Protein AF-A0A976PDH8-F1 (afdb_monomer_lite)

Radius of gyration: 95.69 Å; chains: 1; bounding box: 141×67×314 Å

pLDDT: mean 75.34, std 10.33, range [43.81, 95.12]

Sequence (434 aa):
MLNLPDTTELLGGVVGTVNGIVGDVISTADGIVDGAAETAGGLVENLITTTENTVNNTATTVGVLANDVWYTTGALVDDILGEDGLVVSDVLGSDLVQGLIGSGGLVEGLTGTLLGGDLLGGVLGDDGLVGGLLGGGLLDGVLGDDGLVGGLVGGDLLGGVLGDDSLVGGLLGGDLVGGVLSGDLLNALLGSDGLVPGLLAAVLGDEGLVAGLLNGDLLNGVLGDEGLVGGLLGGDLIGGLLGGDLVGGLLGGDLLDGLLGDDGLVGGLLGGDLVGGLLGDDGLVGGLLGDDGLVGGLLGGDLVGGLLGDDGLVGGLLGGDLVGGLLGDDGLVGGLLAEDGLVGGLLGSDLVQTVAGDDGLVNGLLDTLLGESSLVGGLLGTVVDTTVDLTSPVVGTADGVVDGLLGDSSLLGGLLVGASVDLSATLSQELALV

Foldseek 3Di:
DPPDPDVVVVVVVVVVVVVVVVVVVVVVVVVVVVVVVVVVVVVVVVVVVVVVVVVVVVVVVVVVVVVVVVVVVVVVVCCCVPPPNVVPDVVVDPVVVCLDPNDVHPVVVCCCVVVPPDPCCQDPPCVHVVVCCVVDHDCCQDPNCVHVVVCCVVHDPCCQPVPCPHPVNVVPVDDPCPVVPVCPVVCLDPNCVHPPVVVCCQDVNCVHPVVCVPVNPPCCQPPNCVHPVNCVPVDDPCNCVPVDDPCCVVPVDDPCCLDPNCPHPVNCCPPNDDCCQPPNCVHPCNLCCPCVHPVNVCPPDDPCCQPPNCVHPVNCCPPPDPCCQCPNCVHPVNQCCPCVHVVNCCVDDNVCCQDPNCPHPVNVVCCQPCNCPHPNNVVVVVVVVVVCVVVVVVVVVVVVVVCQCCPCPHPNVVCVVVVVVVVVVVVVVVVVVD

Secondary structure (DSSP, 8-state):
---PPPHHHHHHHHHHHHHHHHHHHHHHHHHHHHHHHHHHHHHHHHHHHHHHHHHHHHHHHHHHHHHHHHHHHHHHHHHHHSTT-TTTTTTS-HHHHHHHHSTTSHHHHHHHHHHSSSHHHHHHSTTSHHHHHHTTSSSHHHHSTTSHHHHHHTSTHHHHHHSTTSHHHHHHHTTTHHHHHSSHHHHHHHSTTSHHHHHHHHHHSTTSHHHHHHTSHHHHHHHSTTSHHHHHHHTTTHHHHHSSTTHHHHHSSHHHHHHHSTTSHHHHHHHSSSHHHHHSTTSTTHHHHSTTSHHHHHHHTSSHHHHHSTTSHHHHHHHTTTHHHHHSTTSHHHHHHSTTSHHHHHHSHHHHHHHHSTTSHHHHHHHHHHSTTSHHHHHHHHHHHHHHHHHHHHHHHHHHHHHHHHSTTSHHHHHHHHHHHHHHHHHHHHHH--

Structure (mmCIF, N/CA/C/O backbone):
data_AF-A0A976PDH8-F1
#
_entry.id   AF-A0A976PDH8-F1
#
loop_
_atom_site.group_PDB
_atom_site.id
_atom_site.type_symbol
_atom_site.label_atom_id
_atom_site.label_alt_id
_atom_site.label_comp_id
_atom_site.label_asym_id
_atom_site.label_entity_id
_atom_site.label_seq_id
_atom_site.pdbx_PDB_ins_code
_atom_site.Cartn_x
_atom_site.Cartn_y
_atom_site.Cartn_z
_atom_site.occupancy
_atom_site.B_iso_or_equiv
_atom_site.auth_seq_id
_atom_site.auth_comp_id
_atom_site.auth_asym_id
_atom_site.auth_atom_id
_atom_site.pdbx_PDB_model_num
ATOM 1 N N . MET A 1 1 ? 29.183 -48.709 -30.812 1.00 43.81 1 MET A N 1
ATOM 2 C CA . MET A 1 1 ? 27.888 -48.448 -30.153 1.00 43.81 1 MET A CA 1
ATOM 3 C C . MET A 1 1 ? 28.187 -47.748 -28.842 1.00 43.81 1 MET A C 1
ATOM 5 O O . MET A 1 1 ? 28.617 -48.404 -27.905 1.00 43.81 1 MET A O 1
ATOM 9 N N . LEU A 1 2 ? 28.096 -46.417 -28.826 1.00 50.56 2 LEU A N 1
ATOM 10 C CA . LEU A 1 2 ? 28.151 -45.639 -27.589 1.00 50.56 2 LEU A CA 1
ATOM 11 C C . LEU A 1 2 ? 26.785 -45.792 -26.923 1.00 50.56 2 LEU A C 1
ATOM 13 O O . LEU A 1 2 ? 25.773 -45.435 -27.519 1.00 50.56 2 LEU A O 1
ATOM 17 N N . ASN A 1 3 ? 26.771 -46.415 -25.749 1.00 58.16 3 ASN A N 1
ATOM 18 C CA . ASN A 1 3 ? 25.570 -46.624 -24.954 1.00 58.16 3 ASN A CA 1
ATOM 19 C C . ASN A 1 3 ? 25.221 -45.277 -24.302 1.00 58.16 3 ASN A C 1
ATOM 21 O O . ASN A 1 3 ? 25.697 -44.986 -23.207 1.00 58.16 3 ASN A O 1
ATOM 25 N N . LEU A 1 4 ? 24.526 -44.401 -25.035 1.00 63.03 4 LEU A N 1
ATOM 26 C CA . LEU A 1 4 ? 24.023 -43.154 -24.463 1.00 63.03 4 LEU A CA 1
ATOM 27 C C . LEU A 1 4 ? 22.888 -43.505 -23.490 1.00 63.03 4 LEU A C 1
ATOM 29 O O . LEU A 1 4 ? 22.028 -44.307 -23.861 1.00 63.03 4 LEU A O 1
ATOM 33 N N . PRO A 1 5 ? 22.892 -42.946 -22.268 1.00 64.19 5 PRO A N 1
ATOM 34 C CA . PRO A 1 5 ? 21.810 -43.159 -21.319 1.00 64.19 5 PRO A CA 1
ATOM 35 C C . PRO A 1 5 ? 20.484 -42.691 -21.925 1.00 64.19 5 PRO A C 1
ATOM 37 O O . PRO A 1 5 ? 20.436 -41.686 -22.640 1.00 64.19 5 PRO A O 1
ATOM 40 N N . ASP A 1 6 ? 19.425 -43.452 -21.658 1.00 74.56 6 ASP A N 1
ATOM 41 C CA . ASP A 1 6 ? 18.070 -43.140 -22.100 1.00 74.56 6 ASP A CA 1
ATOM 42 C C . ASP A 1 6 ? 17.673 -41.769 -21.528 1.00 74.56 6 ASP A C 1
ATOM 44 O O . ASP A 1 6 ? 17.804 -41.516 -20.327 1.00 74.56 6 ASP A O 1
ATOM 48 N N . THR A 1 7 ? 17.213 -40.857 -22.384 1.00 72.94 7 THR A N 1
ATOM 49 C CA . THR A 1 7 ? 16.816 -39.495 -21.993 1.00 72.94 7 THR A CA 1
ATOM 50 C C . THR A 1 7 ? 15.740 -39.502 -20.908 1.00 72.94 7 THR A C 1
ATOM 52 O O . THR A 1 7 ? 15.654 -38.565 -20.114 1.00 72.94 7 THR A O 1
ATOM 55 N N . THR A 1 8 ? 14.965 -40.581 -20.828 1.00 74.56 8 THR A N 1
ATOM 56 C CA . THR A 1 8 ? 13.937 -40.812 -19.811 1.00 74.56 8 THR A CA 1
ATOM 57 C C . THR A 1 8 ? 14.533 -41.021 -18.413 1.00 74.56 8 THR A C 1
ATOM 59 O O . THR A 1 8 ? 13.965 -40.557 -17.425 1.00 74.56 8 THR A O 1
ATOM 62 N N . GLU A 1 9 ? 15.699 -41.664 -18.312 1.00 77.69 9 GLU A N 1
ATOM 63 C CA . GLU A 1 9 ? 16.399 -41.915 -17.044 1.00 77.69 9 GLU A CA 1
ATOM 64 C C . GLU A 1 9 ? 17.078 -40.640 -16.524 1.00 77.69 9 GLU A C 1
ATOM 66 O O . GLU A 1 9 ? 16.993 -40.331 -15.334 1.00 77.69 9 GLU A O 1
ATOM 71 N N . LEU A 1 10 ? 17.661 -39.839 -17.425 1.00 76.81 10 LEU A N 1
ATOM 72 C CA . LEU A 1 10 ? 18.222 -38.528 -17.084 1.00 76.81 10 LEU A CA 1
ATOM 73 C C . LEU A 1 10 ? 17.131 -37.573 -16.574 1.00 76.81 10 LEU A C 1
ATOM 75 O O . LEU A 1 10 ? 17.309 -36.922 -15.545 1.00 76.81 10 LEU A O 1
ATOM 79 N N . LEU A 1 11 ? 15.985 -37.521 -17.262 1.00 77.06 11 LEU A N 1
ATOM 80 C CA . LEU A 1 11 ? 14.857 -36.673 -16.874 1.00 77.06 11 LEU A CA 1
ATOM 81 C C . LEU A 1 11 ? 14.241 -37.135 -15.546 1.00 77.06 11 LEU A C 1
ATOM 83 O O . LEU A 1 11 ? 13.952 -36.306 -14.688 1.00 77.06 11 LEU A O 1
ATOM 87 N N . GLY A 1 12 ? 14.113 -38.450 -15.336 1.00 82.56 12 GLY A N 1
ATOM 88 C CA . GLY A 1 12 ? 13.680 -39.023 -14.061 1.00 82.56 12 GLY A CA 1
ATOM 89 C C . GLY A 1 12 ? 14.626 -38.681 -12.903 1.00 82.56 12 GLY A C 1
ATOM 90 O O . GLY A 1 12 ? 14.161 -38.344 -11.815 1.00 82.56 12 GLY A O 1
ATOM 91 N N . GLY A 1 13 ? 15.942 -38.689 -13.143 1.00 84.62 13 GLY A N 1
ATOM 92 C CA . GLY A 1 13 ? 16.955 -38.276 -12.167 1.00 84.62 13 GLY A CA 1
ATOM 93 C C . GLY A 1 13 ? 16.892 -36.786 -11.816 1.00 84.62 13 GLY A C 1
ATOM 94 O O . GLY A 1 13 ? 16.950 -36.427 -10.637 1.00 84.62 13 GLY A O 1
ATOM 95 N N . VAL A 1 14 ? 16.717 -35.915 -12.815 1.00 84.62 14 VAL A N 1
ATOM 96 C CA . VAL A 1 14 ? 16.543 -34.467 -12.600 1.00 84.62 14 VAL A CA 1
ATOM 97 C C . VAL A 1 14 ? 15.251 -34.187 -11.835 1.00 84.62 14 VAL A C 1
ATOM 99 O O . VAL A 1 14 ? 15.294 -33.483 -10.831 1.00 84.62 14 VAL A O 1
ATOM 102 N N . VAL A 1 15 ? 14.125 -34.788 -12.230 1.00 85.88 15 VAL A N 1
ATOM 103 C CA . VAL A 1 15 ? 12.838 -34.634 -11.528 1.00 85.88 15 VAL A CA 1
ATOM 104 C C . VAL A 1 15 ? 12.923 -35.164 -10.097 1.00 85.88 15 VAL A C 1
ATOM 106 O O . VAL A 1 15 ? 12.436 -34.514 -9.179 1.00 85.88 15 VAL A O 1
ATOM 109 N N . GLY A 1 16 ? 13.588 -36.300 -9.875 1.00 88.50 16 GLY A N 1
ATOM 110 C CA . GLY A 1 16 ? 13.827 -36.828 -8.531 1.00 88.50 16 GLY A CA 1
ATOM 111 C C . GLY A 1 16 ? 14.667 -35.887 -7.665 1.00 88.50 16 GLY A C 1
ATOM 112 O O . GLY A 1 16 ? 14.337 -35.667 -6.503 1.00 88.50 16 GLY A O 1
ATOM 113 N N . THR A 1 17 ? 15.707 -35.281 -8.241 1.00 90.75 17 THR A N 1
ATOM 114 C CA . THR A 1 17 ? 16.563 -34.306 -7.546 1.00 90.75 17 THR A CA 1
ATOM 115 C C . THR A 1 17 ? 15.794 -33.028 -7.219 1.00 90.75 17 THR A C 1
ATOM 117 O O . THR A 1 17 ? 15.863 -32.547 -6.093 1.00 90.75 17 THR A O 1
ATOM 120 N N . VAL A 1 18 ? 15.012 -32.505 -8.167 1.00 89.62 18 VAL A N 1
ATOM 121 C CA . VAL A 1 18 ? 14.163 -31.323 -7.959 1.00 89.62 18 VAL A CA 1
ATOM 122 C C . VAL A 1 18 ? 13.105 -31.601 -6.894 1.00 89.62 18 VAL A C 1
ATOM 124 O O . VAL A 1 18 ? 12.951 -30.798 -5.985 1.00 89.62 18 VAL A O 1
ATOM 127 N N . ASN A 1 19 ? 12.435 -32.755 -6.936 1.00 90.12 19 ASN A N 1
ATOM 128 C CA . ASN A 1 19 ? 11.457 -33.136 -5.915 1.00 90.12 19 ASN A CA 1
ATOM 129 C C . ASN A 1 19 ? 12.097 -33.310 -4.532 1.00 90.12 19 ASN A C 1
ATOM 131 O O . ASN A 1 19 ? 11.477 -32.951 -3.536 1.00 90.12 19 ASN A O 1
ATOM 135 N N . GLY A 1 20 ? 13.329 -33.824 -4.467 1.00 91.56 20 GLY A N 1
ATOM 136 C CA . GLY A 1 20 ? 14.105 -33.885 -3.229 1.00 91.56 20 GLY A CA 1
ATOM 137 C C . GLY A 1 20 ? 14.387 -32.492 -2.669 1.00 91.56 20 GLY A C 1
ATOM 138 O O . GLY A 1 20 ? 14.062 -32.222 -1.520 1.00 91.56 20 GLY A O 1
ATOM 139 N N . ILE A 1 21 ? 14.883 -31.577 -3.508 1.00 91.19 21 ILE A N 1
ATOM 140 C CA . ILE A 1 21 ? 15.152 -30.185 -3.118 1.00 91.19 21 ILE A CA 1
ATOM 141 C C . ILE A 1 21 ? 13.866 -29.477 -2.676 1.00 91.19 21 ILE A C 1
ATOM 143 O O . ILE A 1 21 ? 13.865 -28.789 -1.662 1.00 91.19 21 ILE A O 1
ATOM 147 N N . VAL A 1 22 ? 12.760 -29.655 -3.403 1.00 92.25 22 VAL A N 1
ATOM 148 C CA . VAL A 1 22 ? 11.457 -29.081 -3.035 1.00 92.25 22 VAL A CA 1
ATOM 149 C C . VAL A 1 22 ? 10.980 -29.647 -1.696 1.00 92.25 22 VAL A C 1
ATOM 151 O O . VAL A 1 22 ? 10.523 -28.884 -0.850 1.00 92.25 22 VAL A O 1
ATOM 154 N N . GLY A 1 23 ? 11.132 -30.954 -1.468 1.00 93.12 23 GLY A N 1
ATOM 155 C CA . GLY A 1 23 ? 10.821 -31.584 -0.185 1.00 93.12 23 GLY A CA 1
ATOM 156 C C . GLY A 1 23 ? 11.662 -31.027 0.967 1.00 93.12 23 GLY A C 1
ATOM 157 O O . GLY A 1 23 ? 11.110 -30.690 2.013 1.00 93.12 23 GLY A O 1
ATOM 158 N N . ASP A 1 24 ? 12.968 -30.856 0.757 1.00 92.94 24 ASP A N 1
ATOM 159 C CA . ASP A 1 24 ? 13.886 -30.288 1.750 1.00 92.94 24 ASP A CA 1
ATOM 160 C C . ASP A 1 24 ? 13.558 -28.817 2.053 1.00 92.94 24 ASP A C 1
ATOM 162 O O . ASP A 1 24 ? 13.577 -28.401 3.214 1.00 92.94 24 ASP A O 1
ATOM 166 N N . VAL A 1 25 ? 13.204 -28.025 1.033 1.00 92.00 25 VAL A N 1
ATOM 167 C CA . VAL A 1 25 ? 12.772 -26.626 1.193 1.00 92.00 25 VAL A CA 1
ATOM 168 C C . VAL A 1 25 ? 11.468 -26.547 1.979 1.00 92.00 25 VAL A C 1
ATOM 170 O O . VAL A 1 25 ? 11.381 -25.744 2.905 1.00 92.00 25 VAL A O 1
ATOM 173 N N . ILE A 1 26 ? 10.482 -27.393 1.665 1.00 92.00 26 ILE A N 1
ATOM 174 C CA . ILE A 1 26 ? 9.207 -27.443 2.394 1.00 92.00 26 ILE A CA 1
ATOM 175 C C . ILE A 1 26 ? 9.447 -27.848 3.849 1.00 92.00 26 ILE A C 1
ATOM 177 O O . ILE A 1 26 ? 8.975 -27.163 4.746 1.00 92.00 26 ILE A O 1
ATOM 181 N N . SER A 1 27 ? 10.230 -28.900 4.098 1.00 91.69 27 SER A N 1
ATOM 182 C CA . SER A 1 27 ? 10.543 -29.342 5.462 1.00 91.69 27 SER A CA 1
ATOM 183 C C . SER A 1 27 ? 11.311 -28.283 6.255 1.00 91.69 27 SER A C 1
ATOM 185 O O . SER A 1 27 ? 11.101 -28.147 7.459 1.00 91.69 27 SER A O 1
ATOM 187 N N . THR A 1 28 ? 12.195 -27.530 5.599 1.00 92.62 28 THR A N 1
ATOM 188 C CA . THR A 1 28 ? 12.920 -26.424 6.233 1.00 92.62 28 THR A CA 1
ATOM 189 C C . THR A 1 28 ? 11.978 -25.266 6.549 1.00 92.62 28 THR A C 1
ATOM 191 O O . THR A 1 28 ? 12.058 -24.698 7.634 1.00 92.62 28 THR A O 1
ATOM 194 N N . ALA A 1 29 ? 11.075 -24.919 5.628 1.00 89.62 29 ALA A N 1
ATOM 195 C CA . ALA A 1 29 ? 10.082 -23.871 5.835 1.00 89.62 29 ALA A CA 1
ATOM 196 C C . ALA A 1 29 ? 9.119 -24.224 6.977 1.00 89.62 29 ALA A C 1
ATOM 198 O O . ALA A 1 29 ? 8.879 -23.381 7.837 1.00 89.62 29 ALA A O 1
ATOM 199 N N . ASP A 1 30 ? 8.649 -25.470 7.031 1.00 93.81 30 ASP A N 1
ATOM 200 C CA . ASP A 1 30 ? 7.790 -25.994 8.099 1.00 93.81 30 ASP A CA 1
ATOM 201 C C . ASP A 1 30 ? 8.496 -25.914 9.459 1.00 93.81 30 ASP A C 1
ATOM 203 O O . ASP A 1 30 ? 7.986 -25.306 10.395 1.00 93.81 30 ASP A O 1
ATOM 207 N N . GLY A 1 31 ? 9.754 -26.366 9.536 1.00 92.50 31 GLY A N 1
ATOM 208 C CA . GLY A 1 31 ? 10.558 -26.247 10.754 1.00 92.50 31 GLY A CA 1
ATOM 209 C C . GLY A 1 31 ? 10.821 -24.800 11.196 1.00 92.50 31 GLY A C 1
ATOM 210 O O . GLY A 1 31 ? 10.911 -24.529 12.394 1.00 92.50 31 GLY A O 1
ATOM 211 N N . ILE A 1 32 ? 10.930 -23.850 10.258 1.00 91.69 32 ILE A N 1
ATOM 212 C CA . ILE A 1 32 ? 11.042 -22.417 10.576 1.00 91.69 32 ILE A CA 1
ATOM 213 C C . ILE A 1 32 ? 9.718 -21.881 11.127 1.00 91.69 32 ILE A C 1
ATOM 215 O O . ILE A 1 32 ? 9.737 -21.127 12.101 1.00 91.69 32 ILE A O 1
ATOM 219 N N . VAL A 1 33 ? 8.586 -22.249 10.522 1.00 93.38 33 VAL A N 1
ATOM 220 C CA . VAL A 1 33 ? 7.250 -21.825 10.965 1.00 93.38 33 VAL A CA 1
ATOM 221 C C . VAL A 1 33 ? 6.941 -22.390 12.349 1.00 93.38 33 VAL A C 1
ATOM 223 O O . VAL A 1 33 ? 6.565 -21.623 13.235 1.00 93.38 33 VAL A O 1
ATOM 226 N N . ASP A 1 34 ? 7.195 -23.677 12.572 1.00 93.00 34 ASP A N 1
ATOM 227 C CA . ASP A 1 34 ? 7.014 -24.333 13.867 1.00 93.00 34 ASP A CA 1
ATOM 228 C C . ASP A 1 34 ? 7.922 -23.723 14.938 1.00 93.00 34 ASP A C 1
ATOM 230 O O . ASP A 1 34 ? 7.458 -23.358 16.019 1.00 93.00 34 ASP A O 1
ATOM 234 N N . GLY A 1 35 ? 9.206 -23.518 14.627 1.00 92.50 35 GLY A N 1
ATOM 235 C CA . GLY A 1 35 ? 10.142 -22.877 15.552 1.00 92.50 35 GLY A CA 1
ATOM 236 C C . GLY A 1 35 ? 9.752 -21.432 15.886 1.00 92.50 35 GLY A C 1
ATOM 237 O O . GLY A 1 35 ? 9.896 -20.990 17.031 1.00 92.50 35 GLY A O 1
ATOM 238 N N . ALA A 1 36 ? 9.219 -20.687 14.913 1.00 89.12 36 ALA A N 1
ATOM 239 C CA . ALA A 1 36 ? 8.700 -19.341 15.131 1.00 89.12 36 ALA A CA 1
ATOM 240 C C . ALA A 1 36 ? 7.428 -19.352 15.992 1.00 89.12 36 ALA A C 1
ATOM 242 O O . ALA A 1 36 ? 7.300 -18.512 16.886 1.00 89.12 36 ALA A O 1
ATOM 243 N N . ALA A 1 37 ? 6.523 -20.309 15.773 1.00 90.31 37 ALA A N 1
ATOM 244 C CA . ALA A 1 37 ? 5.305 -20.478 16.557 1.00 90.31 37 ALA A CA 1
ATOM 245 C C . ALA A 1 37 ? 5.610 -20.869 18.012 1.00 90.31 37 ALA A C 1
ATOM 247 O O . ALA A 1 37 ? 5.055 -20.268 18.933 1.00 90.31 37 ALA A O 1
ATOM 248 N N . GLU A 1 38 ? 6.545 -21.795 18.236 1.00 94.19 38 GLU A N 1
ATOM 249 C CA . GLU A 1 38 ? 7.000 -22.189 19.574 1.00 94.19 38 GLU A CA 1
ATOM 250 C C . GLU A 1 38 ? 7.656 -21.010 20.305 1.00 94.19 38 GLU A C 1
ATOM 252 O O . GLU A 1 38 ? 7.338 -20.724 21.462 1.00 94.19 38 GLU A O 1
ATOM 257 N N . THR A 1 39 ? 8.510 -20.255 19.607 1.00 92.75 39 THR A N 1
ATOM 258 C CA . THR A 1 39 ? 9.152 -19.057 20.168 1.00 92.75 39 THR A CA 1
ATOM 259 C C . THR A 1 39 ? 8.119 -17.989 20.530 1.00 92.75 39 THR A C 1
ATOM 261 O O . THR A 1 39 ? 8.179 -17.414 21.618 1.00 92.75 39 THR A O 1
ATOM 264 N N . ALA A 1 40 ? 7.153 -17.721 19.647 1.00 90.19 40 ALA A N 1
ATOM 265 C CA . ALA A 1 40 ? 6.090 -16.753 19.896 1.00 90.19 40 ALA A CA 1
ATOM 266 C C . ALA A 1 40 ? 5.198 -17.182 21.071 1.00 90.19 40 ALA A C 1
ATOM 268 O O . ALA A 1 40 ? 4.927 -16.364 21.952 1.00 90.19 40 ALA A O 1
ATOM 269 N N . GLY A 1 41 ? 4.811 -18.459 21.134 1.00 93.25 41 GLY A N 1
ATOM 270 C CA . GLY A 1 41 ? 4.049 -19.027 22.247 1.00 93.25 41 GLY A CA 1
ATOM 271 C C . GLY A 1 41 ? 4.783 -18.880 23.580 1.00 93.25 41 GLY A C 1
ATOM 272 O O . GLY A 1 41 ? 4.223 -18.348 24.539 1.00 93.25 41 GLY A O 1
ATOM 273 N N . GLY A 1 42 ? 6.073 -19.229 23.618 1.00 93.31 42 GLY A N 1
ATOM 274 C CA . GLY A 1 42 ? 6.907 -19.070 24.809 1.00 93.31 42 GLY A CA 1
ATOM 275 C C . GLY A 1 42 ? 7.076 -17.609 25.245 1.00 93.31 42 GLY A C 1
ATOM 276 O O . GLY A 1 42 ? 7.102 -17.318 26.441 1.00 93.31 42 GLY A O 1
ATOM 277 N N . LEU A 1 43 ? 7.165 -16.661 24.308 1.00 93.00 43 LEU A N 1
ATOM 278 C CA . LEU A 1 43 ? 7.215 -15.229 24.631 1.00 93.00 43 LEU A CA 1
ATOM 279 C C . LEU A 1 43 ? 5.892 -14.724 25.216 1.00 93.00 43 LEU A C 1
ATOM 281 O O . LEU A 1 43 ? 5.912 -13.969 26.189 1.00 93.00 43 LEU A O 1
ATOM 285 N N . VAL A 1 44 ? 4.758 -15.151 24.657 1.00 94.94 44 VAL A N 1
ATOM 286 C CA . VAL A 1 44 ? 3.423 -14.800 25.164 1.00 94.94 44 VAL A CA 1
ATOM 287 C C . VAL A 1 44 ? 3.225 -15.347 26.576 1.00 94.94 44 VAL A C 1
ATOM 289 O O . VAL A 1 44 ? 2.811 -14.602 27.462 1.00 94.94 44 VAL A O 1
ATOM 292 N N . GLU A 1 45 ? 3.587 -16.603 26.829 1.00 95.12 45 GLU A N 1
ATOM 293 C CA . GLU A 1 45 ? 3.435 -17.217 28.151 1.00 95.12 45 GLU A CA 1
ATOM 294 C C . GLU A 1 45 ? 4.349 -16.573 29.206 1.00 95.12 45 GLU A C 1
ATOM 296 O O . GLU A 1 45 ? 3.917 -16.292 30.329 1.00 95.12 45 GLU A O 1
ATOM 301 N N . ASN A 1 46 ? 5.586 -16.231 28.831 1.00 94.31 46 ASN A N 1
ATOM 302 C CA . ASN A 1 46 ? 6.484 -15.464 29.696 1.00 94.31 46 ASN A CA 1
ATOM 303 C C . ASN A 1 46 ? 5.934 -14.068 30.009 1.00 94.31 46 ASN A C 1
ATOM 305 O O . ASN A 1 46 ? 6.045 -13.606 31.150 1.00 94.31 46 ASN A O 1
ATOM 309 N N . LEU A 1 47 ? 5.339 -13.391 29.022 1.00 94.12 47 LEU A N 1
ATOM 310 C CA . LEU A 1 47 ? 4.723 -12.083 29.223 1.00 94.12 47 LEU A CA 1
ATOM 311 C C . LEU A 1 47 ? 3.539 -12.184 30.187 1.00 94.12 47 LEU A C 1
ATOM 313 O O . LEU A 1 47 ? 3.508 -11.438 31.163 1.00 94.12 47 LEU A O 1
ATOM 317 N N . ILE A 1 48 ? 2.628 -13.138 29.971 1.00 94.44 48 ILE A N 1
ATOM 318 C CA . ILE A 1 48 ? 1.473 -13.385 30.850 1.00 94.44 48 ILE A CA 1
ATOM 319 C C . ILE A 1 48 ? 1.946 -13.638 32.283 1.00 94.44 48 ILE A C 1
ATOM 321 O O . ILE A 1 48 ? 1.522 -12.938 33.202 1.00 94.44 48 ILE A O 1
ATOM 325 N N . THR A 1 49 ? 2.901 -14.552 32.462 1.00 94.31 49 THR A N 1
ATOM 326 C CA . THR A 1 49 ? 3.459 -14.895 33.777 1.00 94.31 49 THR A CA 1
ATOM 327 C C . THR A 1 49 ? 4.105 -13.683 34.454 1.00 94.31 49 THR A C 1
ATOM 329 O O . THR A 1 49 ? 3.940 -13.452 35.653 1.00 94.31 49 THR A O 1
ATOM 332 N N . THR A 1 50 ? 4.845 -12.865 33.702 1.00 93.00 50 THR A N 1
ATOM 333 C CA . THR A 1 50 ? 5.499 -11.660 34.239 1.00 93.00 50 THR A CA 1
ATOM 334 C C . THR A 1 50 ? 4.473 -10.601 34.642 1.00 93.00 50 THR A C 1
ATOM 336 O O . THR A 1 50 ? 4.595 -9.985 35.708 1.00 93.00 50 THR A O 1
ATOM 339 N N . THR A 1 51 ? 3.446 -10.396 33.818 1.00 93.94 51 THR A N 1
ATOM 340 C CA . THR A 1 51 ? 2.356 -9.458 34.092 1.00 93.94 51 THR A CA 1
ATOM 341 C C . THR A 1 51 ? 1.566 -9.890 35.321 1.00 93.94 51 THR A C 1
ATOM 343 O O . THR A 1 51 ? 1.358 -9.070 36.213 1.00 93.94 51 THR A O 1
ATOM 346 N N . GLU A 1 52 ? 1.200 -11.165 35.425 1.00 94.88 52 GLU A N 1
ATOM 347 C CA . GLU A 1 52 ? 0.468 -11.710 36.570 1.00 94.88 52 GLU A CA 1
ATOM 348 C C . GLU A 1 52 ? 1.258 -11.544 37.875 1.00 94.88 52 GLU A C 1
ATOM 350 O O . GLU A 1 52 ? 0.739 -11.008 38.856 1.00 94.88 52 GLU A O 1
ATOM 355 N N . ASN A 1 53 ? 2.549 -11.885 37.870 1.00 94.00 53 ASN A N 1
ATOM 356 C CA . ASN A 1 53 ? 3.421 -11.672 39.026 1.00 94.00 53 ASN A CA 1
ATOM 357 C C . ASN A 1 53 ? 3.508 -10.191 39.429 1.00 94.00 53 ASN A C 1
ATOM 359 O O . ASN A 1 53 ? 3.489 -9.862 40.616 1.00 94.00 53 ASN A O 1
ATOM 363 N N . THR A 1 54 ? 3.576 -9.281 38.455 1.00 92.75 54 THR A N 1
ATOM 364 C CA . THR A 1 54 ? 3.632 -7.832 38.713 1.00 92.75 54 THR A CA 1
ATOM 365 C C . THR A 1 54 ? 2.331 -7.320 39.329 1.00 92.75 54 THR A C 1
ATOM 367 O O . THR A 1 54 ? 2.362 -6.559 40.302 1.00 92.75 54 THR A O 1
ATOM 370 N N . VAL A 1 55 ? 1.187 -7.755 38.795 1.00 93.31 55 VAL A N 1
ATOM 371 C CA . VAL A 1 55 ? -0.144 -7.416 39.315 1.00 93.31 55 VAL A CA 1
ATOM 372 C C . VAL A 1 55 ? -0.308 -7.946 40.738 1.00 93.31 55 VAL A C 1
ATOM 374 O O . VAL A 1 55 ? -0.659 -7.175 41.629 1.00 93.31 55 VAL A O 1
ATOM 377 N N . ASN A 1 56 ? 0.034 -9.211 40.986 1.00 92.31 56 ASN A N 1
ATOM 378 C CA . ASN A 1 56 ? -0.083 -9.836 42.305 1.00 92.31 56 ASN A CA 1
ATOM 379 C C . ASN A 1 56 ? 0.820 -9.167 43.351 1.00 92.31 56 ASN A C 1
ATOM 381 O O . ASN A 1 56 ? 0.375 -8.884 44.469 1.00 92.31 56 ASN A O 1
ATOM 385 N N . ASN A 1 57 ? 2.062 -8.837 42.989 1.00 91.50 57 ASN A N 1
ATOM 386 C CA . ASN A 1 57 ? 2.972 -8.106 43.873 1.00 91.50 57 ASN A CA 1
ATOM 387 C C . ASN A 1 57 ? 2.445 -6.705 44.195 1.00 91.50 57 ASN A C 1
ATOM 389 O O . ASN A 1 57 ? 2.498 -6.266 45.347 1.00 91.50 57 ASN A O 1
ATOM 393 N N . THR A 1 58 ? 1.899 -6.010 43.196 1.00 91.69 58 THR A N 1
ATOM 394 C CA . THR A 1 58 ? 1.340 -4.667 43.377 1.00 91.69 58 THR A CA 1
ATOM 395 C C . THR A 1 58 ? 0.089 -4.708 44.251 1.00 91.69 58 THR A C 1
ATOM 397 O O . THR A 1 58 ? -0.001 -3.941 45.206 1.00 91.69 58 THR A O 1
ATOM 400 N N . ALA A 1 59 ? -0.838 -5.634 43.996 1.00 87.44 59 ALA A N 1
ATOM 401 C CA . ALA A 1 59 ? -2.040 -5.821 44.806 1.00 87.44 59 ALA A CA 1
ATOM 402 C C . ALA A 1 59 ? -1.694 -6.132 46.272 1.00 87.44 59 ALA A C 1
ATOM 404 O O . ALA A 1 59 ? -2.247 -5.518 47.184 1.00 87.44 59 ALA A O 1
ATOM 405 N N . THR A 1 60 ? -0.711 -7.009 46.499 1.00 92.75 60 THR A N 1
ATOM 406 C CA . THR A 1 60 ? -0.210 -7.332 47.844 1.00 92.75 60 THR A CA 1
ATOM 407 C C . THR A 1 60 ? 0.386 -6.104 48.531 1.00 92.75 60 THR A C 1
ATOM 409 O O . THR A 1 60 ? 0.044 -5.802 49.672 1.00 92.75 60 THR A O 1
ATOM 412 N N . THR A 1 61 ? 1.236 -5.350 47.830 1.00 90.56 61 THR A N 1
ATOM 413 C CA . THR A 1 61 ? 1.893 -4.151 48.377 1.00 90.56 61 THR A CA 1
ATOM 414 C C . THR A 1 61 ? 0.879 -3.067 48.737 1.00 90.56 61 THR A C 1
ATOM 416 O O . THR A 1 61 ? 0.954 -2.479 49.815 1.00 90.56 61 THR A O 1
ATOM 419 N N . VAL A 1 62 ? -0.104 -2.828 47.865 1.00 90.00 62 VAL A N 1
ATOM 420 C CA . VAL A 1 62 ? -1.189 -1.870 48.111 1.00 90.00 62 VAL A CA 1
ATOM 421 C C . VAL A 1 62 ? -2.044 -2.308 49.302 1.00 90.00 62 VAL A C 1
ATOM 423 O O . VAL A 1 62 ? -2.389 -1.471 50.131 1.00 90.00 62 VAL A O 1
ATOM 426 N N . GLY A 1 63 ? -2.337 -3.605 49.439 1.00 89.94 63 GLY A N 1
ATOM 427 C CA . GLY A 1 63 ? -3.072 -4.143 50.586 1.00 89.94 63 GLY A CA 1
ATOM 428 C C . GLY A 1 63 ? -2.335 -3.977 51.920 1.00 89.94 63 GLY A C 1
ATOM 429 O O . GLY A 1 63 ? -2.959 -3.629 52.923 1.00 89.94 63 GLY A O 1
ATOM 430 N N . VAL A 1 64 ? -1.014 -4.179 51.943 1.00 90.75 64 VAL A N 1
ATOM 431 C CA . VAL A 1 64 ? -0.180 -3.936 53.136 1.00 90.75 64 VAL A CA 1
ATOM 432 C C . VAL A 1 64 ? -0.170 -2.450 53.489 1.00 90.75 64 VAL A C 1
ATOM 434 O O . VAL A 1 64 ? -0.505 -2.096 54.613 1.00 90.75 64 VAL A O 1
ATOM 437 N N . LEU A 1 65 ? 0.097 -1.574 52.516 1.00 87.62 65 LEU A N 1
ATOM 438 C CA . LEU A 1 65 ? 0.101 -0.122 52.726 1.00 87.62 65 LEU A CA 1
ATOM 439 C C . LEU A 1 65 ? -1.250 0.400 53.228 1.00 87.62 65 LEU A C 1
ATOM 441 O O . LEU A 1 65 ? -1.290 1.246 54.117 1.00 87.62 65 LEU A O 1
ATOM 445 N N . ALA A 1 66 ? -2.360 -0.100 52.681 1.00 85.19 66 ALA A N 1
ATOM 446 C CA . ALA A 1 66 ? -3.697 0.279 53.128 1.00 85.19 66 ALA A CA 1
ATOM 447 C C . ALA A 1 66 ? -3.946 -0.126 54.590 1.00 85.19 66 ALA A C 1
ATOM 449 O O . ALA A 1 66 ? -4.498 0.666 55.356 1.00 85.19 66 ALA A O 1
ATOM 450 N N . ASN A 1 67 ? -3.498 -1.320 54.992 1.00 86.75 67 ASN A N 1
ATOM 451 C CA . ASN A 1 67 ? -3.566 -1.756 56.386 1.00 86.75 67 ASN A CA 1
ATOM 452 C C . ASN A 1 67 ? -2.672 -0.904 57.290 1.00 86.75 67 ASN A C 1
ATOM 454 O O . ASN A 1 67 ? -3.138 -0.447 58.329 1.00 86.75 67 ASN A O 1
ATOM 458 N N . ASP A 1 68 ? -1.430 -0.635 56.893 1.00 87.31 68 ASP A N 1
ATOM 459 C CA . ASP A 1 68 ? -0.502 0.180 57.680 1.00 87.31 68 ASP A CA 1
ATOM 460 C C . ASP A 1 68 ? -1.049 1.596 57.905 1.00 87.31 68 ASP A C 1
ATOM 462 O O . ASP A 1 68 ? -0.998 2.118 59.021 1.00 87.31 68 ASP A O 1
ATOM 466 N N . VAL A 1 69 ? -1.640 2.211 56.874 1.00 87.06 69 VAL A N 1
ATOM 467 C CA . VAL A 1 69 ? -2.306 3.519 56.984 1.00 87.06 69 VAL A CA 1
ATOM 468 C C . VAL A 1 69 ? -3.502 3.449 57.931 1.00 87.06 69 VAL A C 1
ATOM 470 O O . VAL A 1 69 ? -3.661 4.332 58.774 1.00 87.06 69 VAL A O 1
ATOM 473 N N . TRP A 1 70 ? -4.329 2.407 57.833 1.00 85.06 70 TRP A N 1
ATOM 474 C CA . TRP A 1 70 ? -5.480 2.228 58.717 1.00 85.06 70 TRP A CA 1
ATOM 475 C C . TRP A 1 70 ? -5.061 2.049 60.181 1.00 85.06 70 TRP A C 1
ATOM 477 O O . TRP A 1 70 ? -5.589 2.729 61.059 1.00 85.06 70 TRP A O 1
ATOM 487 N N . TYR A 1 71 ? -4.069 1.198 60.445 1.00 83.56 71 TYR A N 1
ATOM 488 C CA . TYR A 1 71 ? -3.552 0.954 61.791 1.00 83.56 71 TYR A CA 1
ATOM 489 C C . TYR A 1 71 ? -2.887 2.189 62.394 1.00 83.56 71 TYR A C 1
ATOM 491 O O . TYR A 1 71 ? -3.167 2.527 63.539 1.00 83.56 71 TYR A O 1
ATOM 499 N N . THR A 1 72 ? -2.035 2.885 61.640 1.00 80.50 72 THR A N 1
ATOM 500 C CA . THR A 1 72 ? -1.343 4.086 62.140 1.00 80.50 72 THR A CA 1
ATOM 501 C C . THR A 1 72 ? -2.306 5.239 62.388 1.00 80.50 72 THR A C 1
ATOM 503 O O . THR A 1 72 ? -2.219 5.900 63.420 1.00 80.50 72 THR A O 1
ATOM 506 N N . THR A 1 73 ? -3.263 5.456 61.486 1.00 79.12 73 THR A N 1
ATOM 507 C CA . THR A 1 73 ? -4.293 6.486 61.667 1.00 79.12 73 THR A CA 1
ATOM 508 C C . THR A 1 73 ? -5.209 6.137 62.839 1.00 79.12 73 THR A C 1
ATOM 510 O O . THR A 1 73 ? -5.522 7.009 63.642 1.00 79.12 73 THR A O 1
ATOM 513 N N . GLY A 1 74 ? -5.594 4.865 62.979 1.00 79.81 74 GLY A N 1
ATOM 514 C CA . GLY A 1 74 ? -6.384 4.378 64.109 1.00 79.81 74 GLY A CA 1
ATOM 515 C C . GLY A 1 74 ? -5.662 4.539 65.447 1.00 79.81 74 GLY A C 1
ATOM 516 O O . GLY A 1 74 ? -6.253 5.062 66.382 1.00 79.81 74 GLY A O 1
ATOM 517 N N . ALA A 1 75 ? -4.378 4.176 65.518 1.00 76.25 75 ALA A N 1
ATOM 518 C CA . ALA A 1 75 ? -3.559 4.334 66.719 1.00 76.25 75 ALA A CA 1
ATOM 519 C C . ALA A 1 75 ? -3.381 5.806 67.113 1.00 76.25 75 ALA A C 1
ATOM 521 O O . ALA A 1 75 ? -3.510 6.138 68.279 1.00 76.25 75 ALA A O 1
ATOM 522 N N . LEU A 1 76 ? -3.171 6.713 66.152 1.00 73.25 76 LEU A N 1
ATOM 523 C CA . LEU A 1 76 ? -3.106 8.152 66.437 1.00 73.25 76 LEU A CA 1
ATOM 524 C C . LEU A 1 76 ? -4.434 8.703 66.968 1.00 73.25 76 LEU A C 1
ATOM 526 O O . LEU A 1 76 ? -4.440 9.578 67.830 1.00 73.25 76 LEU A O 1
ATOM 530 N N . VAL A 1 77 ? -5.562 8.226 66.440 1.00 74.56 77 VAL A N 1
ATOM 531 C CA . VAL A 1 77 ? -6.891 8.617 66.927 1.00 74.56 77 VAL A CA 1
ATOM 532 C C . VAL A 1 77 ? -7.122 8.085 68.341 1.00 74.56 77 VAL A C 1
ATOM 534 O O . VAL A 1 77 ? -7.648 8.821 69.172 1.00 74.56 77 VAL A O 1
ATOM 537 N N . ASP A 1 78 ? -6.693 6.858 68.629 1.00 69.50 78 ASP A N 1
ATOM 538 C CA . ASP A 1 78 ? -6.787 6.245 69.956 1.00 69.50 78 ASP A CA 1
ATOM 539 C C . ASP A 1 78 ? -5.828 6.900 70.965 1.00 69.50 78 ASP A C 1
ATOM 541 O O . ASP A 1 78 ? -6.215 7.175 72.090 1.00 69.50 78 ASP A O 1
ATOM 545 N N . ASP A 1 79 ? -4.625 7.302 70.559 1.00 70.06 79 ASP A N 1
ATOM 546 C CA . ASP A 1 79 ? -3.704 8.070 71.410 1.00 70.06 79 ASP A CA 1
ATOM 547 C C . ASP A 1 79 ? -4.253 9.474 71.744 1.00 70.06 79 ASP A C 1
ATOM 549 O O . ASP A 1 79 ? -3.972 10.030 72.809 1.00 70.06 79 ASP A O 1
ATOM 553 N N . ILE A 1 80 ? -5.043 10.073 70.841 1.00 66.75 80 ILE A N 1
ATOM 554 C CA . ILE A 1 80 ? -5.693 11.377 71.060 1.00 66.75 80 ILE A CA 1
ATOM 555 C C . ILE A 1 80 ? -6.964 11.244 71.918 1.00 66.75 80 ILE A C 1
ATOM 557 O O . ILE A 1 80 ? -7.249 12.147 72.708 1.00 66.75 80 ILE A O 1
ATOM 561 N N . LEU A 1 81 ? -7.752 10.176 71.740 1.00 66.31 81 LEU A N 1
ATOM 562 C CA . LEU A 1 81 ? -9.106 10.032 72.306 1.00 66.31 81 LEU A CA 1
ATOM 563 C C . LEU A 1 81 ? -9.246 8.959 73.402 1.00 66.31 81 LEU A C 1
ATOM 565 O O . LEU A 1 81 ? -10.286 8.916 74.059 1.00 66.31 81 LEU A O 1
ATOM 569 N N . GLY A 1 82 ? -8.255 8.089 73.572 1.00 63.50 82 GLY A N 1
ATOM 570 C CA . GLY A 1 82 ? -8.259 6.942 74.479 1.00 63.50 82 GLY A CA 1
ATOM 571 C C . GLY A 1 82 ? -8.055 7.328 75.942 1.00 63.50 82 GLY A C 1
ATOM 572 O O . GLY A 1 82 ? -7.773 8.480 76.265 1.00 63.50 82 GLY A O 1
ATOM 573 N N . GLU A 1 83 ? -8.224 6.365 76.851 1.00 57.38 83 GLU A N 1
ATOM 574 C CA . GLU A 1 83 ? -8.341 6.617 78.301 1.00 57.38 83 GLU A CA 1
ATOM 575 C C . GLU A 1 83 ? -7.119 7.280 78.960 1.00 57.38 83 GLU A C 1
ATOM 577 O O . GLU A 1 83 ? -7.265 7.932 79.992 1.00 57.38 83 GLU A O 1
ATOM 582 N N . ASP A 1 84 ? -5.946 7.194 78.334 1.00 58.06 84 ASP A N 1
ATOM 583 C CA . ASP A 1 84 ? -4.729 7.885 78.771 1.00 58.06 84 ASP A CA 1
ATOM 584 C C . ASP A 1 84 ? -4.428 9.150 77.959 1.00 58.06 84 ASP A C 1
ATOM 586 O O . ASP A 1 84 ? -3.370 9.746 78.152 1.00 58.06 84 ASP A O 1
ATOM 590 N N . GLY A 1 85 ? -5.340 9.565 77.068 1.00 55.38 85 GLY A N 1
ATOM 591 C CA . GLY A 1 85 ? -5.215 10.700 76.160 1.00 55.38 85 GLY A CA 1
ATOM 592 C C . GLY A 1 85 ? -4.577 11.883 76.871 1.00 55.38 85 GLY A C 1
ATOM 593 O O . GLY A 1 85 ? -5.225 12.602 77.641 1.00 55.38 85 GLY A O 1
ATOM 594 N N . LEU A 1 86 ? -3.278 12.058 76.610 1.00 56.06 86 LEU A N 1
ATOM 595 C CA . LEU A 1 86 ? -2.317 12.872 77.369 1.00 56.06 86 LEU A CA 1
ATOM 596 C C . LEU A 1 86 ? -2.595 14.382 77.293 1.00 56.06 86 LEU A C 1
ATOM 598 O O . LEU A 1 86 ? -1.759 15.214 77.624 1.00 56.06 86 LEU A O 1
ATOM 602 N N . VAL A 1 87 ? -3.783 14.757 76.830 1.00 57.16 87 VAL A N 1
ATOM 603 C CA . VAL A 1 87 ? -4.268 16.130 76.787 1.00 57.16 87 VAL A CA 1
ATOM 604 C C . VAL A 1 87 ? -5.347 16.376 77.850 1.00 57.16 87 VAL A C 1
ATOM 606 O O . VAL A 1 87 ? -5.543 17.525 78.232 1.00 57.16 87 VAL A O 1
ATOM 609 N N . VAL A 1 88 ? -6.033 15.346 78.372 1.00 56.25 88 VAL A N 1
ATOM 610 C CA . VAL A 1 88 ? -7.104 15.513 79.383 1.00 56.25 88 VAL A CA 1
ATOM 611 C C . VAL A 1 88 ? -6.640 15.139 80.794 1.00 56.25 88 VAL A C 1
ATOM 613 O O . VAL A 1 88 ? -6.910 15.887 81.735 1.00 56.25 88 VAL A O 1
ATOM 616 N N . SER A 1 89 ? -5.908 14.034 80.959 1.00 55.44 89 SER A N 1
ATOM 617 C CA . SER A 1 89 ? -5.394 13.583 82.265 1.00 55.44 89 SER A CA 1
ATOM 618 C C . SER A 1 89 ? -4.313 14.517 82.829 1.00 55.44 89 SER A C 1
ATOM 620 O O . SER A 1 89 ? -4.370 14.879 84.004 1.00 55.44 89 SER A O 1
ATOM 622 N N . ASP A 1 90 ? -3.407 15.016 81.984 1.00 59.47 90 ASP A N 1
ATOM 623 C CA . ASP A 1 90 ? -2.397 16.019 82.364 1.00 59.47 90 ASP A CA 1
ATOM 624 C C . ASP A 1 90 ? -3.014 17.379 82.748 1.00 59.47 90 ASP A C 1
ATOM 626 O O . ASP A 1 90 ? -2.431 18.143 83.520 1.00 59.47 90 ASP A O 1
ATOM 630 N N . VAL A 1 91 ? -4.216 17.687 82.247 1.00 59.34 91 VAL A N 1
ATOM 631 C CA . VAL A 1 91 ? -4.944 18.931 82.558 1.00 59.34 91 VAL A CA 1
ATOM 632 C C . VAL A 1 91 ? -5.760 18.815 83.858 1.00 59.34 91 VAL A C 1
ATOM 634 O O . VAL A 1 91 ? -6.010 19.830 84.511 1.00 59.34 91 VAL A O 1
ATOM 637 N N . LEU A 1 92 ? -6.127 17.604 84.291 1.00 60.78 92 LEU A N 1
ATOM 638 C CA . LEU A 1 92 ? -6.923 17.331 85.500 1.00 60.78 92 LEU A CA 1
ATOM 639 C C . LEU A 1 92 ? -6.128 16.522 86.547 1.00 60.78 92 LEU A C 1
ATOM 641 O O . LEU A 1 92 ? -6.563 15.465 86.998 1.00 60.78 92 LEU A O 1
ATOM 645 N N . GLY A 1 93 ? -4.954 17.027 86.935 1.00 64.50 93 GLY A N 1
ATOM 646 C CA . GLY A 1 93 ? -3.991 16.337 87.804 1.00 64.50 93 GLY A CA 1
ATOM 647 C C . GLY A 1 93 ? -4.517 15.791 89.149 1.00 64.50 93 GLY A C 1
ATOM 648 O O . GLY A 1 93 ? -5.467 16.296 89.755 1.00 64.50 93 GLY A O 1
ATOM 649 N N . SER A 1 94 ? -3.811 14.768 89.648 1.00 60.16 94 SER A N 1
ATOM 650 C CA . SER A 1 94 ? -4.078 13.935 90.840 1.00 60.16 94 SER A CA 1
ATOM 651 C C . SER A 1 94 ? -4.390 14.670 92.147 1.00 60.16 94 SER A C 1
ATOM 653 O O . SER A 1 94 ? -5.003 14.097 93.051 1.00 60.16 94 SER A O 1
ATOM 655 N N . ASP A 1 95 ? -3.978 15.926 92.270 1.00 65.69 95 ASP A N 1
ATOM 656 C CA . ASP A 1 95 ? -4.158 16.719 93.488 1.00 65.69 95 ASP A CA 1
ATOM 657 C C . ASP A 1 95 ? -5.628 17.075 93.725 1.00 65.69 95 ASP A C 1
ATOM 659 O O . ASP A 1 95 ? -6.099 17.084 94.866 1.00 65.69 95 ASP A O 1
ATOM 663 N N . LEU A 1 96 ? -6.388 17.286 92.646 1.00 65.69 96 LEU A N 1
ATOM 664 C CA . LEU A 1 96 ? -7.827 17.517 92.731 1.00 65.69 96 LEU A CA 1
ATOM 665 C C . LEU A 1 96 ? -8.562 16.246 93.190 1.00 65.69 96 LEU A C 1
ATOM 667 O O . LEU A 1 96 ? -9.518 16.317 93.962 1.00 65.69 96 LEU A O 1
ATOM 671 N N . VAL A 1 97 ? -8.069 15.077 92.771 1.00 67.75 97 VAL A N 1
ATOM 672 C CA . VAL A 1 97 ? -8.625 13.769 93.144 1.00 67.75 97 VAL A CA 1
ATOM 673 C C . VAL A 1 97 ? -8.354 13.460 94.619 1.00 67.75 97 VAL A C 1
ATOM 675 O O . VAL A 1 97 ? -9.259 13.026 95.334 1.00 67.75 97 VAL A O 1
ATOM 678 N N . GLN A 1 98 ? -7.149 13.747 95.120 1.00 66.25 98 GLN A N 1
ATOM 679 C CA . GLN A 1 98 ? -6.820 13.526 96.532 1.00 66.25 98 GLN A CA 1
ATOM 680 C C . GLN A 1 98 ? -7.531 14.493 97.482 1.00 66.25 98 GLN A C 1
ATOM 682 O O . GLN A 1 98 ? -7.961 14.072 98.553 1.00 66.25 98 GLN A O 1
ATOM 687 N N . GLY A 1 99 ? -7.727 15.759 97.104 1.00 70.50 99 GLY A N 1
ATOM 688 C CA . GLY A 1 99 ? -8.500 16.699 97.927 1.00 70.50 99 GLY A CA 1
ATOM 689 C C . GLY A 1 99 ? -9.974 16.300 98.077 1.00 70.50 99 GLY A C 1
ATOM 690 O O . GLY A 1 99 ? -10.609 16.592 99.094 1.00 70.50 99 GLY A O 1
ATOM 691 N N . LEU A 1 100 ? -10.511 15.602 97.075 1.00 73.56 100 LEU A N 1
ATOM 692 C CA . LEU A 1 100 ? -11.904 15.179 97.054 1.00 73.56 100 LEU A CA 1
ATOM 693 C C . LEU A 1 100 ? -12.126 13.827 97.752 1.00 73.56 100 LEU A C 1
ATOM 695 O O . LEU A 1 100 ? -13.034 13.724 98.573 1.00 73.56 100 LEU A O 1
ATOM 699 N N . ILE A 1 101 ? -11.309 12.811 97.445 1.00 71.44 101 ILE A N 1
ATOM 700 C CA . ILE A 1 101 ? -11.545 11.399 97.828 1.00 71.44 101 ILE A CA 1
ATOM 701 C C . ILE A 1 101 ? -10.437 10.845 98.747 1.00 71.44 101 ILE A C 1
ATOM 703 O O . ILE A 1 101 ? -10.551 9.741 99.276 1.00 71.44 101 ILE A O 1
ATOM 707 N N . GLY A 1 102 ? -9.355 11.593 98.966 1.00 68.38 102 GLY A N 1
ATOM 708 C CA . GLY A 1 102 ? -8.288 11.198 99.882 1.00 68.38 102 GLY A CA 1
ATOM 709 C C . GLY A 1 102 ? -8.745 11.190 101.342 1.00 68.38 102 GLY A C 1
ATOM 710 O O . GLY A 1 102 ? -9.732 11.823 101.714 1.00 68.38 102 GLY A O 1
ATOM 711 N N . SER A 1 103 ? -8.007 10.477 102.189 1.00 65.44 103 SER A N 1
ATOM 712 C CA . SER A 1 103 ? -8.244 10.442 103.636 1.00 65.44 103 SER A CA 1
ATOM 713 C C . SER A 1 103 ? -8.168 11.850 104.236 1.00 65.44 103 SER A C 1
ATOM 715 O O . SER A 1 103 ? -7.168 12.548 104.044 1.00 65.44 103 SER A O 1
ATOM 717 N N . GLY A 1 104 ? -9.206 12.270 104.955 1.00 69.12 104 GLY A N 1
ATOM 718 C CA . GLY A 1 104 ? -9.375 13.644 105.445 1.00 69.12 104 GLY A CA 1
ATOM 719 C C . GLY A 1 104 ? -9.879 14.641 104.395 1.00 69.12 104 GLY A C 1
ATOM 720 O O . GLY A 1 104 ? -10.022 15.827 104.692 1.00 69.12 104 GLY A O 1
ATOM 721 N N . GLY A 1 105 ? -10.163 14.171 103.182 1.00 69.62 105 GLY A N 1
ATOM 722 C CA . GLY A 1 105 ? -10.857 14.927 102.154 1.00 69.62 105 GLY A CA 1
ATOM 723 C C . GLY A 1 105 ? -12.306 15.221 102.542 1.00 69.62 105 GLY A C 1
ATOM 724 O O . GLY A 1 105 ? -12.839 14.745 103.551 1.00 69.62 105 GLY A O 1
ATOM 725 N N . LEU A 1 106 ? -12.966 16.013 101.700 1.00 76.81 106 LEU A N 1
ATOM 726 C CA . LEU A 1 106 ? -14.332 16.488 101.936 1.00 76.81 106 LEU A CA 1
ATOM 727 C C . LEU A 1 106 ? -15.328 15.344 102.222 1.00 76.81 106 LEU A C 1
ATOM 729 O O . LEU A 1 106 ? -16.235 15.508 103.038 1.00 76.81 106 LEU A O 1
ATOM 733 N N . VAL A 1 107 ? -15.139 14.183 101.588 1.00 75.69 107 VAL A N 1
ATOM 734 C CA . VAL A 1 107 ? -16.029 13.016 101.711 1.00 75.69 107 VAL A CA 1
ATOM 735 C C . VAL A 1 107 ? -16.019 12.417 103.121 1.00 75.69 107 VAL A C 1
ATOM 737 O O . VAL A 1 107 ? -17.074 12.103 103.679 1.00 75.69 107 VAL A O 1
ATOM 740 N N . GLU A 1 108 ? -14.849 12.287 103.737 1.00 74.12 108 GLU A N 1
ATOM 741 C CA . GLU A 1 108 ? -14.731 11.693 105.071 1.00 74.12 108 GLU A CA 1
ATOM 742 C C . GLU A 1 108 ? -15.221 12.661 106.164 1.00 74.12 108 GLU A C 1
ATOM 744 O O . GLU A 1 108 ? -15.953 12.274 107.077 1.00 74.12 108 GLU A O 1
ATOM 749 N N . GLY A 1 109 ? -14.909 13.955 106.038 1.00 69.75 109 GLY A N 1
ATOM 750 C CA . GLY A 1 109 ? -15.369 14.969 106.995 1.00 69.75 109 GLY A CA 1
ATOM 751 C C . GLY A 1 109 ? -16.893 15.142 107.012 1.00 69.75 109 GLY A C 1
ATOM 752 O O . GLY A 1 109 ? -17.507 15.294 108.075 1.00 69.75 109 GLY A O 1
ATOM 753 N N . LEU A 1 110 ? -17.527 15.078 105.839 1.00 72.94 110 LEU A N 1
ATOM 754 C CA . LEU A 1 110 ? -18.980 15.182 105.729 1.00 72.94 110 LEU A CA 1
ATOM 755 C C . LEU A 1 110 ? -19.688 13.932 106.271 1.00 72.94 110 LEU A C 1
ATOM 757 O O . LEU A 1 110 ? -20.715 14.054 106.933 1.00 72.94 110 LEU A O 1
ATOM 761 N N . THR A 1 111 ? -19.141 12.734 106.059 1.00 70.44 111 THR A N 1
ATOM 762 C CA . THR A 1 111 ? -19.765 11.493 106.555 1.00 70.44 111 THR A CA 1
ATOM 763 C C . THR A 1 111 ? -19.754 11.402 108.080 1.00 70.44 111 THR A C 1
ATOM 765 O O . THR A 1 111 ? -20.777 11.048 108.668 1.00 70.44 111 THR A O 1
ATOM 768 N N . GLY A 1 112 ? -18.663 11.801 108.742 1.00 66.62 112 GLY A N 1
ATOM 769 C CA . GLY A 1 112 ? -18.577 11.785 110.208 1.00 66.62 112 GLY A CA 1
ATOM 770 C C . GLY A 1 112 ? -19.550 12.746 110.905 1.00 66.62 112 GLY A C 1
ATOM 771 O O . GLY A 1 112 ? -20.099 12.422 111.956 1.00 66.62 112 GLY A O 1
ATOM 772 N N . THR A 1 113 ? -19.804 13.912 110.310 1.00 66.38 113 THR A N 1
ATOM 773 C CA . THR A 1 113 ? -20.712 14.927 110.876 1.00 66.38 113 THR A CA 1
ATOM 774 C C . THR A 1 113 ? -22.177 14.681 110.519 1.00 66.38 113 THR A C 1
ATOM 776 O O . THR A 1 113 ? -23.062 14.965 111.325 1.00 66.38 113 THR A O 1
ATOM 779 N N . LEU A 1 114 ? -22.446 14.105 109.347 1.00 62.88 114 LEU A N 1
ATOM 780 C CA . LEU A 1 114 ? -23.800 13.805 108.896 1.00 62.88 114 LEU A CA 1
ATOM 781 C C . LEU A 1 114 ? -24.367 12.544 109.567 1.00 62.88 114 LEU A C 1
ATOM 783 O O . LEU A 1 114 ? -25.523 12.552 109.968 1.00 62.88 114 LEU A O 1
ATOM 787 N N . LEU A 1 115 ? -23.577 11.480 109.748 1.00 64.62 115 LEU A N 1
ATOM 788 C CA . LEU A 1 115 ? -24.071 10.182 110.240 1.00 64.62 115 LEU A CA 1
ATOM 789 C C . LEU A 1 115 ? -24.055 10.034 111.777 1.00 64.62 115 LEU A C 1
ATOM 791 O O . LEU A 1 115 ? -24.637 9.091 112.306 1.00 64.62 115 LEU A O 1
ATOM 795 N N . GLY A 1 116 ? -23.395 10.949 112.497 1.00 62.00 116 GLY A N 1
ATOM 796 C CA . GLY A 1 116 ? -22.994 10.780 113.902 1.00 62.00 116 GLY A CA 1
ATOM 797 C C . GLY A 1 116 ? -24.004 11.140 115.002 1.00 62.00 116 GLY A C 1
ATOM 798 O O . GLY A 1 116 ? -23.678 10.939 116.168 1.00 62.00 116 GLY A O 1
ATOM 799 N N . GLY A 1 117 ? -25.211 11.624 114.686 1.00 62.12 117 GLY A N 1
ATOM 800 C CA . GLY A 1 117 ? -26.318 11.615 115.662 1.00 62.12 117 GLY A CA 1
ATOM 801 C C . GLY A 1 117 ? -27.174 12.876 115.800 1.00 62.12 117 GLY A C 1
ATOM 802 O O . GLY A 1 117 ? -28.324 12.744 116.204 1.00 62.12 117 GLY A O 1
ATOM 803 N N . ASP A 1 118 ? -26.708 14.062 115.399 1.00 65.69 118 ASP A N 1
ATOM 804 C CA . ASP A 1 118 ? -27.450 15.297 115.727 1.00 65.69 118 ASP A CA 1
ATOM 805 C C . ASP A 1 118 ? -28.327 15.838 114.578 1.00 65.69 118 ASP A C 1
ATOM 807 O O . ASP A 1 118 ? -29.441 16.302 114.818 1.00 65.69 118 ASP A O 1
ATOM 811 N N . LEU A 1 119 ? -27.893 15.742 113.313 1.00 66.75 119 LEU A N 1
ATOM 812 C CA . LEU A 1 119 ? -28.684 16.220 112.161 1.00 66.75 119 LEU A CA 1
ATOM 813 C C . LEU A 1 119 ? -29.686 15.173 111.655 1.00 66.75 119 LEU A C 1
ATOM 815 O O . LEU A 1 119 ? -30.834 15.507 111.366 1.00 66.75 119 LEU A O 1
ATOM 819 N N . LEU A 1 120 ? -29.286 13.901 111.572 1.00 69.31 120 LEU A N 1
ATOM 820 C CA . LEU A 1 120 ? -30.184 12.841 111.102 1.00 69.31 120 LEU A CA 1
ATOM 821 C C . LEU A 1 120 ? -31.287 12.513 112.104 1.00 69.31 120 LEU A C 1
ATOM 823 O O . LEU A 1 120 ? -32.371 12.156 111.671 1.00 69.31 120 LEU A O 1
ATOM 827 N N . GLY A 1 121 ? -31.069 12.687 113.411 1.00 68.75 121 GLY A N 1
ATOM 828 C CA . GLY A 1 121 ? -32.129 12.494 114.405 1.00 68.75 121 GLY A CA 1
ATOM 829 C C . GLY A 1 121 ? -33.297 13.470 114.213 1.00 68.75 121 GLY A C 1
ATOM 830 O O . GLY A 1 121 ? -34.453 13.059 114.223 1.00 68.75 121 GLY A O 1
ATOM 831 N N . GLY A 1 122 ? -33.000 14.748 113.950 1.00 70.56 122 GLY A N 1
ATOM 832 C CA . GLY A 1 122 ? -34.021 15.770 113.680 1.00 70.56 122 GLY A CA 1
ATOM 833 C C . GLY A 1 122 ? -34.667 15.677 112.290 1.00 70.56 122 GLY A C 1
ATOM 834 O O . GLY A 1 122 ? -35.778 16.168 112.091 1.00 70.56 122 GLY A O 1
ATOM 835 N N . VAL A 1 123 ? -33.998 15.046 111.318 1.00 74.62 123 VAL A N 1
ATOM 836 C CA . VAL A 1 123 ? -34.524 14.857 109.956 1.00 74.62 123 VAL A CA 1
ATOM 837 C C . VAL A 1 123 ? -35.287 13.536 109.824 1.00 74.62 123 VAL A C 1
ATOM 839 O O . VAL A 1 123 ? -36.391 13.557 109.298 1.00 74.62 123 VAL A O 1
ATOM 842 N N . LEU A 1 124 ? -34.740 12.413 110.300 1.00 73.25 124 LEU A N 1
ATOM 843 C CA . LEU A 1 124 ? -35.240 11.047 110.070 1.00 73.25 124 LEU A CA 1
ATOM 844 C C . LEU A 1 124 ? -36.059 10.445 111.219 1.00 73.25 124 LEU A C 1
ATOM 846 O O . LEU A 1 124 ? -36.645 9.386 111.018 1.00 73.25 124 LEU A O 1
ATOM 850 N N . GLY A 1 125 ? -36.085 11.055 112.408 1.00 68.94 125 GLY A N 1
ATOM 851 C CA . GLY A 1 125 ? -36.938 10.573 113.497 1.00 68.94 125 GLY A CA 1
ATOM 852 C C . GLY A 1 125 ? -38.422 10.596 113.118 1.00 68.94 125 GLY A C 1
ATOM 853 O O . GLY A 1 125 ? -38.825 11.349 112.230 1.00 68.94 125 GLY A O 1
ATOM 854 N N . ASP A 1 126 ? -39.238 9.807 113.819 1.00 68.62 126 ASP A N 1
ATOM 855 C CA . ASP A 1 126 ? -40.691 9.737 113.589 1.00 68.62 126 ASP A CA 1
ATOM 856 C C . ASP A 1 126 ? -41.367 11.116 113.741 1.00 68.62 126 ASP A C 1
ATOM 858 O O . ASP A 1 126 ? -42.290 11.446 113.000 1.00 68.62 126 ASP A O 1
ATOM 862 N N . ASP A 1 127 ? -40.826 11.958 114.629 1.00 66.50 127 ASP A N 1
ATOM 863 C CA . ASP A 1 127 ? -41.234 13.358 114.832 1.00 66.50 127 ASP A CA 1
ATOM 864 C C . ASP A 1 127 ? -40.383 14.372 114.029 1.00 66.50 127 ASP A C 1
ATOM 866 O O . ASP A 1 127 ? -40.506 15.588 114.196 1.00 66.50 127 ASP A O 1
ATOM 870 N N . GLY A 1 128 ? -39.468 13.886 113.187 1.00 70.50 128 GLY A N 1
ATOM 871 C CA . GLY A 1 128 ? -38.577 14.684 112.349 1.00 70.50 128 GLY A CA 1
ATOM 872 C C . GLY A 1 128 ? -39.226 15.144 111.041 1.00 70.50 128 GLY A C 1
ATOM 873 O O . GLY A 1 128 ? -40.358 14.789 110.710 1.00 70.50 128 GLY A O 1
ATOM 874 N N . LEU A 1 129 ? -38.490 15.930 110.247 1.00 75.50 129 LEU A N 1
ATOM 875 C CA . LEU A 1 129 ? -38.983 16.462 108.964 1.00 75.50 129 LEU A CA 1
ATOM 876 C C . LEU A 1 129 ? -39.436 15.365 107.982 1.00 75.50 129 LEU A C 1
ATOM 878 O O . LEU A 1 129 ? -40.435 15.537 107.286 1.00 75.50 129 LEU A O 1
ATOM 882 N N . VAL A 1 130 ? -38.717 14.242 107.925 1.00 74.75 130 VAL A N 1
ATOM 883 C CA . VAL A 1 130 ? -39.036 13.100 107.057 1.00 74.75 130 VAL A CA 1
ATOM 884 C C . VAL A 1 130 ? -40.190 12.286 107.637 1.00 74.75 130 VAL A C 1
ATOM 886 O O . VAL A 1 130 ? -41.081 11.918 106.878 1.00 74.75 130 VAL A O 1
ATOM 889 N N . GLY A 1 131 ? -40.242 12.089 108.959 1.00 70.50 131 GLY A N 1
ATOM 890 C CA . GLY A 1 131 ? -41.387 11.465 109.631 1.00 70.50 131 GLY A CA 1
ATOM 891 C C . GLY A 1 131 ? -42.697 12.217 109.366 1.00 70.50 131 GLY A C 1
ATOM 892 O O . GLY A 1 131 ? -43.682 11.617 108.943 1.00 70.50 131 GLY A O 1
ATOM 893 N N . GLY A 1 132 ? -42.689 13.550 109.467 1.00 70.38 132 GLY A N 1
ATOM 894 C CA . GLY A 1 132 ? -43.852 14.387 109.148 1.00 70.38 132 GLY A CA 1
ATOM 895 C C . GLY A 1 132 ? -44.220 14.437 107.655 1.00 70.38 132 GLY A C 1
ATOM 896 O O . GLY A 1 132 ? -45.400 14.538 107.313 1.00 70.38 132 GLY A O 1
ATOM 897 N N . LEU A 1 133 ? -43.239 14.350 106.749 1.00 71.12 133 LEU A N 1
ATOM 898 C CA . LEU A 1 133 ? -43.469 14.351 105.299 1.00 71.12 133 LEU A CA 1
ATOM 899 C C . LEU A 1 133 ? -44.017 13.003 104.793 1.00 71.12 133 LEU A C 1
ATOM 901 O O . LEU A 1 133 ? -44.921 12.999 103.954 1.00 71.12 133 LEU A O 1
ATOM 905 N N . LEU A 1 134 ? -43.491 11.886 105.310 1.00 68.69 134 LEU A N 1
ATOM 906 C CA . LEU A 1 134 ? -43.874 10.520 104.933 1.00 68.69 134 LEU A CA 1
ATOM 907 C C . LEU A 1 134 ? -45.104 10.004 105.703 1.00 68.69 134 LEU A C 1
ATOM 909 O O . LEU A 1 134 ? -45.867 9.213 105.162 1.00 68.69 134 LEU A O 1
ATOM 913 N N . GLY A 1 135 ? -45.302 10.428 106.955 1.00 62.09 135 GLY A N 1
ATOM 914 C CA . GLY A 1 135 ? -46.239 9.803 107.897 1.00 62.09 135 GLY A CA 1
ATOM 915 C C . GLY A 1 135 ? -47.687 10.303 107.873 1.00 62.09 135 GLY A C 1
ATOM 916 O O . GLY A 1 135 ? -48.498 9.789 108.638 1.00 62.09 135 GLY A O 1
ATOM 917 N N . GLY A 1 136 ? -48.039 11.278 107.023 1.00 64.25 136 GLY A N 1
ATOM 918 C CA . GLY A 1 136 ? -49.448 11.687 106.855 1.00 64.25 136 GLY A CA 1
ATOM 919 C C . GLY A 1 136 ? -49.730 13.172 106.609 1.00 64.25 136 GLY A C 1
ATOM 920 O O . GLY A 1 136 ? -50.821 13.635 106.927 1.00 64.25 136 GLY A O 1
ATOM 921 N N . GLY A 1 137 ? -48.767 13.943 106.092 1.00 65.94 137 GLY A N 1
ATOM 922 C CA . GLY A 1 137 ? -48.946 15.375 105.820 1.00 65.94 137 GLY A CA 1
ATOM 923 C C . GLY A 1 137 ? -49.111 15.726 104.338 1.00 65.94 137 GLY A C 1
ATOM 924 O O . GLY A 1 137 ? -50.211 15.978 103.860 1.00 65.94 137 GLY A O 1
ATOM 925 N N . LEU A 1 138 ? -47.986 15.828 103.620 1.00 67.94 138 LEU A N 1
ATOM 926 C CA . LEU A 1 138 ? -47.916 16.5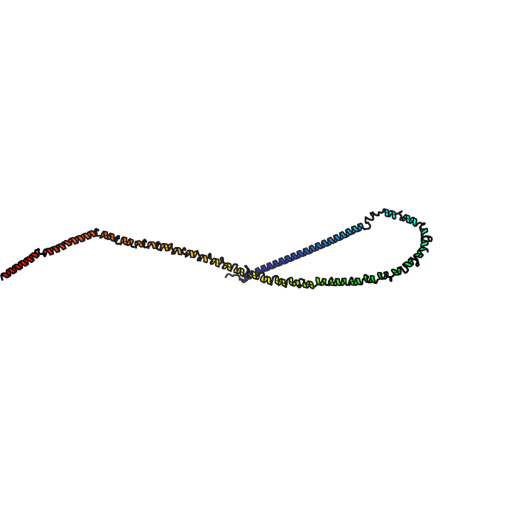04 102.315 1.00 67.94 138 LEU A CA 1
ATOM 927 C C . LEU A 1 138 ? -47.744 15.551 101.121 1.00 67.94 138 LEU A C 1
ATOM 929 O O . LEU A 1 138 ? -48.274 15.836 100.050 1.00 67.94 138 LEU A O 1
ATOM 933 N N . LEU A 1 139 ? -47.032 14.428 101.278 1.00 70.00 139 LEU A N 1
ATOM 934 C CA . LEU A 1 139 ? -46.848 13.480 100.172 1.00 70.00 139 LEU A CA 1
ATOM 935 C C . LEU A 1 139 ? -48.109 12.687 99.864 1.00 70.00 139 LEU A C 1
ATOM 937 O O . LEU A 1 139 ? -48.348 12.409 98.699 1.00 70.00 139 LEU A O 1
ATOM 941 N N . ASP A 1 140 ? -48.936 12.386 100.861 1.00 73.75 140 ASP A N 1
ATOM 942 C CA . ASP A 1 140 ? -50.187 11.657 100.640 1.00 73.75 140 ASP A CA 1
ATOM 943 C C . ASP A 1 140 ? -51.148 12.452 99.733 1.00 73.75 140 ASP A C 1
ATOM 945 O O . ASP A 1 140 ? -51.682 11.932 98.761 1.00 73.75 140 ASP A O 1
ATOM 949 N N . GLY A 1 141 ? -51.243 13.773 99.926 1.00 70.75 141 GLY A N 1
ATOM 950 C CA . GLY A 1 141 ? -52.047 14.645 99.058 1.00 70.75 141 GLY A CA 1
ATOM 951 C C . GLY A 1 141 ? -51.503 14.848 97.632 1.00 70.75 141 GLY A C 1
ATOM 952 O O . GLY A 1 141 ? -52.224 15.353 96.771 1.00 70.75 141 GLY A O 1
ATOM 953 N N . VAL A 1 142 ? -50.245 14.488 97.352 1.00 77.38 142 VAL A N 1
ATOM 954 C CA . VAL A 1 142 ? -49.618 14.644 96.022 1.00 77.38 142 VAL A CA 1
ATOM 955 C C . VAL A 1 142 ? -49.437 13.298 95.315 1.00 77.38 142 VAL A C 1
ATOM 957 O O . VAL A 1 142 ? -49.719 13.214 94.123 1.00 77.38 142 VAL A O 1
ATOM 960 N N . LEU A 1 143 ? -48.976 12.269 96.031 1.00 74.31 143 LEU A N 1
ATOM 961 C CA . LEU A 1 143 ? -48.633 10.932 95.531 1.00 74.31 143 LEU A CA 1
ATOM 962 C C . LEU A 1 143 ? -49.664 9.851 95.866 1.00 74.31 143 LEU A C 1
ATOM 964 O O . LEU A 1 143 ? -49.574 8.774 95.286 1.00 74.31 143 LEU A O 1
ATOM 968 N N . GLY A 1 144 ? -50.590 10.097 96.796 1.00 69.25 144 GLY A N 1
ATOM 969 C CA . GLY A 1 144 ? -51.674 9.161 97.075 1.00 69.25 144 GLY A CA 1
ATOM 970 C C . GLY A 1 144 ? -52.542 8.930 95.838 1.00 69.25 144 GLY A C 1
ATOM 971 O O . GLY A 1 144 ? -52.504 9.711 94.882 1.00 69.25 144 GLY A O 1
ATOM 972 N N . ASP A 1 145 ? -53.338 7.863 95.865 1.00 68.19 145 ASP A N 1
ATOM 973 C CA . ASP A 1 145 ? -54.177 7.451 94.731 1.00 68.19 145 ASP A CA 1
ATOM 974 C C . ASP A 1 145 ? -55.155 8.564 94.298 1.00 68.19 145 ASP A C 1
ATOM 976 O O . ASP A 1 145 ? -55.399 8.753 93.108 1.00 68.19 145 ASP A O 1
ATOM 980 N N . ASP A 1 146 ? -55.618 9.370 95.261 1.00 67.50 146 ASP A N 1
ATOM 981 C CA . ASP A 1 146 ? -56.476 10.545 95.046 1.00 67.50 146 ASP A CA 1
ATOM 982 C C . ASP A 1 146 ? -55.690 11.875 94.949 1.00 67.50 146 ASP A C 1
ATOM 984 O O . ASP A 1 146 ? -56.269 12.965 94.896 1.00 67.50 146 ASP A O 1
ATOM 988 N N . GLY A 1 147 ? -54.357 11.812 94.968 1.00 71.25 147 GLY A N 1
ATOM 989 C CA . GLY A 1 147 ? -53.458 12.959 94.891 1.00 71.25 147 GLY A CA 1
ATOM 990 C C . GLY A 1 147 ? -53.264 13.480 93.465 1.00 71.25 147 GLY A C 1
ATOM 991 O O . GLY A 1 147 ? -53.659 12.865 92.478 1.00 71.25 147 GLY A O 1
ATOM 992 N N . LEU A 1 148 ? -52.605 14.634 93.330 1.00 74.56 148 LEU A N 1
ATOM 993 C CA . LEU A 1 148 ? -52.381 15.289 92.029 1.00 74.56 148 LEU A CA 1
ATOM 994 C C . LEU A 1 148 ? -51.629 14.414 91.006 1.00 74.56 148 LEU A C 1
ATOM 996 O O . LEU A 1 148 ? -51.925 14.480 89.814 1.00 74.56 148 LEU A O 1
ATOM 1000 N N . VAL A 1 149 ? -50.655 13.614 91.450 1.00 73.75 149 VAL A N 1
ATOM 1001 C CA . VAL A 1 149 ? -49.889 12.702 90.584 1.00 73.75 149 VAL A CA 1
ATOM 1002 C C . VAL A 1 149 ? -50.676 11.421 90.319 1.00 73.75 149 VAL A C 1
ATOM 1004 O O . VAL A 1 149 ? -50.700 10.979 89.173 1.00 73.75 149 VAL A O 1
ATOM 1007 N N . GLY A 1 150 ? -51.377 10.879 91.322 1.00 70.88 150 GLY A N 1
ATOM 1008 C CA . GLY A 1 150 ? -52.308 9.758 91.141 1.00 70.88 150 GLY A CA 1
ATOM 1009 C C . GLY A 1 150 ? -53.371 10.074 90.085 1.00 70.88 150 GLY A C 1
ATOM 1010 O O . GLY A 1 150 ? -53.567 9.305 89.148 1.00 70.88 150 GLY A O 1
ATOM 1011 N N . GLY A 1 151 ? -53.939 11.280 90.129 1.00 69.94 151 GLY A N 1
ATOM 1012 C CA . GLY A 1 151 ? -54.900 11.764 89.139 1.00 69.94 151 GLY A CA 1
ATOM 1013 C C . GLY A 1 151 ? -54.324 12.060 87.748 1.00 69.94 151 GLY A C 1
ATOM 1014 O O . GLY A 1 151 ? -55.070 11.985 86.782 1.00 69.94 151 GLY A O 1
ATOM 1015 N N . LEU A 1 152 ? -53.030 12.380 87.605 1.00 69.94 152 LEU A N 1
ATOM 1016 C CA . LEU A 1 152 ? -52.395 12.650 86.300 1.00 69.94 152 LEU A CA 1
ATOM 1017 C C . LEU A 1 152 ? -51.839 11.381 85.634 1.00 69.94 152 LEU A C 1
ATOM 1019 O O . LEU A 1 152 ? -51.884 11.259 84.411 1.00 69.94 152 LEU A O 1
ATOM 1023 N N . VAL A 1 153 ? -51.291 10.460 86.433 1.00 68.12 153 VAL A N 1
ATOM 1024 C CA . VAL A 1 153 ? -50.675 9.203 85.975 1.00 68.12 153 VAL A CA 1
ATOM 1025 C C . VAL A 1 153 ? -51.707 8.078 85.894 1.00 68.12 153 VAL A C 1
ATOM 1027 O O . VAL A 1 153 ? -51.669 7.290 84.954 1.00 68.12 153 VAL A O 1
ATOM 1030 N N . GLY A 1 154 ? -52.632 8.009 86.852 1.00 62.59 154 GLY A N 1
ATOM 1031 C CA . GLY A 1 154 ? -53.680 6.990 86.923 1.00 62.59 154 GLY A CA 1
ATOM 1032 C C . GLY A 1 154 ? -55.044 7.434 86.389 1.00 62.59 154 GLY A C 1
ATOM 1033 O O . GLY A 1 154 ? -55.879 6.576 86.114 1.00 62.59 154 GLY A O 1
ATOM 1034 N N . GLY A 1 155 ? -55.279 8.740 86.217 1.00 62.50 155 GLY A N 1
ATOM 1035 C CA . GLY A 1 155 ? -56.566 9.296 85.789 1.00 62.50 155 GLY A CA 1
ATOM 1036 C C . GLY A 1 155 ? -56.509 10.021 84.442 1.00 62.50 155 GLY A C 1
ATOM 1037 O O . GLY A 1 155 ? -55.623 10.836 84.203 1.00 62.50 155 GLY A O 1
ATOM 1038 N N . ASP A 1 156 ? -57.471 9.693 83.575 1.00 64.12 156 ASP A N 1
ATOM 1039 C CA . ASP A 1 156 ? -58.088 10.374 82.416 1.00 64.12 156 ASP A CA 1
ATOM 1040 C C . ASP A 1 156 ? -57.275 11.267 81.444 1.00 64.12 156 ASP A C 1
ATOM 1042 O O . ASP A 1 156 ? -57.604 11.319 80.259 1.00 64.12 156 ASP A O 1
ATOM 1046 N N . LEU A 1 157 ? -56.219 11.965 81.858 1.00 63.59 157 LEU A N 1
ATOM 1047 C CA . LEU A 1 157 ? -55.471 12.923 81.034 1.00 63.59 157 LEU A CA 1
ATOM 1048 C C . LEU A 1 157 ? -54.343 12.266 80.227 1.00 63.59 157 LEU A C 1
ATOM 1050 O O . LEU A 1 157 ? -54.279 12.452 79.013 1.00 63.59 157 LEU A O 1
ATOM 1054 N N . LEU A 1 158 ? -53.463 11.482 80.864 1.00 65.06 158 LEU A N 1
ATOM 1055 C CA . LEU A 1 158 ? -52.411 10.750 80.141 1.00 65.06 158 LEU A CA 1
ATOM 1056 C C . LEU A 1 158 ? -52.951 9.480 79.479 1.00 65.06 158 LEU A C 1
ATOM 1058 O O . LEU A 1 158 ? -52.548 9.177 78.359 1.00 65.06 158 LEU A O 1
ATOM 1062 N N . GLY A 1 159 ? -53.920 8.799 80.098 1.00 66.56 159 GLY A N 1
ATOM 1063 C CA . GLY A 1 159 ? -54.602 7.654 79.483 1.00 66.56 159 GLY A CA 1
ATOM 1064 C C . GLY A 1 159 ? -55.297 8.015 78.165 1.00 66.56 159 GLY A C 1
ATOM 1065 O O . GLY A 1 159 ? -55.235 7.251 77.208 1.00 66.56 159 GLY A O 1
ATOM 1066 N N . GLY A 1 160 ? -55.873 9.219 78.062 1.00 67.06 160 GLY A N 1
ATOM 1067 C CA . GLY A 1 160 ? -56.499 9.700 76.826 1.00 67.06 160 GLY A CA 1
ATOM 1068 C C . GLY A 1 160 ? -55.522 10.132 75.721 1.00 67.06 160 GLY A C 1
ATOM 1069 O O . GLY A 1 160 ? -55.914 10.177 74.556 1.00 67.06 160 GLY A O 1
ATOM 1070 N N . VAL A 1 161 ? -54.263 10.452 76.053 1.00 69.19 161 VAL A N 1
ATOM 1071 C CA . VAL A 1 161 ? -53.244 10.939 75.093 1.00 69.19 161 VAL A CA 1
ATOM 1072 C C . VAL A 1 161 ? -52.228 9.859 74.709 1.00 69.19 161 VAL A C 1
ATOM 1074 O O . VAL A 1 161 ? -51.739 9.879 73.584 1.00 69.19 161 VAL A O 1
ATOM 1077 N N . LEU A 1 162 ? -51.906 8.942 75.625 1.00 68.38 162 LEU A N 1
ATOM 1078 C CA . LEU A 1 162 ? -50.904 7.881 75.454 1.00 68.38 162 LEU A CA 1
ATOM 1079 C C . LEU A 1 162 ? -51.505 6.470 75.415 1.00 68.38 162 LEU A C 1
ATOM 1081 O O . LEU A 1 162 ? -50.770 5.523 75.161 1.00 68.38 162 LEU A O 1
ATOM 1085 N N . GLY A 1 163 ? -52.804 6.311 75.687 1.00 66.50 163 GLY A N 1
ATOM 1086 C CA . GLY A 1 163 ? -53.466 5.010 75.621 1.00 66.50 163 GLY A CA 1
ATOM 1087 C C . GLY A 1 163 ? -53.542 4.462 74.197 1.00 66.50 163 GLY A C 1
ATOM 1088 O O . GLY A 1 163 ? -53.490 5.218 73.224 1.00 66.50 163 GLY A O 1
ATOM 1089 N N . ASP A 1 164 ? -53.704 3.148 74.086 1.00 64.12 164 ASP A N 1
ATOM 1090 C CA . ASP A 1 164 ? -53.694 2.419 72.811 1.00 64.12 164 ASP A CA 1
ATOM 1091 C C . ASP A 1 164 ? -54.785 2.909 71.834 1.00 64.12 164 ASP A C 1
ATOM 1093 O O . ASP A 1 164 ? -54.571 2.933 70.624 1.00 64.12 164 ASP A O 1
ATOM 1097 N N . ASP A 1 165 ? -55.903 3.422 72.364 1.00 65.19 165 ASP A N 1
ATOM 1098 C CA . ASP A 1 165 ? -57.035 3.968 71.595 1.00 65.19 165 ASP A CA 1
ATOM 1099 C C . ASP A 1 165 ? -56.935 5.490 71.320 1.00 65.19 165 ASP A C 1
ATOM 1101 O O . ASP A 1 165 ? -57.890 6.121 70.857 1.00 65.19 165 ASP A O 1
ATOM 1105 N N . SER A 1 166 ? -55.802 6.124 71.640 1.00 71.19 166 SER A N 1
ATOM 1106 C CA . SER A 1 166 ? -55.585 7.568 71.458 1.00 71.19 166 SER A CA 1
ATOM 1107 C C . SER A 1 166 ? -55.072 7.929 70.057 1.00 71.19 166 SER A C 1
ATOM 1109 O O . SER A 1 166 ? -54.687 7.077 69.264 1.00 71.19 166 SER A O 1
ATOM 1111 N N . LEU A 1 167 ? -54.999 9.227 69.742 1.00 65.88 167 LEU A N 1
ATOM 1112 C CA . LEU A 1 167 ? -54.422 9.712 68.478 1.00 65.88 167 LEU A CA 1
ATOM 1113 C C . LEU A 1 167 ? -52.930 9.369 68.328 1.00 65.88 167 LEU A C 1
ATOM 1115 O O . LEU A 1 167 ? -52.474 9.095 67.219 1.00 65.88 167 LEU A O 1
ATOM 1119 N N . VAL A 1 168 ? -52.168 9.398 69.427 1.00 70.88 168 VAL A N 1
ATOM 1120 C CA . VAL A 1 168 ? -50.736 9.054 69.423 1.00 70.88 168 VAL A CA 1
ATOM 1121 C C . VAL A 1 168 ? -50.562 7.536 69.434 1.00 70.88 168 VAL A C 1
ATOM 1123 O O . VAL A 1 168 ? -49.738 7.028 68.675 1.00 70.88 168 VAL A O 1
ATOM 1126 N N . GLY A 1 169 ? -51.390 6.818 70.201 1.00 67.44 169 GLY A N 1
ATOM 1127 C CA . GLY A 1 169 ? -51.478 5.355 70.185 1.00 67.44 169 GLY A CA 1
ATOM 1128 C C . GLY A 1 169 ? -51.818 4.809 68.798 1.00 67.44 169 GLY A C 1
ATOM 1129 O O . GLY A 1 169 ? -51.110 3.950 68.297 1.00 67.44 169 GLY A O 1
ATOM 1130 N N . GLY A 1 170 ? -52.795 5.386 68.097 1.00 67.06 170 GLY A N 1
ATOM 1131 C CA . GLY A 1 170 ? -53.154 4.983 66.733 1.00 67.06 170 GLY A CA 1
ATOM 1132 C C . GLY A 1 170 ? -52.117 5.360 65.665 1.00 67.06 170 GLY A C 1
ATOM 1133 O O . GLY A 1 170 ? -51.925 4.617 64.702 1.00 67.06 170 GLY A O 1
ATOM 1134 N N . LEU A 1 171 ? -51.411 6.489 65.822 1.00 66.62 171 LEU A N 1
ATOM 1135 C CA . LEU A 1 171 ? -50.369 6.905 64.874 1.00 66.62 171 LEU A CA 1
ATOM 1136 C C . LEU A 1 171 ? -49.081 6.082 65.025 1.00 66.62 171 LEU A C 1
ATOM 1138 O O . LEU A 1 171 ? -48.458 5.747 64.020 1.00 66.62 171 LEU A O 1
ATOM 1142 N N . LEU A 1 172 ? -48.684 5.756 66.258 1.00 65.88 172 LEU A N 1
ATOM 1143 C CA . LEU A 1 172 ? -47.484 4.964 66.547 1.00 65.88 172 LEU A CA 1
ATOM 1144 C C . LEU A 1 172 ? -47.753 3.450 66.576 1.00 65.88 172 LEU A C 1
ATOM 1146 O O . LEU A 1 172 ? -46.830 2.669 66.366 1.00 65.88 172 LEU A O 1
ATOM 1150 N N . GLY A 1 173 ? -48.995 3.038 66.832 1.00 62.12 173 GLY A N 1
ATOM 1151 C CA . GLY A 1 173 ? -49.359 1.669 67.197 1.00 62.12 173 GLY A CA 1
ATOM 1152 C C . GLY A 1 173 ? -49.712 0.721 66.056 1.00 62.12 173 GLY A C 1
ATOM 1153 O O . GLY A 1 173 ? -49.772 -0.478 66.309 1.00 62.12 173 GLY A O 1
ATOM 1154 N N . GLY A 1 174 ? -49.884 1.171 64.805 1.00 59.88 174 GLY A N 1
ATOM 1155 C CA . GLY A 1 174 ? -49.886 0.190 63.708 1.00 59.88 174 GLY A CA 1
ATOM 1156 C C . GLY A 1 174 ? -50.498 0.572 62.368 1.00 59.88 174 GLY A C 1
ATOM 1157 O O . GLY A 1 174 ? -49.985 0.126 61.348 1.00 59.88 174 GLY A O 1
ATOM 1158 N N . ASP A 1 175 ? -51.534 1.403 62.302 1.00 66.62 175 ASP A N 1
ATOM 1159 C CA . ASP A 1 175 ? -52.346 1.391 61.072 1.00 66.62 175 ASP A CA 1
ATOM 1160 C C . ASP A 1 175 ? -51.779 2.246 59.932 1.00 66.62 175 ASP A C 1
ATOM 1162 O O . ASP A 1 175 ? -51.751 1.816 58.780 1.00 66.62 175 ASP A O 1
ATOM 1166 N N . LEU A 1 176 ? -51.279 3.448 60.227 1.00 61.22 176 LEU A N 1
ATOM 1167 C CA . LEU A 1 176 ? -50.787 4.356 59.182 1.00 61.22 176 LEU A CA 1
ATOM 1168 C C . LEU A 1 176 ? -49.273 4.267 59.000 1.00 61.22 176 LEU A C 1
ATOM 1170 O O . LEU A 1 176 ? -48.773 4.148 57.884 1.00 61.22 176 LEU A O 1
ATOM 1174 N N . VAL A 1 177 ? -48.541 4.304 60.112 1.00 64.44 177 VAL A N 1
ATOM 1175 C CA . VAL A 1 177 ? -47.081 4.202 60.103 1.00 64.44 177 VAL A CA 1
ATOM 1176 C C . VAL A 1 177 ? -46.654 2.750 59.919 1.00 64.44 177 VAL A C 1
ATOM 1178 O O . VAL A 1 177 ? -45.712 2.510 59.179 1.00 64.44 177 VAL A O 1
ATOM 1181 N N . GLY A 1 178 ? -47.381 1.772 60.467 1.00 63.25 178 GLY A N 1
ATOM 1182 C CA . GLY A 1 178 ? -47.132 0.360 60.170 1.00 63.25 178 GLY A CA 1
ATOM 1183 C C . GLY A 1 178 ? -47.538 -0.022 58.743 1.00 63.25 178 GLY A C 1
ATOM 1184 O O . GLY A 1 178 ? -46.781 -0.682 58.055 1.00 63.25 178 GLY A O 1
ATOM 1185 N N . GLY A 1 179 ? -48.636 0.483 58.180 1.00 63.75 179 GLY A N 1
ATOM 1186 C CA . GLY A 1 179 ? -48.945 0.206 56.764 1.00 63.75 179 GLY A CA 1
ATOM 1187 C C . GLY A 1 179 ? -47.871 0.704 55.775 1.00 63.75 179 GLY A C 1
ATOM 1188 O O . GLY A 1 179 ? -47.604 0.068 54.756 1.00 63.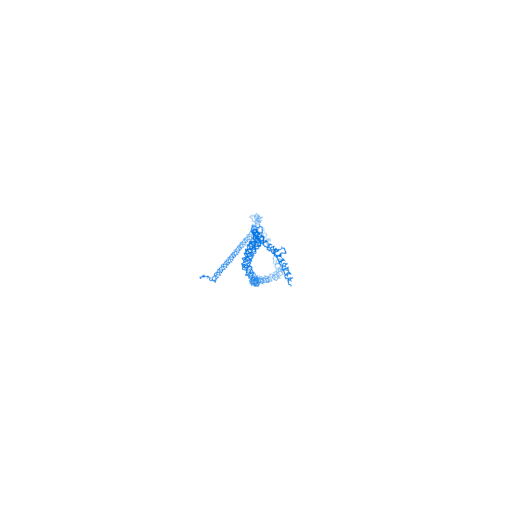75 179 GLY A O 1
ATOM 1189 N N . VAL A 1 180 ? -47.224 1.834 56.085 1.00 64.81 180 VAL A N 1
ATOM 1190 C CA . VAL A 1 180 ? -46.184 2.447 55.238 1.00 64.81 180 VAL A CA 1
ATOM 1191 C C . VAL A 1 180 ? -44.767 1.959 55.591 1.00 64.81 180 VAL A C 1
ATOM 1193 O O . VAL A 1 180 ? -43.940 1.819 54.690 1.00 64.81 180 VAL A O 1
ATOM 1196 N N . LEU A 1 181 ? -44.476 1.679 56.870 1.00 61.53 181 LEU A N 1
ATOM 1197 C CA . LEU A 1 181 ? -43.152 1.276 57.379 1.00 61.53 181 LEU A CA 1
ATOM 1198 C C . LEU A 1 181 ? -43.040 -0.193 57.827 1.00 61.53 181 LEU A C 1
ATOM 1200 O O . LEU A 1 181 ? -41.924 -0.701 57.830 1.00 61.53 181 LEU A O 1
ATOM 1204 N N . SER A 1 182 ? -44.128 -0.911 58.142 1.00 61.41 182 SER A N 1
ATOM 1205 C CA . SER A 1 182 ? -44.117 -2.371 58.443 1.00 61.41 182 SER A CA 1
ATOM 1206 C C . SER A 1 182 ? -43.832 -3.233 57.218 1.00 61.41 182 SER A C 1
ATOM 1208 O O . SER A 1 182 ? -43.986 -4.449 57.247 1.00 61.41 182 SER A O 1
ATOM 1210 N N . GLY A 1 183 ? -43.355 -2.624 56.142 1.00 65.94 183 GLY A N 1
ATOM 1211 C CA . GLY A 1 183 ? -42.665 -3.360 55.116 1.00 65.94 183 GLY A CA 1
ATOM 1212 C C . GLY A 1 183 ? -43.564 -3.903 54.028 1.00 65.94 183 GLY A C 1
ATOM 1213 O O . GLY A 1 183 ? -43.003 -4.231 53.015 1.00 65.94 183 GLY A O 1
ATOM 1214 N N . ASP A 1 184 ? -44.894 -3.934 54.090 1.00 78.88 184 ASP A N 1
ATOM 1215 C CA . ASP A 1 184 ? -45.658 -4.561 52.991 1.00 78.88 184 ASP A CA 1
ATOM 1216 C C . ASP A 1 184 ? -45.458 -3.857 51.637 1.00 78.88 184 ASP A C 1
ATOM 1218 O O . ASP A 1 184 ? -45.109 -4.496 50.642 1.00 78.88 184 ASP A O 1
ATOM 1222 N N . LEU A 1 185 ? -45.585 -2.525 51.589 1.00 77.56 185 LEU A N 1
ATOM 1223 C CA . LEU A 1 185 ? -45.352 -1.767 50.355 1.00 77.56 185 LEU A CA 1
ATOM 1224 C C . LEU A 1 185 ? -43.858 -1.656 50.015 1.00 77.56 185 LEU A C 1
ATOM 1226 O O . LEU A 1 185 ? -43.474 -1.753 48.848 1.00 77.56 185 LEU A O 1
ATOM 1230 N N . LEU A 1 186 ? -43.007 -1.480 51.030 1.00 81.19 186 LEU A N 1
ATOM 1231 C CA . LEU A 1 186 ? -41.558 -1.411 50.835 1.00 81.19 186 LEU A CA 1
ATOM 1232 C C . LEU A 1 186 ? -40.967 -2.767 50.430 1.00 81.19 186 LEU A C 1
ATOM 1234 O O . LEU A 1 186 ? -40.038 -2.791 49.643 1.00 81.19 186 LEU A O 1
ATOM 1238 N N . ASN A 1 187 ? -41.522 -3.886 50.878 1.00 82.81 187 ASN A N 1
ATOM 1239 C CA . ASN A 1 187 ? -41.127 -5.252 50.535 1.00 82.81 187 ASN A CA 1
ATOM 1240 C C . ASN A 1 187 ? -41.695 -5.642 49.166 1.00 82.81 187 ASN A C 1
ATOM 1242 O O . ASN A 1 187 ? -40.991 -6.245 48.366 1.00 82.81 187 ASN A O 1
ATOM 1246 N N . ALA A 1 188 ? -42.913 -5.212 48.826 1.00 85.31 188 ALA A N 1
ATOM 1247 C CA . ALA A 1 188 ? -43.436 -5.366 47.467 1.00 85.31 188 ALA A CA 1
ATOM 1248 C C . ALA A 1 188 ? -42.618 -4.581 46.423 1.00 85.31 188 ALA A C 1
ATOM 1250 O O . ALA A 1 188 ? -42.521 -5.001 45.270 1.00 85.31 188 ALA A O 1
ATOM 1251 N N . LEU A 1 189 ? -42.019 -3.445 46.799 1.00 87.38 189 LEU A N 1
ATOM 1252 C CA . LEU A 1 189 ? -41.185 -2.653 45.894 1.00 87.38 189 LEU A CA 1
ATOM 1253 C C . LEU A 1 189 ? -39.706 -3.069 45.921 1.00 87.38 189 LEU A C 1
ATOM 1255 O O . LEU A 1 189 ? -39.119 -3.270 44.862 1.00 87.38 189 LEU A O 1
ATOM 1259 N N . LEU A 1 190 ? -39.112 -3.176 47.110 1.00 86.38 190 LEU A N 1
ATOM 1260 C CA . LEU A 1 190 ? -37.668 -3.313 47.367 1.00 86.38 190 LEU A CA 1
ATOM 1261 C C . LEU A 1 190 ? -37.283 -4.638 48.042 1.00 86.38 190 LEU A C 1
ATOM 1263 O O . LEU A 1 190 ? -36.095 -4.895 48.224 1.00 86.38 190 LEU A O 1
ATOM 1267 N N . GLY A 1 191 ? -38.255 -5.453 48.453 1.00 85.44 191 GLY A N 1
ATOM 1268 C CA . GLY A 1 191 ? -37.999 -6.788 48.989 1.00 85.44 191 GLY A CA 1
ATOM 1269 C C . GLY A 1 191 ? -37.387 -7.703 47.938 1.00 85.44 191 GLY A C 1
ATOM 1270 O O . GLY A 1 191 ? -37.429 -7.395 46.750 1.00 85.44 191 GLY A O 1
ATOM 1271 N N . SER A 1 192 ? -36.835 -8.840 48.361 1.00 85.06 192 SER A N 1
ATOM 1272 C CA . SER A 1 192 ? -36.132 -9.785 47.476 1.00 85.06 192 SER A CA 1
ATOM 1273 C C . SER A 1 192 ? -36.964 -10.246 46.276 1.00 85.06 192 SER A C 1
ATOM 1275 O O . SER A 1 192 ? -36.418 -10.398 45.190 1.00 85.06 192 SER A O 1
ATOM 1277 N N . ASP A 1 193 ? -38.279 -10.383 46.464 1.00 85.19 193 ASP A N 1
ATOM 1278 C CA . ASP A 1 193 ? -39.248 -10.744 45.416 1.00 85.19 193 ASP A CA 1
ATOM 1279 C C . ASP A 1 193 ? -40.069 -9.534 44.932 1.00 85.19 193 ASP A C 1
ATOM 1281 O O . ASP A 1 193 ? -41.104 -9.668 44.277 1.00 85.19 193 ASP A O 1
ATOM 1285 N N . GLY A 1 194 ? -39.635 -8.332 45.305 1.00 87.00 194 GLY A N 1
ATOM 1286 C CA . GLY A 1 194 ? -40.269 -7.079 44.948 1.00 87.00 194 GLY A CA 1
ATOM 1287 C C . GLY A 1 194 ? -40.020 -6.689 43.494 1.00 87.00 194 GLY A C 1
ATOM 1288 O O . GLY A 1 194 ? -39.185 -7.250 42.780 1.00 87.00 194 GLY A O 1
ATOM 1289 N N . LEU A 1 195 ? -40.744 -5.667 43.046 1.00 92.12 195 LEU A N 1
ATOM 1290 C CA . LEU A 1 195 ? -40.683 -5.198 41.661 1.00 92.12 195 LEU A CA 1
ATOM 1291 C C . LEU A 1 195 ? -39.282 -4.732 41.245 1.00 92.12 195 LEU A C 1
ATOM 1293 O O . LEU A 1 195 ? -38.882 -4.971 40.105 1.00 92.12 195 LEU A O 1
ATOM 1297 N N . VAL A 1 196 ? -38.541 -4.070 42.143 1.00 92.62 196 VAL A N 1
ATOM 1298 C CA . VAL A 1 196 ? -37.209 -3.540 41.826 1.00 92.62 196 VAL A CA 1
ATOM 1299 C C . VAL A 1 196 ? -36.213 -4.682 41.613 1.00 92.62 196 VAL A C 1
ATOM 1301 O O . VAL A 1 196 ? -35.656 -4.729 40.516 1.00 92.62 196 VAL A O 1
ATOM 1304 N N . PRO A 1 197 ? -36.010 -5.638 42.545 1.00 91.06 197 PRO A N 1
ATOM 1305 C CA . PRO A 1 197 ? -35.088 -6.747 42.295 1.00 91.06 197 PRO A CA 1
ATOM 1306 C C . PRO A 1 197 ? -35.545 -7.673 41.167 1.00 91.06 197 PRO A C 1
ATOM 1308 O O . PRO A 1 197 ? -34.705 -8.115 40.389 1.00 91.06 197 PRO A O 1
ATOM 1311 N N . GLY A 1 198 ? -36.853 -7.902 41.004 1.00 89.31 198 GLY A N 1
ATOM 1312 C CA . GLY A 1 198 ? -37.385 -8.713 39.905 1.00 89.31 198 GLY A CA 1
ATOM 1313 C C . GLY A 1 198 ? -37.089 -8.119 38.524 1.00 89.31 198 GLY A C 1
ATOM 1314 O O . GLY A 1 198 ? -36.631 -8.828 37.628 1.00 89.31 198 GLY A O 1
ATOM 1315 N N . LEU A 1 199 ? -37.281 -6.806 38.347 1.00 91.19 199 LEU A N 1
ATOM 1316 C CA . LEU A 1 199 ? -36.931 -6.127 37.096 1.00 91.19 199 LEU A CA 1
ATOM 1317 C C . LEU A 1 199 ? -35.413 -6.063 36.894 1.00 91.19 199 LEU A C 1
ATOM 1319 O O . LEU A 1 199 ? -34.936 -6.228 35.771 1.00 91.19 199 LEU A O 1
ATOM 1323 N N . LEU A 1 200 ? -34.652 -5.854 37.971 1.00 89.75 200 LEU A N 1
ATOM 1324 C CA . LEU A 1 200 ? -33.194 -5.839 37.903 1.00 89.75 200 LEU A CA 1
ATOM 1325 C C . LEU A 1 200 ? -32.648 -7.213 37.501 1.00 89.75 200 LEU A C 1
ATOM 1327 O O . LEU A 1 200 ? -31.783 -7.271 36.639 1.00 89.75 200 LEU A O 1
ATOM 1331 N N . ALA A 1 201 ? -33.196 -8.308 38.025 1.00 88.75 201 ALA A N 1
ATOM 1332 C CA . ALA A 1 201 ? -32.828 -9.665 37.627 1.00 88.75 201 ALA A CA 1
ATOM 1333 C C . ALA A 1 201 ? -33.246 -9.977 36.180 1.00 88.75 201 ALA A C 1
ATOM 1335 O O . ALA A 1 201 ? -32.467 -10.549 35.425 1.00 88.75 201 ALA A O 1
ATOM 1336 N N . ALA A 1 202 ? -34.432 -9.547 35.746 1.00 89.19 202 ALA A N 1
ATOM 1337 C CA . ALA A 1 202 ? -34.884 -9.770 34.371 1.00 89.19 202 ALA A CA 1
ATOM 1338 C C . ALA A 1 202 ? -34.037 -9.027 33.320 1.00 89.19 202 ALA A C 1
ATOM 1340 O O . ALA A 1 202 ? -33.922 -9.482 32.182 1.00 89.19 202 ALA A O 1
ATOM 1341 N N . VAL A 1 203 ? -33.452 -7.876 33.670 1.00 90.31 203 VAL A N 1
ATOM 1342 C CA . VAL A 1 203 ? -32.623 -7.089 32.742 1.00 90.31 203 VAL A CA 1
ATOM 1343 C C . VAL A 1 203 ? -31.133 -7.391 32.921 1.00 90.31 203 VAL A C 1
ATOM 1345 O O . VAL A 1 203 ? -30.468 -7.675 31.930 1.00 90.31 203 VAL A O 1
ATOM 1348 N N . LEU A 1 204 ? -30.619 -7.333 34.153 1.00 88.44 204 LEU A N 1
ATOM 1349 C CA . LEU A 1 204 ? -29.193 -7.441 34.503 1.00 88.44 204 LEU A CA 1
ATOM 1350 C C . LEU A 1 204 ? -28.796 -8.798 35.104 1.00 88.44 204 LEU A C 1
ATOM 1352 O O . LEU A 1 204 ? -27.612 -9.007 35.346 1.00 88.44 204 LEU A O 1
ATOM 1356 N N . GLY A 1 205 ? -29.743 -9.691 35.394 1.00 85.25 205 GLY A N 1
ATOM 1357 C CA . GLY A 1 205 ? -29.415 -11.023 35.900 1.00 85.25 205 GLY A CA 1
ATOM 1358 C C . GLY A 1 205 ? -28.702 -11.877 34.855 1.00 85.25 205 GLY A C 1
ATOM 1359 O O . GLY A 1 205 ? -28.702 -11.558 33.665 1.00 85.25 205 GLY A O 1
ATOM 1360 N N . ASP A 1 206 ? -28.134 -12.992 35.305 1.00 83.75 206 ASP A N 1
ATOM 1361 C CA . ASP A 1 206 ? -27.319 -13.892 34.474 1.00 83.75 206 ASP A CA 1
ATOM 1362 C C . ASP A 1 206 ? -28.110 -14.533 33.319 1.00 83.75 206 ASP A C 1
ATOM 1364 O O . ASP A 1 206 ? -27.553 -14.840 32.269 1.00 83.75 206 ASP A O 1
ATOM 1368 N N . GLU A 1 207 ? -29.428 -14.672 33.487 1.00 81.19 207 GLU A N 1
ATOM 1369 C CA . GLU A 1 207 ? -30.378 -15.102 32.447 1.00 81.19 207 GLU A CA 1
ATOM 1370 C C . GLU A 1 207 ? -31.211 -13.930 31.891 1.00 81.19 207 GLU A C 1
ATOM 1372 O O . GLU A 1 207 ? -32.173 -14.116 31.143 1.00 81.19 207 GLU A O 1
ATOM 1377 N N . GLY A 1 208 ? -30.878 -12.703 32.291 1.00 81.88 208 GLY A N 1
ATOM 1378 C CA . GLY A 1 208 ? -31.585 -11.491 31.911 1.00 81.88 208 GLY A CA 1
ATOM 1379 C C . GLY A 1 208 ? -31.292 -11.052 30.479 1.00 81.88 208 GLY A C 1
ATOM 1380 O O . GLY A 1 208 ? -30.403 -11.561 29.796 1.00 81.88 208 GLY A O 1
ATOM 1381 N N . LEU A 1 209 ? -32.031 -10.047 30.015 1.00 85.56 209 LEU A N 1
ATOM 1382 C CA . LEU A 1 209 ? -31.933 -9.534 28.645 1.00 85.56 209 LEU A CA 1
ATOM 1383 C C . LEU A 1 209 ? -30.508 -9.097 28.265 1.00 85.56 209 LEU A C 1
ATOM 1385 O O . LEU A 1 209 ? -30.070 -9.344 27.144 1.00 85.56 209 LEU A O 1
ATOM 1389 N N . VAL A 1 210 ? -29.792 -8.433 29.178 1.00 85.56 210 VAL A N 1
ATOM 1390 C CA . VAL A 1 210 ? -28.434 -7.936 28.920 1.00 85.56 210 VAL A CA 1
ATOM 1391 C C . VAL A 1 210 ? -27.451 -9.095 28.818 1.00 85.56 210 VAL A C 1
ATOM 1393 O O . VAL A 1 210 ? -26.646 -9.109 27.893 1.00 85.56 210 VAL A O 1
ATOM 1396 N N . ALA A 1 211 ? -27.548 -10.088 29.703 1.00 83.44 211 ALA A N 1
ATOM 1397 C CA . ALA A 1 211 ? -26.714 -11.282 29.628 1.00 83.44 211 ALA A CA 1
ATOM 1398 C C . ALA A 1 211 ? -27.016 -12.096 28.361 1.00 83.44 211 ALA A C 1
ATOM 1400 O O . ALA A 1 211 ? -26.091 -12.474 27.652 1.00 83.44 211 ALA A O 1
ATOM 1401 N N . GLY A 1 212 ? -28.287 -12.274 27.995 1.00 80.50 212 GLY A N 1
ATOM 1402 C CA . GLY A 1 212 ? -28.672 -12.938 26.746 1.00 80.50 212 GLY A CA 1
ATOM 1403 C C . GLY A 1 212 ? -28.239 -12.181 25.484 1.00 80.50 212 GLY A C 1
ATOM 1404 O O . GLY A 1 212 ? -27.939 -12.802 24.468 1.00 80.50 212 GLY A O 1
ATOM 1405 N N . LEU A 1 213 ? -28.166 -10.847 25.526 1.00 79.75 213 LEU A N 1
ATOM 1406 C CA . LEU A 1 213 ? -27.663 -10.057 24.404 1.00 79.75 213 LEU A CA 1
ATOM 1407 C C . LEU A 1 213 ? -26.134 -10.109 24.320 1.00 79.75 213 LEU A C 1
ATOM 1409 O O . LEU A 1 213 ? -25.608 -10.328 23.238 1.00 79.75 213 LEU A O 1
ATOM 1413 N N . LEU A 1 214 ? -25.430 -9.904 25.435 1.00 76.19 214 LEU A N 1
ATOM 1414 C CA . LEU A 1 214 ? -23.967 -9.796 25.463 1.00 76.19 214 LEU A CA 1
ATOM 1415 C C . LEU A 1 214 ? -23.258 -11.152 25.423 1.00 76.19 214 LEU A C 1
ATOM 1417 O O . LEU A 1 214 ? -22.231 -11.275 24.763 1.00 76.19 214 LEU A O 1
ATOM 1421 N N . ASN A 1 215 ? -23.808 -12.151 26.110 1.00 70.12 215 ASN A N 1
ATOM 1422 C CA . ASN A 1 215 ? -23.208 -13.477 26.274 1.00 70.12 215 ASN A CA 1
ATOM 1423 C C . ASN A 1 215 ? -23.982 -14.576 25.531 1.00 70.12 215 ASN A C 1
ATOM 1425 O O . ASN A 1 215 ? -23.552 -15.726 25.539 1.00 70.12 215 ASN A O 1
ATOM 1429 N N . GLY A 1 216 ? -25.139 -14.258 24.944 1.00 66.06 216 GLY A N 1
ATOM 1430 C CA . GLY A 1 216 ? -25.974 -15.240 24.262 1.00 66.06 216 GLY A CA 1
ATOM 1431 C C . GLY A 1 216 ? -25.702 -15.359 22.764 1.00 66.06 216 GLY A C 1
ATOM 1432 O O . GLY A 1 216 ? -25.039 -14.531 22.133 1.00 66.06 216 GLY A O 1
ATOM 1433 N N . ASP A 1 217 ? -26.306 -16.397 22.190 1.00 70.50 217 ASP A N 1
ATOM 1434 C CA . ASP A 1 217 ? -26.172 -16.845 20.799 1.00 70.50 217 ASP A CA 1
ATOM 1435 C C . ASP A 1 217 ? -26.437 -15.764 19.740 1.00 70.50 217 ASP A C 1
ATOM 1437 O O . ASP A 1 217 ? -26.062 -15.937 18.584 1.00 70.50 217 ASP A O 1
ATOM 1441 N N . LEU A 1 218 ? -27.091 -14.650 20.087 1.00 74.62 218 LEU A N 1
ATOM 1442 C CA . LEU A 1 218 ? -27.498 -13.643 19.110 1.00 74.62 218 LEU A CA 1
ATOM 1443 C C . LEU A 1 218 ? -26.347 -12.731 18.672 1.00 74.62 218 LEU A C 1
ATOM 1445 O O . LEU A 1 218 ? -26.115 -12.600 17.471 1.00 74.62 218 LEU A O 1
ATOM 1449 N N . LEU A 1 219 ? -25.617 -12.100 19.604 1.00 79.62 219 LEU A N 1
ATOM 1450 C CA . LEU A 1 219 ? -24.448 -11.303 19.211 1.00 79.62 219 LEU A CA 1
ATOM 1451 C C . LEU A 1 219 ? -23.315 -12.204 18.731 1.00 79.62 219 LEU A C 1
ATOM 1453 O O . LEU A 1 219 ? -22.668 -11.850 17.752 1.00 79.62 219 LEU A O 1
ATOM 1457 N N . ASN A 1 220 ? -23.130 -13.384 19.327 1.00 80.25 220 ASN A N 1
ATOM 1458 C CA . ASN A 1 220 ? -22.131 -14.336 18.845 1.00 80.25 220 ASN A CA 1
ATOM 1459 C C . ASN A 1 220 ? -22.496 -14.907 17.459 1.00 80.25 220 ASN A C 1
ATOM 1461 O O . ASN A 1 220 ? -21.653 -14.990 16.576 1.00 80.25 220 ASN A O 1
ATOM 1465 N N . GLY A 1 221 ? -23.770 -15.205 17.202 1.00 78.94 221 GLY A N 1
ATOM 1466 C CA . GLY A 1 221 ? -24.235 -15.680 15.895 1.00 78.94 221 GLY A CA 1
ATOM 1467 C C . GLY A 1 221 ? -24.211 -14.615 14.793 1.00 78.94 221 GLY A C 1
ATOM 1468 O O . GLY A 1 221 ? -24.183 -14.952 13.610 1.00 78.94 221 GLY A O 1
ATOM 1469 N N . VAL A 1 222 ? -24.208 -13.323 15.144 1.00 83.31 222 VAL A N 1
ATOM 1470 C CA . VAL A 1 222 ? -24.089 -12.225 14.169 1.00 83.31 222 VAL A CA 1
ATOM 1471 C C . VAL A 1 222 ? -22.641 -11.770 14.005 1.00 83.31 222 VAL A C 1
ATOM 1473 O O . VAL A 1 222 ? -22.190 -11.648 12.871 1.00 83.31 222 VAL A O 1
ATOM 1476 N N . LEU A 1 223 ? -21.932 -11.499 15.102 1.00 80.56 223 LEU A N 1
ATOM 1477 C CA . LEU A 1 223 ? -20.609 -10.861 15.124 1.00 80.56 223 LEU A CA 1
ATOM 1478 C C . LEU A 1 223 ? -19.456 -11.805 15.469 1.00 80.56 223 LEU A C 1
ATOM 1480 O O . LEU A 1 223 ? -18.312 -11.414 15.265 1.00 80.56 223 LEU A O 1
ATOM 1484 N N . GLY A 1 224 ? -19.732 -12.989 16.015 1.00 78.25 224 GLY A N 1
ATOM 1485 C CA . GLY A 1 224 ? -18.697 -13.979 16.297 1.00 78.25 224 GLY A CA 1
ATOM 1486 C C . GLY A 1 224 ? -18.036 -14.474 15.014 1.00 78.25 224 GLY A C 1
ATOM 1487 O O . GLY A 1 224 ? -18.575 -14.298 13.919 1.00 78.25 224 GLY A O 1
ATOM 1488 N N . ASP A 1 225 ? -16.877 -15.108 15.161 1.00 75.69 225 ASP A N 1
ATOM 1489 C CA . ASP A 1 225 ? -16.027 -15.524 14.038 1.00 75.69 225 ASP A CA 1
ATOM 1490 C C . ASP A 1 225 ? -16.724 -16.539 13.115 1.00 75.69 225 ASP A C 1
ATOM 1492 O O . ASP A 1 225 ? -16.600 -16.462 11.896 1.00 75.69 225 ASP A O 1
ATOM 1496 N N . GLU A 1 226 ? -17.548 -17.423 13.688 1.00 73.81 226 GLU A N 1
ATOM 1497 C CA . GLU A 1 226 ? -18.428 -18.352 12.955 1.00 73.81 226 GLU A CA 1
ATOM 1498 C C . GLU A 1 226 ? -19.822 -17.762 12.658 1.00 73.81 226 GLU A C 1
ATOM 1500 O O . GLU A 1 226 ? -20.682 -18.404 12.050 1.00 73.81 226 GLU A O 1
ATOM 1505 N N . GLY A 1 227 ? -20.076 -16.539 13.122 1.00 77.06 227 GLY A N 1
ATOM 1506 C CA . GLY A 1 227 ? -21.314 -15.810 12.907 1.00 77.06 227 GLY A CA 1
ATOM 1507 C C . GLY A 1 227 ? -21.422 -15.241 11.494 1.00 77.06 227 GLY A C 1
ATOM 1508 O O . GLY A 1 227 ? -20.519 -15.333 10.667 1.00 77.06 227 GLY A O 1
ATOM 1509 N N . LEU A 1 228 ? -22.553 -14.609 11.195 1.00 79.75 228 LEU A N 1
ATOM 1510 C CA . LEU A 1 228 ? -22.872 -14.138 9.842 1.00 79.75 228 LEU A CA 1
ATOM 1511 C C . LEU A 1 228 ? -21.856 -13.103 9.318 1.00 79.75 228 LEU A C 1
ATOM 1513 O O . LEU A 1 228 ? -21.442 -13.162 8.161 1.00 79.75 228 LEU A O 1
ATOM 1517 N N . VAL A 1 229 ? -21.444 -12.158 10.167 1.00 81.44 229 VAL A N 1
ATOM 1518 C CA . VAL A 1 229 ? -20.451 -11.132 9.821 1.00 81.44 229 VAL A CA 1
ATOM 1519 C C . VAL A 1 229 ? -19.036 -11.706 9.865 1.00 81.44 229 VAL A C 1
ATOM 1521 O O . VAL A 1 229 ? -18.260 -11.418 8.955 1.00 81.44 229 VAL A O 1
ATOM 1524 N N . GLY A 1 230 ? -18.722 -12.540 10.863 1.00 78.38 230 GLY A N 1
ATOM 1525 C CA . GLY A 1 230 ? -17.429 -13.220 10.978 1.00 78.38 230 GLY A CA 1
ATOM 1526 C C . GLY A 1 230 ? -17.131 -14.107 9.774 1.00 78.38 230 GLY A C 1
ATOM 1527 O O . GLY A 1 230 ? -16.102 -13.927 9.140 1.00 78.38 230 GLY A O 1
ATOM 1528 N N . GLY A 1 231 ? -18.069 -14.948 9.338 1.00 75.19 231 GLY A N 1
ATOM 1529 C CA . GLY A 1 231 ? -17.890 -15.790 8.150 1.00 75.19 231 GLY A CA 1
ATOM 1530 C C . GLY A 1 231 ? -17.820 -15.001 6.835 1.00 75.19 231 GLY A C 1
ATOM 1531 O O . GLY A 1 231 ? -17.086 -15.369 5.917 1.00 75.19 231 GLY A O 1
ATOM 1532 N N . LEU A 1 232 ? -18.542 -13.877 6.725 1.00 73.81 232 LEU A N 1
ATOM 1533 C CA . LEU A 1 232 ? -18.506 -13.040 5.520 1.00 73.81 232 LEU A CA 1
ATOM 1534 C C . LEU A 1 232 ? -17.196 -12.245 5.392 1.00 73.81 232 LEU A C 1
ATOM 1536 O O . LEU A 1 232 ? -16.679 -12.100 4.281 1.00 73.81 232 LEU A O 1
ATOM 1540 N N . LEU A 1 233 ? -16.681 -11.711 6.504 1.00 70.38 233 LEU A N 1
ATOM 1541 C CA . LEU A 1 233 ? -15.473 -10.877 6.536 1.00 70.38 233 LEU A CA 1
ATOM 1542 C C . LEU A 1 233 ? -14.189 -11.675 6.796 1.00 70.38 233 LEU A C 1
ATOM 1544 O O . LEU A 1 233 ? -13.120 -11.250 6.367 1.00 70.38 233 LEU A O 1
ATOM 1548 N N . GLY A 1 234 ? -14.292 -12.800 7.497 1.00 65.88 234 GLY A N 1
ATOM 1549 C CA . GLY A 1 234 ? -13.177 -13.551 8.069 1.00 65.88 234 GLY A CA 1
ATOM 1550 C C . GLY A 1 234 ? -12.444 -14.472 7.101 1.00 65.88 234 GLY A C 1
ATOM 1551 O O . GLY A 1 234 ? -11.310 -14.838 7.386 1.00 65.88 234 GLY A O 1
ATOM 1552 N N . GLY A 1 235 ? -13.011 -14.797 5.934 1.00 59.31 235 GLY A N 1
ATOM 1553 C CA . GLY A 1 235 ? -12.212 -15.457 4.895 1.00 59.31 235 GLY A CA 1
ATOM 1554 C C . GLY A 1 235 ? -12.973 -16.204 3.813 1.00 59.31 235 GLY A C 1
ATOM 1555 O O . GLY A 1 235 ? -12.530 -16.205 2.667 1.00 59.31 235 GLY A O 1
ATOM 1556 N N . ASP A 1 236 ? -14.131 -16.780 4.119 1.00 64.81 236 ASP A N 1
ATOM 1557 C CA . ASP A 1 236 ? -14.656 -17.850 3.261 1.00 64.81 236 ASP A CA 1
ATOM 1558 C C . ASP A 1 236 ? -15.211 -17.357 1.922 1.00 64.81 236 ASP A C 1
ATOM 1560 O O . ASP A 1 236 ? -15.005 -17.990 0.887 1.00 64.81 236 ASP A O 1
ATOM 1564 N N . LEU A 1 237 ? -15.901 -16.213 1.909 1.00 62.88 237 LEU A N 1
ATOM 1565 C CA . LEU A 1 237 ? -16.511 -15.689 0.681 1.00 62.88 237 LEU A CA 1
ATOM 1566 C C . LEU A 1 237 ? -15.729 -14.526 0.076 1.00 62.88 237 LEU A C 1
ATOM 1568 O O . LEU A 1 237 ? -15.360 -14.568 -1.097 1.00 62.88 237 LEU A O 1
ATOM 1572 N N . ILE A 1 238 ? -15.501 -13.463 0.851 1.00 66.69 238 ILE A N 1
ATOM 1573 C CA . ILE A 1 238 ? -14.841 -12.257 0.334 1.00 66.69 238 ILE A CA 1
ATOM 1574 C C . ILE A 1 238 ? -13.320 -12.444 0.303 1.00 66.69 238 ILE A C 1
ATOM 1576 O O . ILE A 1 238 ? -12.687 -12.015 -0.660 1.00 66.69 238 ILE A O 1
ATOM 1580 N N . GLY A 1 239 ? -12.747 -13.142 1.289 1.00 64.31 239 GLY A N 1
ATOM 1581 C CA . GLY A 1 239 ? -11.330 -13.515 1.300 1.00 64.31 239 GLY A CA 1
ATOM 1582 C C . GLY A 1 239 ? -10.968 -14.449 0.143 1.00 64.31 239 GLY A C 1
ATOM 1583 O O . GLY A 1 239 ? -10.024 -14.168 -0.582 1.00 64.31 239 GLY A O 1
ATOM 1584 N N . GLY A 1 240 ? -11.767 -15.482 -0.131 1.00 64.44 240 GLY A N 1
ATOM 1585 C CA . GLY A 1 240 ? -11.539 -16.361 -1.287 1.00 64.44 240 GLY A CA 1
ATOM 1586 C C . GLY A 1 240 ? -11.704 -15.665 -2.647 1.00 64.44 240 GLY A C 1
ATOM 1587 O O . GLY A 1 240 ? -10.971 -15.951 -3.594 1.00 64.44 240 GLY A O 1
ATOM 1588 N N . LEU A 1 241 ? -12.642 -14.716 -2.761 1.00 63.00 241 LEU A N 1
ATOM 1589 C CA . LEU A 1 241 ? -12.914 -14.024 -4.026 1.00 63.00 241 LEU A CA 1
ATOM 1590 C C . LEU A 1 241 ? -11.940 -12.870 -4.317 1.00 63.00 241 LEU A C 1
ATOM 1592 O O . LEU A 1 241 ? -11.555 -12.680 -5.470 1.00 63.00 241 LEU A O 1
ATOM 1596 N N . LEU A 1 242 ? -11.563 -12.086 -3.302 1.00 62.84 242 LEU A N 1
ATOM 1597 C CA . LEU A 1 242 ? -10.695 -10.907 -3.451 1.00 62.84 242 LEU A CA 1
ATOM 1598 C C . LEU A 1 242 ? -9.251 -11.144 -2.994 1.00 62.84 242 LEU A C 1
ATOM 1600 O O . LEU A 1 242 ? -8.366 -10.396 -3.399 1.00 62.84 242 LEU A O 1
ATOM 1604 N N . GLY A 1 243 ? -9.014 -12.137 -2.139 1.00 59.69 243 GLY A N 1
ATOM 1605 C CA . GLY A 1 243 ? -7.758 -12.319 -1.411 1.00 59.69 243 GLY A CA 1
ATOM 1606 C C . GLY A 1 243 ? -6.668 -13.097 -2.141 1.00 59.69 243 GLY A C 1
ATOM 1607 O O . GLY A 1 243 ? -5.533 -13.057 -1.681 1.00 59.69 243 GLY A O 1
ATOM 1608 N N . GLY A 1 244 ? -6.939 -13.738 -3.283 1.00 56.97 244 GLY A N 1
ATOM 1609 C CA . GLY A 1 244 ? -5.833 -14.240 -4.109 1.00 56.97 244 GLY A CA 1
ATOM 1610 C C . GLY A 1 244 ? -6.162 -15.338 -5.105 1.00 56.97 244 GLY A C 1
ATOM 1611 O O . GLY A 1 244 ? -5.655 -15.296 -6.221 1.00 56.97 244 GLY A O 1
ATOM 1612 N N . ASP A 1 245 ? -7.036 -16.279 -4.768 1.00 63.69 245 ASP A N 1
ATOM 1613 C CA . ASP A 1 245 ? -7.002 -17.560 -5.487 1.00 63.69 245 ASP A CA 1
ATOM 1614 C C . ASP A 1 245 ? -7.549 -17.486 -6.914 1.00 63.69 245 ASP A C 1
ATOM 1616 O O . ASP A 1 245 ? -6.926 -17.982 -7.851 1.00 63.69 245 ASP A O 1
ATOM 1620 N N . LEU A 1 246 ? -8.699 -16.840 -7.116 1.00 61.12 246 LEU A N 1
ATOM 1621 C CA . LEU A 1 246 ? -9.291 -16.758 -8.455 1.00 61.12 246 LEU A CA 1
ATOM 1622 C C . LEU A 1 246 ? -8.852 -15.512 -9.221 1.00 61.12 246 LEU A C 1
ATOM 1624 O O . LEU A 1 246 ? -8.476 -15.600 -10.388 1.00 61.12 246 LEU A O 1
ATOM 1628 N N . VAL A 1 247 ? -8.937 -14.340 -8.593 1.00 63.03 247 VAL A N 1
ATOM 1629 C CA . VAL A 1 247 ? -8.667 -13.067 -9.278 1.00 63.03 247 VAL A CA 1
ATOM 1630 C C . VAL A 1 247 ? -7.173 -12.741 -9.266 1.00 63.03 247 VAL A C 1
ATOM 1632 O O . VAL A 1 247 ? -6.655 -12.282 -10.281 1.00 63.03 247 VAL A O 1
ATOM 1635 N N . GLY 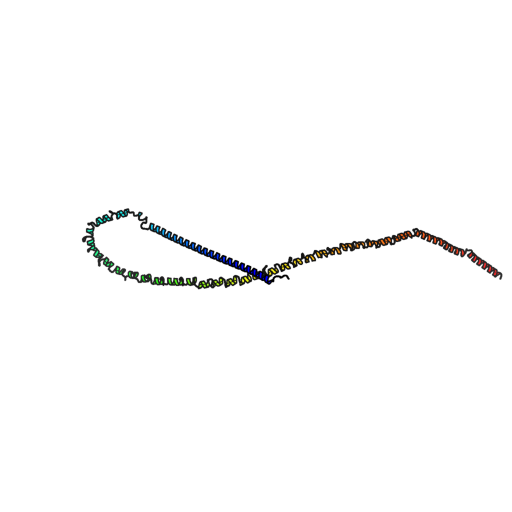A 1 248 ? -6.465 -13.039 -8.171 1.00 62.00 248 GLY A N 1
ATOM 1636 C CA . GLY A 1 248 ? -5.008 -12.897 -8.091 1.00 62.00 248 GLY A CA 1
ATOM 1637 C C . GLY A 1 248 ? -4.281 -13.893 -8.996 1.00 62.00 248 GLY A C 1
ATOM 1638 O O . GLY A 1 248 ? -3.397 -13.492 -9.740 1.00 62.00 248 GLY A O 1
ATOM 1639 N N . GLY A 1 249 ? -4.722 -15.151 -9.054 1.00 62.62 249 GLY A N 1
ATOM 1640 C CA . GLY A 1 249 ? -4.143 -16.140 -9.973 1.00 62.62 249 GLY A CA 1
ATOM 1641 C C . GLY A 1 249 ? -4.374 -15.827 -11.459 1.00 62.62 249 GLY A C 1
ATOM 1642 O O . GLY A 1 249 ? -3.526 -16.126 -12.298 1.00 62.62 249 GLY A O 1
ATOM 1643 N N . LEU A 1 250 ? -5.508 -15.204 -11.807 1.00 62.06 250 LEU A N 1
ATOM 1644 C CA . LEU A 1 250 ? -5.851 -14.899 -13.201 1.00 62.06 250 LEU A CA 1
ATOM 1645 C C . LEU A 1 250 ? -5.319 -13.542 -13.690 1.00 62.06 250 LEU A C 1
ATOM 1647 O O . LEU A 1 250 ? -4.968 -13.420 -14.862 1.00 62.06 250 LEU A O 1
ATOM 1651 N N . LEU A 1 251 ? -5.295 -12.520 -12.830 1.00 62.22 251 LEU A N 1
ATOM 1652 C CA . LEU A 1 251 ? -4.912 -11.147 -13.194 1.00 62.22 251 LEU A CA 1
ATOM 1653 C C . LEU A 1 251 ? -3.611 -10.669 -12.536 1.00 62.22 251 LEU A C 1
ATOM 1655 O O . LEU A 1 251 ? -3.072 -9.651 -12.958 1.00 62.22 251 LEU A O 1
ATOM 1659 N N . GLY A 1 252 ? -3.148 -11.341 -11.483 1.00 59.28 252 GLY A N 1
ATOM 1660 C CA . GLY A 1 252 ? -2.149 -10.826 -10.544 1.00 59.28 252 GLY A CA 1
ATOM 1661 C C . GLY A 1 252 ? -0.698 -11.220 -10.802 1.00 59.28 252 GLY A C 1
ATOM 1662 O O . GLY A 1 252 ? 0.142 -10.851 -9.992 1.00 59.28 252 GLY A O 1
ATOM 1663 N N . GLY A 1 253 ? -0.381 -11.910 -11.897 1.00 59.44 253 GLY A N 1
ATOM 1664 C CA . GLY A 1 253 ? 1.016 -12.065 -12.320 1.00 59.44 253 GLY A CA 1
ATOM 1665 C C . GLY A 1 253 ? 1.312 -13.418 -12.937 1.00 59.44 253 GLY A C 1
ATOM 1666 O O . GLY A 1 253 ? 1.648 -13.485 -14.105 1.00 59.44 253 GLY A O 1
ATOM 1667 N N . ASP A 1 254 ? 1.098 -14.520 -12.229 1.00 66.69 254 ASP A N 1
ATOM 1668 C CA . ASP A 1 254 ? 1.792 -15.774 -12.564 1.00 66.69 254 ASP A CA 1
ATOM 1669 C C . ASP A 1 254 ? 1.517 -16.334 -13.972 1.00 66.69 254 ASP A C 1
ATOM 1671 O O . ASP A 1 254 ? 2.444 -16.730 -14.681 1.00 66.69 254 ASP A O 1
ATOM 1675 N N . LEU A 1 255 ? 0.256 -16.357 -14.421 1.00 68.00 255 LEU A N 1
ATOM 1676 C CA . LEU A 1 255 ? -0.070 -16.887 -15.753 1.00 68.00 255 LEU A CA 1
ATOM 1677 C C . LEU A 1 255 ? 0.215 -15.891 -16.881 1.00 68.00 255 LEU A C 1
ATOM 1679 O O . LEU A 1 255 ? 0.606 -16.300 -17.976 1.00 68.00 255 LEU A O 1
ATOM 1683 N N . LEU A 1 256 ? -0.025 -14.600 -16.645 1.00 70.94 256 LEU A N 1
ATOM 1684 C CA . LEU A 1 256 ? 0.152 -13.573 -17.671 1.00 70.94 256 LEU A CA 1
ATOM 1685 C C . LEU A 1 256 ? 1.621 -13.168 -17.804 1.00 70.94 256 LEU A C 1
ATOM 1687 O O . LEU A 1 256 ? 2.092 -13.063 -18.931 1.00 70.94 256 LEU A O 1
ATOM 1691 N N . ASP A 1 257 ? 2.362 -13.054 -16.705 1.00 75.94 257 ASP A N 1
ATOM 1692 C CA . ASP A 1 257 ? 3.808 -12.813 -16.701 1.00 75.94 257 ASP A CA 1
ATOM 1693 C C . ASP A 1 257 ? 4.562 -14.046 -17.206 1.00 75.94 257 ASP A C 1
ATOM 1695 O O . ASP A 1 257 ? 5.469 -13.917 -18.024 1.00 75.94 257 ASP A O 1
ATOM 1699 N N . GLY A 1 258 ? 4.131 -15.257 -16.835 1.00 74.19 258 GLY A N 1
ATOM 1700 C CA . GLY A 1 258 ? 4.719 -16.493 -17.360 1.00 74.19 258 GLY A CA 1
ATOM 1701 C C . GLY A 1 258 ? 4.533 -16.672 -18.873 1.00 74.19 258 GLY A C 1
ATOM 1702 O O . GLY A 1 258 ? 5.360 -17.307 -19.532 1.00 74.19 258 GLY A O 1
ATOM 1703 N N . LEU A 1 259 ? 3.469 -16.106 -19.455 1.00 79.19 259 LEU A N 1
ATOM 1704 C CA . LEU A 1 259 ? 3.211 -16.181 -20.894 1.00 79.1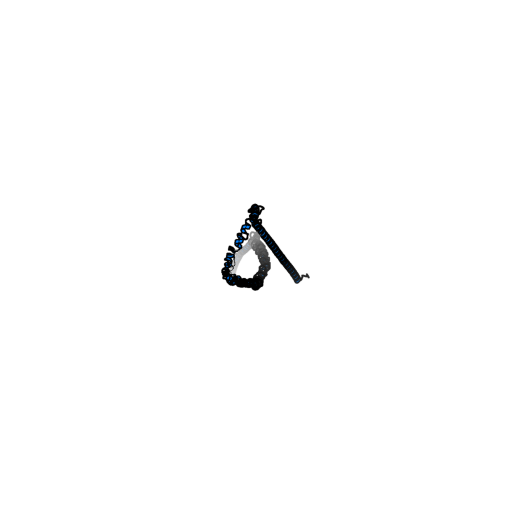9 259 LEU A CA 1
ATOM 1705 C C . LEU A 1 259 ? 3.774 -14.982 -21.667 1.00 79.19 259 LEU A C 1
ATOM 1707 O O . LEU A 1 259 ? 4.390 -15.184 -22.711 1.00 79.19 259 LEU A O 1
ATOM 1711 N N . LEU A 1 260 ? 3.529 -13.759 -21.194 1.00 76.12 260 LEU A N 1
ATOM 1712 C CA . LEU A 1 260 ? 3.761 -12.499 -21.910 1.00 76.12 260 LEU A CA 1
ATOM 1713 C C . LEU A 1 260 ? 4.850 -11.617 -21.296 1.00 76.12 260 LEU A C 1
ATOM 1715 O O . LEU A 1 260 ? 5.248 -10.657 -21.950 1.00 76.12 260 LEU A O 1
ATOM 1719 N N . GLY A 1 261 ? 5.299 -11.900 -20.072 1.00 75.00 261 GLY A N 1
ATOM 1720 C CA . GLY A 1 261 ? 6.409 -11.175 -19.462 1.00 75.00 261 GLY A CA 1
ATOM 1721 C C . GLY A 1 261 ? 7.684 -11.327 -20.288 1.00 75.00 261 GLY A C 1
ATOM 1722 O O . GLY A 1 261 ? 7.805 -12.265 -21.078 1.00 75.00 261 GLY A O 1
ATOM 1723 N N . ASP A 1 262 ? 8.633 -10.414 -20.094 1.00 70.38 262 ASP A N 1
ATOM 1724 C CA . ASP A 1 262 ? 9.891 -10.371 -20.853 1.00 70.38 262 ASP A CA 1
ATOM 1725 C C . ASP A 1 262 ? 10.703 -11.676 -20.718 1.00 70.38 262 ASP A C 1
ATOM 1727 O O . ASP A 1 262 ? 11.303 -12.126 -21.690 1.00 70.38 262 ASP A O 1
ATOM 1731 N N . ASP A 1 263 ? 10.619 -12.340 -19.558 1.00 71.38 263 ASP A N 1
ATOM 1732 C CA . ASP A 1 263 ? 11.201 -13.669 -19.289 1.00 71.38 263 ASP A CA 1
ATOM 1733 C C . ASP A 1 263 ? 10.202 -14.830 -19.498 1.00 71.38 263 ASP A C 1
ATOM 1735 O O . ASP A 1 263 ? 10.527 -16.006 -19.317 1.00 71.38 263 ASP A O 1
ATOM 1739 N N . GLY A 1 264 ? 8.955 -14.504 -19.842 1.00 73.44 264 GLY A N 1
ATOM 1740 C CA . GLY A 1 264 ? 7.889 -15.453 -20.123 1.00 73.44 264 GLY A CA 1
ATOM 1741 C C . GLY A 1 264 ? 8.080 -16.153 -21.466 1.00 73.44 264 GLY A C 1
ATOM 1742 O O . GLY A 1 264 ? 8.991 -15.865 -22.237 1.00 73.44 264 GLY A O 1
ATOM 1743 N N . LEU A 1 265 ? 7.194 -17.087 -21.792 1.00 75.38 265 LEU A N 1
ATOM 1744 C CA . LEU A 1 265 ? 7.355 -17.933 -22.978 1.00 75.38 265 LEU A CA 1
ATOM 1745 C C . LEU A 1 265 ? 7.398 -17.117 -24.284 1.00 75.38 265 LEU A C 1
ATOM 1747 O O . LEU A 1 265 ? 8.191 -17.420 -25.173 1.00 75.38 265 LEU A O 1
ATOM 1751 N N . VAL A 1 266 ? 6.570 -16.075 -24.401 1.00 77.56 266 VAL A N 1
ATOM 1752 C CA . VAL A 1 266 ? 6.529 -15.197 -25.580 1.00 77.56 266 VAL A CA 1
ATOM 1753 C C . VAL A 1 266 ? 7.607 -14.114 -25.517 1.00 77.56 266 VAL A C 1
ATOM 1755 O O . VAL A 1 266 ? 8.252 -13.872 -26.538 1.00 77.56 266 VAL A O 1
ATOM 1758 N N . GLY A 1 267 ? 7.827 -13.490 -24.353 1.00 74.00 267 GLY A N 1
ATOM 1759 C CA . GLY A 1 267 ? 8.871 -12.474 -24.179 1.00 74.00 267 GLY A CA 1
ATOM 1760 C C . GLY A 1 267 ? 10.270 -13.048 -24.375 1.00 74.00 267 GLY A C 1
ATOM 1761 O O . GLY A 1 267 ? 11.048 -12.494 -25.143 1.00 74.00 267 GLY A O 1
ATOM 1762 N N . GLY A 1 268 ? 10.532 -14.240 -23.840 1.00 70.56 268 GLY A N 1
ATOM 1763 C CA . GLY A 1 268 ? 11.752 -14.993 -24.095 1.00 70.56 268 GLY A CA 1
ATOM 1764 C C . GLY A 1 268 ? 11.896 -15.329 -25.576 1.00 70.56 268 GLY A C 1
ATOM 1765 O O . GLY A 1 268 ? 12.905 -15.005 -26.178 1.00 70.56 268 GLY A O 1
ATOM 1766 N N . LEU A 1 269 ? 10.876 -15.885 -26.238 1.00 69.44 269 LEU A N 1
ATOM 1767 C CA . LEU A 1 269 ? 11.017 -16.265 -27.651 1.00 69.44 269 LEU A CA 1
ATOM 1768 C C . LEU A 1 269 ? 11.261 -15.066 -28.589 1.00 69.44 269 LEU A C 1
ATOM 1770 O O . LEU A 1 269 ? 11.996 -15.199 -29.570 1.00 69.44 269 LEU A O 1
ATOM 1774 N N . LEU A 1 270 ? 10.622 -13.922 -28.324 1.00 66.06 270 LEU A N 1
ATOM 1775 C CA . LEU A 1 270 ? 10.684 -12.735 -29.185 1.00 66.06 270 LEU A CA 1
ATOM 1776 C C . LEU A 1 270 ? 11.797 -11.757 -28.797 1.00 66.06 270 LEU A C 1
ATOM 1778 O O . LEU A 1 270 ? 12.382 -11.132 -29.679 1.00 66.06 270 LEU A O 1
ATOM 1782 N N . GLY A 1 271 ? 12.064 -11.607 -27.504 1.00 61.03 271 GLY A N 1
ATOM 1783 C CA . GLY A 1 271 ? 13.003 -10.639 -26.942 1.00 61.03 271 GLY A CA 1
ATOM 1784 C C . GLY A 1 271 ? 14.342 -11.235 -26.510 1.00 61.03 271 GLY A C 1
ATOM 1785 O O . GLY A 1 271 ? 15.334 -10.510 -26.511 1.00 61.03 271 GLY A O 1
ATOM 1786 N N . GLY A 1 272 ? 14.402 -12.533 -26.191 1.00 61.09 272 GLY A N 1
ATOM 1787 C CA . GLY A 1 272 ? 15.555 -13.168 -25.549 1.00 61.09 272 GLY A CA 1
ATOM 1788 C C . GLY A 1 272 ? 16.103 -14.388 -26.297 1.00 61.09 272 GLY A C 1
ATOM 1789 O O . GLY A 1 272 ? 15.502 -15.453 -26.375 1.00 61.09 272 GLY A O 1
ATOM 1790 N N . ASP A 1 273 ? 17.322 -14.260 -26.799 1.00 62.75 273 ASP A N 1
ATOM 1791 C CA . ASP A 1 273 ? 18.220 -15.359 -27.180 1.00 62.75 273 ASP A CA 1
ATOM 1792 C C . ASP A 1 273 ? 17.900 -16.177 -28.438 1.00 62.75 273 ASP A C 1
ATOM 1794 O O . ASP A 1 273 ? 18.807 -16.379 -29.244 1.00 62.75 273 ASP A O 1
ATOM 1798 N N . LEU A 1 274 ? 16.673 -16.647 -28.682 1.00 64.75 274 LEU A N 1
ATOM 1799 C CA . LEU A 1 274 ? 16.448 -17.550 -29.824 1.00 64.75 274 LEU A CA 1
ATOM 1800 C C . LEU A 1 274 ? 16.252 -16.805 -31.146 1.00 64.75 274 LEU A C 1
ATOM 1802 O O . LEU A 1 274 ? 17.003 -17.020 -32.097 1.00 64.75 274 LEU A O 1
ATOM 1806 N N . VAL A 1 275 ? 15.242 -15.933 -31.228 1.00 70.38 275 VAL A N 1
ATOM 1807 C CA . VAL A 1 275 ? 14.967 -15.179 -32.462 1.00 70.38 275 VAL A CA 1
ATOM 1808 C C . VAL A 1 275 ? 15.927 -14.002 -32.590 1.00 70.38 275 VAL A C 1
ATOM 1810 O O . VAL A 1 275 ? 16.483 -13.806 -33.667 1.00 70.38 275 VAL A O 1
ATOM 1813 N N . GLY A 1 276 ? 16.195 -13.281 -31.497 1.00 71.75 276 GLY A N 1
ATOM 1814 C CA . GLY A 1 276 ? 17.211 -12.226 -31.463 1.00 71.75 276 GLY A CA 1
ATOM 1815 C C . GLY A 1 276 ? 18.619 -12.756 -31.759 1.00 71.75 276 GLY A C 1
ATOM 1816 O O . GLY A 1 276 ? 19.324 -12.182 -32.581 1.00 71.75 276 GLY A O 1
ATOM 1817 N N . GLY A 1 277 ? 19.003 -13.903 -31.188 1.00 73.44 277 GLY A N 1
ATOM 1818 C CA . GLY A 1 277 ? 20.307 -14.522 -31.453 1.00 73.44 277 GLY A CA 1
ATOM 1819 C C . GLY A 1 277 ? 20.429 -15.173 -32.834 1.00 73.44 277 GLY A C 1
ATOM 1820 O O . GLY A 1 277 ? 21.541 -15.368 -33.323 1.00 73.44 277 GLY A O 1
ATOM 1821 N N . LEU A 1 278 ? 19.316 -15.497 -33.502 1.00 78.94 278 LEU A N 1
ATOM 1822 C CA . LEU A 1 278 ? 19.342 -16.005 -34.875 1.00 78.94 278 LEU A CA 1
ATOM 1823 C C . LEU A 1 278 ? 19.276 -14.879 -35.912 1.00 78.94 278 LEU A C 1
ATOM 1825 O O . LEU A 1 278 ? 20.068 -14.895 -36.848 1.00 78.94 278 LEU A O 1
ATOM 1829 N N . LEU A 1 279 ? 18.334 -13.944 -35.774 1.00 76.44 279 LEU A N 1
ATOM 1830 C CA . LEU A 1 279 ? 17.983 -12.942 -36.791 1.00 76.44 279 LEU A CA 1
ATOM 1831 C C . LEU A 1 279 ? 18.427 -11.515 -36.464 1.00 76.44 279 LEU A C 1
ATOM 1833 O O . LEU A 1 279 ? 18.340 -10.667 -37.347 1.00 76.44 279 LEU A O 1
ATOM 1837 N N . GLY A 1 280 ? 18.846 -11.232 -35.231 1.00 76.00 280 GLY A N 1
ATOM 1838 C CA . GLY A 1 280 ? 19.389 -9.923 -34.879 1.00 76.00 280 GLY A CA 1
ATOM 1839 C C . GLY A 1 280 ? 20.667 -9.621 -35.656 1.00 76.00 280 GLY A C 1
ATOM 1840 O O . GLY A 1 280 ? 21.304 -10.533 -36.187 1.00 76.00 280 GLY A O 1
ATOM 1841 N N . ASP A 1 281 ? 21.044 -8.346 -35.695 1.00 73.19 281 ASP A N 1
ATOM 1842 C CA . ASP A 1 281 ? 22.204 -7.861 -36.454 1.00 73.19 281 ASP A CA 1
ATOM 1843 C C . ASP A 1 281 ? 23.512 -8.548 -36.009 1.00 73.19 281 ASP A C 1
ATOM 1845 O O . ASP A 1 281 ? 24.319 -8.943 -36.846 1.00 73.19 281 ASP A O 1
ATOM 1849 N N . ASP A 1 282 ? 23.648 -8.818 -34.704 1.00 73.81 282 ASP A N 1
ATOM 1850 C CA . ASP A 1 282 ? 24.757 -9.585 -34.109 1.00 73.81 282 ASP A CA 1
ATOM 1851 C C . ASP A 1 282 ? 24.484 -11.104 -34.028 1.00 73.81 282 ASP A C 1
ATOM 1853 O O . ASP A 1 282 ? 25.292 -11.881 -33.512 1.00 73.81 282 ASP A O 1
ATOM 1857 N N . GLY A 1 283 ? 23.312 -11.539 -34.491 1.00 76.25 283 GLY A N 1
ATOM 1858 C CA . GLY A 1 283 ? 22.875 -12.928 -34.483 1.00 76.25 283 GLY A CA 1
ATOM 1859 C C . GLY A 1 283 ? 23.535 -13.769 -35.575 1.00 76.25 283 GLY A C 1
ATOM 1860 O O . GLY A 1 283 ? 24.268 -13.282 -36.427 1.00 76.25 283 GLY A O 1
ATOM 1861 N N . LEU A 1 284 ? 23.257 -15.069 -35.593 1.00 80.88 284 LEU A N 1
ATOM 1862 C CA . LEU A 1 284 ? 23.895 -16.019 -36.514 1.00 80.88 284 LEU A CA 1
ATOM 1863 C C . LEU A 1 284 ? 23.652 -15.679 -37.999 1.00 80.88 284 LEU A C 1
ATOM 1865 O O . LEU A 1 284 ? 24.545 -15.849 -38.828 1.00 80.88 284 LEU A O 1
ATOM 1869 N N . VAL A 1 285 ? 22.450 -15.206 -38.342 1.00 83.25 285 VAL A N 1
ATOM 1870 C CA . VAL A 1 285 ? 22.094 -14.775 -39.702 1.00 83.25 285 VAL A CA 1
ATOM 1871 C C . VAL A 1 285 ? 22.561 -13.344 -39.960 1.00 83.25 285 VAL A C 1
ATOM 1873 O O . VAL A 1 285 ? 23.112 -13.100 -41.032 1.00 83.25 285 VAL A O 1
ATOM 1876 N N . GLY A 1 286 ? 22.400 -12.429 -38.997 1.00 82.88 286 GLY A N 1
ATOM 1877 C CA . GLY A 1 286 ? 22.874 -11.044 -39.108 1.00 82.88 286 GLY A CA 1
ATOM 1878 C C . GLY A 1 286 ? 24.390 -10.960 -39.281 1.00 82.88 286 GLY A C 1
ATOM 1879 O O . GLY A 1 286 ? 24.863 -10.373 -40.243 1.00 82.88 286 GLY A O 1
ATOM 1880 N N . GLY A 1 287 ? 25.163 -11.687 -38.479 1.00 82.00 287 GLY A N 1
ATOM 1881 C CA . GLY A 1 287 ? 26.618 -11.777 -38.608 1.00 82.00 287 GLY A CA 1
ATOM 1882 C C . GLY A 1 287 ? 27.105 -12.566 -39.831 1.00 82.00 287 GLY A C 1
ATOM 1883 O O . GLY A 1 287 ? 28.272 -12.462 -40.204 1.00 82.00 287 GLY A O 1
ATOM 1884 N N . LEU A 1 288 ? 26.250 -13.361 -40.486 1.00 83.56 288 LEU A N 1
ATOM 1885 C CA . LEU A 1 288 ? 26.600 -14.030 -41.745 1.00 83.56 288 LEU A CA 1
ATOM 1886 C C . LEU A 1 288 ? 26.313 -13.141 -42.962 1.00 83.56 288 LEU A C 1
ATOM 1888 O O . LEU A 1 288 ? 27.139 -13.088 -43.873 1.00 83.56 288 LEU A O 1
ATOM 1892 N N . LEU A 1 289 ? 25.140 -12.501 -42.991 1.00 80.19 289 LEU A N 1
ATOM 1893 C CA . LEU A 1 289 ? 24.604 -11.769 -44.146 1.00 80.19 289 LEU A CA 1
ATOM 1894 C C . LEU A 1 289 ? 24.751 -10.250 -44.061 1.00 80.19 289 LEU A C 1
ATOM 1896 O O . LEU A 1 289 ? 24.621 -9.595 -45.091 1.00 80.19 289 LEU A O 1
ATOM 1900 N N . GLY A 1 290 ? 24.967 -9.704 -42.869 1.00 79.75 290 GLY A N 1
ATOM 1901 C CA . GLY A 1 290 ? 25.198 -8.282 -42.655 1.00 79.75 290 GLY A CA 1
ATOM 1902 C C . GLY A 1 290 ? 26.449 -7.811 -43.381 1.00 79.75 290 GLY A C 1
ATOM 1903 O O . GLY A 1 290 ? 27.285 -8.624 -43.778 1.00 79.75 290 GLY A O 1
ATOM 1904 N N . ASP A 1 291 ? 26.566 -6.499 -43.552 1.00 74.75 291 ASP A N 1
ATOM 1905 C CA . ASP A 1 291 ? 27.585 -5.878 -44.405 1.00 74.75 291 ASP A CA 1
ATOM 1906 C C . ASP A 1 291 ? 29.020 -6.252 -43.988 1.00 74.75 291 ASP A C 1
ATOM 1908 O O . ASP A 1 291 ? 29.859 -6.523 -44.847 1.00 74.75 291 ASP A O 1
ATOM 1912 N N . ASP A 1 292 ? 29.262 -6.388 -42.680 1.00 73.88 292 ASP A N 1
ATOM 1913 C CA . ASP A 1 292 ? 30.541 -6.830 -42.099 1.00 73.88 292 ASP A CA 1
ATOM 1914 C C . ASP A 1 292 ? 30.637 -8.359 -41.909 1.00 73.88 292 ASP A C 1
ATOM 1916 O O . ASP A 1 292 ? 31.647 -8.893 -41.442 1.00 73.88 292 ASP A O 1
ATOM 1920 N N . GLY A 1 293 ? 29.568 -9.082 -42.239 1.00 75.00 293 GLY A N 1
ATOM 1921 C CA . GLY A 1 293 ? 29.471 -10.528 -42.116 1.00 75.00 293 GLY A CA 1
ATOM 1922 C C . GLY A 1 293 ? 30.253 -11.271 -43.193 1.00 75.00 293 GLY A C 1
ATOM 1923 O O . GLY A 1 293 ? 30.700 -10.702 -44.184 1.00 75.00 293 GLY A O 1
ATOM 1924 N N . LEU A 1 294 ? 30.413 -12.587 -43.039 1.00 77.38 294 LEU A N 1
ATOM 1925 C CA . LEU A 1 294 ? 31.241 -13.379 -43.962 1.00 77.38 294 LEU A CA 1
ATOM 1926 C C . LEU A 1 294 ? 30.746 -13.301 -45.418 1.00 77.38 294 LEU A C 1
ATOM 1928 O O . LEU A 1 294 ? 31.563 -13.247 -46.337 1.00 77.38 294 LEU A O 1
ATOM 1932 N N . VAL A 1 295 ? 29.428 -13.290 -45.642 1.00 81.19 295 VAL A N 1
ATOM 1933 C CA . VAL A 1 295 ? 28.844 -13.157 -46.987 1.00 81.19 295 VAL A CA 1
ATOM 1934 C C . VAL A 1 295 ? 28.805 -11.694 -47.425 1.00 81.19 295 VAL A C 1
ATOM 1936 O O . VAL A 1 295 ? 29.160 -11.419 -48.572 1.00 81.19 295 VAL A O 1
ATOM 1939 N N . GLY A 1 296 ? 28.423 -10.773 -46.534 1.00 77.69 296 GLY A N 1
ATOM 1940 C CA . GLY A 1 296 ? 28.395 -9.337 -46.827 1.00 77.69 296 GLY A CA 1
ATOM 1941 C C . GLY A 1 296 ? 29.771 -8.794 -47.198 1.00 77.69 296 GLY A C 1
ATOM 1942 O O . GLY A 1 296 ? 29.918 -8.220 -48.268 1.00 77.69 296 GLY A O 1
ATOM 1943 N N . GLY A 1 297 ? 30.814 -9.105 -46.431 1.00 73.50 297 GLY A N 1
ATOM 1944 C CA . GLY A 1 297 ? 32.190 -8.700 -46.730 1.00 73.50 297 GLY A CA 1
ATOM 1945 C C . GLY A 1 297 ? 32.765 -9.368 -47.984 1.00 73.50 297 GLY A C 1
ATOM 1946 O O . GLY A 1 297 ? 33.512 -8.744 -48.744 1.00 73.50 297 GLY A O 1
ATOM 1947 N N . LEU A 1 298 ? 32.384 -10.623 -48.266 1.00 72.75 298 LEU A N 1
ATOM 1948 C CA . LEU A 1 298 ? 32.822 -11.321 -49.479 1.00 72.75 298 LEU A CA 1
ATOM 1949 C C . LEU A 1 298 ? 32.219 -10.703 -50.749 1.00 72.75 298 LEU A C 1
ATOM 1951 O O . LEU A 1 298 ? 32.927 -10.568 -51.750 1.00 72.75 298 LEU A O 1
ATOM 1955 N N . LEU A 1 299 ? 30.931 -10.351 -50.717 1.00 69.00 299 LEU A N 1
ATOM 1956 C CA . LEU A 1 299 ? 30.200 -9.805 -51.866 1.00 69.00 299 LEU A CA 1
ATOM 1957 C C . LEU A 1 299 ? 30.285 -8.277 -51.975 1.00 69.00 299 LEU A C 1
ATOM 1959 O O . LEU A 1 299 ? 30.210 -7.748 -53.081 1.00 69.00 299 LEU A O 1
ATOM 1963 N N . GLY A 1 300 ? 30.406 -7.582 -50.849 1.00 63.66 300 GLY A N 1
ATOM 1964 C CA . GLY A 1 300 ? 30.204 -6.142 -50.726 1.00 63.66 300 GLY A CA 1
ATOM 1965 C C . GLY A 1 300 ? 31.450 -5.287 -50.923 1.00 63.66 300 GLY A C 1
ATOM 1966 O O . GLY A 1 300 ? 31.305 -4.128 -51.301 1.00 63.66 300 GLY A O 1
ATOM 1967 N N . GLY A 1 301 ? 32.664 -5.817 -50.734 1.00 60.44 301 GLY A N 1
ATOM 1968 C CA . GLY A 1 301 ? 33.846 -4.952 -50.840 1.00 60.44 301 GLY A CA 1
ATOM 1969 C C . GLY A 1 301 ? 35.178 -5.646 -51.061 1.00 60.44 301 GLY A C 1
ATOM 1970 O O . GLY A 1 301 ? 35.882 -5.321 -52.015 1.00 60.44 301 GLY A O 1
ATOM 1971 N N . ASP A 1 302 ? 35.539 -6.621 -50.232 1.00 65.25 302 ASP A N 1
ATOM 1972 C CA . ASP A 1 302 ? 36.976 -6.818 -50.011 1.00 65.25 302 ASP A CA 1
ATOM 1973 C C . ASP A 1 302 ? 37.609 -7.888 -50.899 1.00 65.25 302 ASP A C 1
ATOM 1975 O O . ASP A 1 302 ? 38.680 -7.674 -51.466 1.00 65.25 302 ASP A O 1
ATOM 1979 N N . LEU A 1 303 ? 36.959 -9.043 -51.066 1.00 67.88 303 LEU A N 1
ATOM 1980 C CA . LEU A 1 303 ? 37.560 -10.144 -51.826 1.00 67.88 303 LEU A CA 1
ATOM 1981 C C . LEU A 1 303 ? 37.119 -10.162 -53.288 1.00 67.88 303 LEU A C 1
ATOM 1983 O O . LEU A 1 303 ? 37.958 -10.170 -54.186 1.00 67.88 303 LEU A O 1
ATOM 1987 N N . VAL A 1 304 ? 35.806 -10.193 -53.544 1.00 74.81 304 VAL A N 1
ATOM 1988 C CA . VAL A 1 304 ? 35.293 -10.248 -54.921 1.00 74.81 304 VAL A CA 1
ATOM 1989 C C . VAL A 1 304 ? 35.436 -8.886 -55.594 1.00 74.81 304 VAL A C 1
ATOM 1991 O O . VAL A 1 304 ? 35.874 -8.838 -56.741 1.00 74.81 304 VAL A O 1
ATOM 1994 N N . GLY A 1 305 ? 35.167 -7.794 -54.870 1.00 74.75 305 GLY A N 1
ATOM 1995 C CA . GLY A 1 305 ? 35.447 -6.432 -55.334 1.00 74.75 305 GLY A CA 1
ATOM 1996 C C . GLY A 1 305 ? 36.938 -6.213 -55.607 1.00 74.75 305 GLY A C 1
ATOM 1997 O O . GLY A 1 305 ? 37.300 -5.773 -56.693 1.00 74.75 305 GLY A O 1
ATOM 1998 N N . GLY A 1 306 ? 37.820 -6.631 -54.694 1.00 74.94 306 GLY A N 1
ATOM 1999 C CA . GLY A 1 306 ? 39.273 -6.544 -54.888 1.00 74.94 306 GLY A CA 1
ATOM 2000 C C . GLY A 1 306 ? 39.843 -7.463 -55.980 1.00 74.94 306 GLY A C 1
ATOM 2001 O O . GLY A 1 306 ? 40.918 -7.194 -56.514 1.00 74.94 306 GLY A O 1
ATOM 2002 N N . LEU A 1 307 ? 39.154 -8.549 -56.346 1.00 80.06 307 LEU A N 1
ATOM 2003 C CA . LEU A 1 307 ? 39.581 -9.432 -57.435 1.00 80.06 307 LEU A CA 1
ATOM 2004 C C . LEU A 1 307 ? 39.025 -8.992 -58.793 1.00 80.06 307 LEU A C 1
ATOM 2006 O O . LEU A 1 307 ? 39.781 -8.966 -59.760 1.00 80.06 307 LEU A O 1
ATOM 2010 N N . LEU A 1 308 ? 37.726 -8.692 -58.877 1.00 77.25 308 LEU A N 1
ATOM 2011 C CA . LEU A 1 308 ? 36.991 -8.476 -60.132 1.00 77.25 308 LEU A CA 1
ATOM 2012 C C . LEU A 1 308 ? 36.584 -7.025 -60.392 1.00 77.25 308 LEU A C 1
ATOM 2014 O O . LEU A 1 308 ? 36.169 -6.731 -61.510 1.00 77.25 308 LEU A O 1
ATOM 2018 N N . GLY A 1 309 ? 36.645 -6.149 -59.391 1.00 76.69 309 GLY A N 1
ATOM 2019 C CA . GLY A 1 309 ? 36.370 -4.726 -59.572 1.00 76.69 309 GLY A CA 1
ATOM 2020 C C . GLY A 1 309 ? 37.369 -4.083 -60.529 1.00 76.69 309 GLY A C 1
ATOM 2021 O O . GLY A 1 309 ? 38.433 -4.645 -60.787 1.00 76.69 309 GLY A O 1
ATOM 2022 N N . ASP A 1 310 ? 37.023 -2.901 -61.035 1.00 73.31 310 ASP A N 1
ATOM 2023 C CA . ASP A 1 310 ? 37.804 -2.192 -62.056 1.00 73.31 310 ASP A CA 1
ATOM 2024 C C . ASP A 1 310 ? 39.250 -1.912 -61.599 1.00 73.31 310 ASP A C 1
ATOM 2026 O O . ASP A 1 310 ? 40.186 -2.101 -62.373 1.00 73.31 310 ASP A O 1
ATOM 2030 N N . ASP A 1 311 ? 39.436 -1.596 -60.312 1.00 72.69 311 ASP A N 1
ATOM 2031 C CA . ASP A 1 311 ? 40.748 -1.416 -59.665 1.00 72.69 311 ASP A CA 1
ATOM 2032 C C . ASP A 1 311 ? 41.301 -2.711 -59.028 1.00 72.69 311 ASP A C 1
ATOM 2034 O O . ASP A 1 311 ? 42.342 -2.716 -58.367 1.00 72.69 311 ASP A O 1
ATOM 2038 N N . GLY A 1 312 ? 40.575 -3.820 -59.171 1.00 75.38 312 GLY A N 1
ATOM 2039 C CA . GLY A 1 312 ? 40.929 -5.121 -58.621 1.00 75.38 312 GLY A CA 1
ATOM 2040 C C . GLY A 1 312 ? 42.009 -5.837 -59.429 1.00 75.38 312 GLY A C 1
ATOM 2041 O O . GLY A 1 312 ? 42.431 -5.391 -60.490 1.00 75.38 312 GLY A O 1
ATOM 2042 N N . LEU A 1 313 ? 42.465 -6.998 -58.963 1.00 79.00 313 LEU A N 1
ATOM 2043 C CA . LEU A 1 313 ? 43.587 -7.706 -59.596 1.00 79.00 313 LEU A CA 1
ATOM 2044 C C . LEU A 1 313 ? 43.298 -8.114 -61.055 1.00 79.00 313 LEU A C 1
ATOM 2046 O O . LEU A 1 313 ? 44.183 -8.024 -61.903 1.00 79.00 313 LEU A O 1
ATOM 2050 N N . VAL A 1 314 ? 42.070 -8.543 -61.365 1.00 81.50 314 VAL A N 1
ATOM 2051 C CA . VAL A 1 314 ? 41.638 -8.857 -62.738 1.00 81.50 314 VAL A CA 1
ATOM 2052 C C . VAL A 1 314 ? 41.288 -7.583 -63.507 1.00 81.50 314 VAL A C 1
ATOM 2054 O O . VAL A 1 314 ? 41.665 -7.478 -64.675 1.00 81.50 314 VAL A O 1
ATOM 2057 N N . GLY A 1 315 ? 40.623 -6.618 -62.861 1.00 79.62 315 GLY A N 1
ATOM 2058 C CA . GLY A 1 315 ? 40.295 -5.318 -63.452 1.00 79.62 315 GLY A CA 1
ATOM 2059 C C . GLY A 1 315 ? 41.537 -4.554 -63.897 1.00 79.62 315 GLY A C 1
ATOM 2060 O O . GLY A 1 315 ? 41.643 -4.218 -65.067 1.00 79.62 315 GLY A O 1
ATOM 2061 N N . GLY A 1 316 ? 42.549 -4.410 -63.044 1.00 77.56 316 GLY A N 1
ATOM 2062 C CA . GLY A 1 316 ? 43.824 -3.775 -63.387 1.00 77.56 316 GLY A CA 1
ATOM 2063 C C . GLY A 1 316 ? 44.640 -4.563 -64.418 1.00 77.56 316 GLY A C 1
ATOM 2064 O O . GLY A 1 316 ? 45.267 -3.974 -65.303 1.00 77.56 316 GLY A O 1
ATOM 2065 N N . LEU A 1 317 ? 44.594 -5.903 -64.377 1.00 77.94 317 LEU A N 1
ATOM 2066 C CA . LEU A 1 317 ? 45.282 -6.738 -65.368 1.00 77.94 317 LEU A CA 1
ATOM 2067 C C . LEU A 1 317 ? 44.712 -6.536 -66.780 1.00 77.94 317 LEU A C 1
ATOM 2069 O O . LEU A 1 317 ? 45.487 -6.441 -67.735 1.00 77.94 317 LEU A O 1
ATOM 2073 N N . LEU A 1 318 ? 43.382 -6.487 -66.910 1.00 73.06 318 LEU A N 1
ATOM 2074 C CA . LEU A 1 318 ? 42.678 -6.400 -68.194 1.00 73.06 318 LEU A CA 1
ATOM 2075 C C . LEU A 1 318 ? 42.375 -4.963 -68.638 1.00 73.06 318 LEU A C 1
ATOM 2077 O O . LEU A 1 318 ? 42.318 -4.700 -69.836 1.00 73.06 318 LEU A O 1
ATOM 2081 N N . GLY A 1 319 ? 42.160 -4.058 -67.691 1.00 65.25 319 GLY A N 1
ATOM 2082 C CA . GLY A 1 319 ? 41.584 -2.731 -67.894 1.00 65.25 319 GLY A CA 1
ATOM 2083 C C . GLY A 1 319 ? 42.587 -1.636 -68.233 1.00 65.25 319 GLY A C 1
ATOM 2084 O O . GLY A 1 319 ? 42.184 -0.627 -68.804 1.00 65.25 319 GLY A O 1
ATOM 2085 N N . GLY A 1 320 ? 43.885 -1.817 -67.965 1.00 62.50 320 GLY A N 1
ATOM 2086 C CA . GLY A 1 320 ? 44.848 -0.781 -68.346 1.00 62.50 320 GLY A CA 1
ATOM 2087 C C . GLY A 1 320 ? 46.320 -1.105 -68.150 1.00 62.50 320 GLY A C 1
ATOM 2088 O O . GLY A 1 320 ? 47.120 -0.806 -69.032 1.00 62.50 320 GLY A O 1
ATOM 2089 N N . ASP A 1 321 ? 46.703 -1.759 -67.057 1.00 68.38 321 ASP A N 1
ATOM 2090 C CA . ASP A 1 321 ? 48.090 -1.600 -66.602 1.00 68.38 321 ASP A CA 1
ATOM 2091 C C . ASP A 1 321 ? 49.069 -2.581 -67.243 1.00 68.38 321 ASP A C 1
ATOM 2093 O O . ASP A 1 321 ? 50.145 -2.186 -67.692 1.00 68.38 321 ASP A O 1
ATOM 2097 N N . LEU A 1 322 ? 48.717 -3.867 -67.313 1.00 73.75 322 LEU A N 1
ATOM 2098 C CA . LEU A 1 322 ? 49.656 -4.887 -67.789 1.00 73.75 322 LEU A CA 1
ATOM 2099 C C . LEU A 1 322 ? 49.322 -5.383 -69.193 1.00 73.75 322 LEU A C 1
ATOM 2101 O O . LEU A 1 322 ? 50.162 -5.297 -70.086 1.00 73.75 322 LEU A O 1
ATOM 2105 N N . VAL A 1 323 ? 48.108 -5.903 -69.413 1.00 80.12 323 VAL A N 1
ATOM 2106 C CA . VAL A 1 323 ? 47.702 -6.370 -70.748 1.00 80.12 323 VAL A CA 1
ATOM 2107 C C . VAL A 1 323 ? 47.388 -5.178 -71.645 1.00 80.12 323 VAL A C 1
ATOM 2109 O O . VAL A 1 323 ? 47.836 -5.164 -72.788 1.00 80.12 323 VAL A O 1
ATOM 2112 N N . GLY A 1 324 ? 46.713 -4.153 -71.111 1.00 78.81 324 GLY A N 1
ATOM 2113 C CA . GLY A 1 324 ? 46.515 -2.872 -71.795 1.00 78.81 324 GLY A CA 1
ATOM 2114 C C . GLY A 1 324 ? 47.846 -2.203 -72.155 1.00 78.81 324 GLY A C 1
ATOM 2115 O O . GLY A 1 324 ? 48.074 -1.889 -73.316 1.00 78.81 324 GLY A O 1
ATOM 2116 N N . GLY A 1 325 ? 48.781 -2.098 -71.206 1.00 79.69 325 GLY A N 1
ATOM 2117 C CA . GLY A 1 325 ? 50.119 -1.547 -71.457 1.00 79.69 325 GLY A CA 1
ATOM 2118 C C . GLY A 1 325 ? 51.018 -2.393 -72.371 1.00 79.69 325 GLY A C 1
ATOM 2119 O O . GLY A 1 325 ? 51.968 -1.874 -72.958 1.00 79.69 325 GLY A O 1
ATOM 2120 N N . LEU A 1 326 ? 50.753 -3.694 -72.529 1.00 84.62 326 LEU A N 1
ATOM 2121 C CA . LEU A 1 326 ? 51.500 -4.543 -73.460 1.00 84.62 326 LEU A CA 1
ATOM 2122 C C . LEU A 1 326 ? 50.895 -4.529 -74.866 1.00 84.62 326 LEU A C 1
ATOM 2124 O O . LEU A 1 326 ? 51.644 -4.396 -75.829 1.00 84.62 326 LEU A O 1
ATOM 2128 N N . LEU A 1 327 ? 49.578 -4.708 -74.988 1.00 82.50 327 LEU A N 1
ATOM 2129 C CA . LEU A 1 327 ? 48.878 -4.955 -76.256 1.00 82.50 327 LEU A CA 1
ATOM 2130 C C . LEU A 1 327 ? 48.059 -3.772 -76.774 1.00 82.50 327 LEU A C 1
ATOM 2132 O O . LEU A 1 327 ? 47.651 -3.810 -77.931 1.00 82.50 327 LEU A O 1
ATOM 2136 N N . GLY A 1 328 ? 47.775 -2.774 -75.940 1.00 81.44 328 GLY A N 1
ATOM 2137 C CA . GLY A 1 328 ? 47.069 -1.567 -76.357 1.00 81.44 328 GLY A CA 1
ATOM 2138 C C . GLY A 1 328 ? 47.869 -0.773 -77.384 1.00 81.44 328 GLY A C 1
ATOM 2139 O O . GLY A 1 328 ? 49.071 -0.991 -77.539 1.00 81.44 328 GLY A O 1
ATOM 2140 N N . ASP A 1 329 ? 47.199 0.153 -78.064 1.00 79.25 329 ASP A N 1
ATOM 2141 C CA . ASP A 1 329 ? 47.762 0.910 -79.190 1.00 79.25 329 ASP A CA 1
ATOM 2142 C C . ASP A 1 329 ? 49.030 1.695 -78.799 1.00 79.25 329 ASP A C 1
ATOM 2144 O O . ASP A 1 329 ? 50.010 1.691 -79.541 1.00 79.25 329 ASP A O 1
ATOM 2148 N N . ASP A 1 330 ? 49.059 2.253 -77.583 1.00 77.69 330 ASP A N 1
ATOM 2149 C CA . ASP A 1 330 ? 50.225 2.938 -76.994 1.00 77.69 330 ASP A CA 1
ATOM 2150 C C . ASP A 1 330 ? 51.154 1.998 -76.196 1.00 77.69 330 ASP A C 1
ATOM 2152 O O . ASP A 1 330 ? 52.136 2.424 -75.583 1.00 77.69 330 ASP A O 1
ATOM 2156 N N . GLY A 1 331 ? 50.821 0.708 -76.148 1.00 81.56 331 GLY A N 1
ATOM 2157 C CA . GLY A 1 331 ? 51.549 -0.306 -75.402 1.00 81.56 331 GLY A CA 1
ATOM 2158 C C . GLY A 1 331 ? 52.836 -0.756 -76.089 1.00 81.56 331 GLY A C 1
ATOM 2159 O O . GLY A 1 331 ? 53.139 -0.380 -77.215 1.00 81.56 331 GLY A O 1
ATOM 2160 N N . LEU A 1 332 ? 53.614 -1.616 -75.430 1.00 84.94 332 LEU A N 1
ATOM 2161 C CA . LEU A 1 332 ? 54.898 -2.097 -75.967 1.00 84.94 332 LEU A CA 1
ATOM 2162 C C . LEU A 1 332 ? 54.771 -2.782 -77.340 1.00 84.94 332 LEU A C 1
ATOM 2164 O O . LEU A 1 332 ? 55.597 -2.555 -78.222 1.00 84.94 332 LEU A O 1
ATOM 2168 N N . VAL A 1 333 ? 53.762 -3.639 -77.517 1.00 87.25 333 VAL A N 1
ATOM 2169 C CA . VAL A 1 333 ? 53.498 -4.337 -78.784 1.00 87.25 333 VAL A CA 1
ATOM 2170 C C . VAL A 1 333 ? 52.759 -3.422 -79.755 1.00 87.25 333 VAL A C 1
ATOM 2172 O O . VAL A 1 333 ? 53.131 -3.398 -80.927 1.00 87.25 333 VAL A O 1
ATOM 2175 N N . GLY A 1 334 ? 51.773 -2.652 -79.280 1.00 86.38 334 GLY A N 1
ATOM 2176 C CA . GLY A 1 334 ? 51.059 -1.670 -80.101 1.00 86.38 334 GLY A CA 1
ATOM 2177 C C . GLY A 1 334 ? 52.011 -0.655 -80.719 1.00 86.38 334 GLY A C 1
ATOM 2178 O O . GLY A 1 334 ? 52.094 -0.573 -81.935 1.00 86.38 334 GLY A O 1
ATOM 2179 N N . GLY A 1 335 ? 52.855 -0.009 -79.919 1.00 86.25 335 GLY A N 1
ATOM 2180 C CA . GLY A 1 335 ? 53.868 0.937 -80.383 1.00 86.25 335 GLY A CA 1
ATOM 2181 C C . GLY A 1 335 ? 54.986 0.312 -81.224 1.00 86.25 335 GLY A C 1
ATOM 2182 O O . GLY A 1 335 ? 55.577 0.998 -82.051 1.00 86.25 335 GLY A O 1
ATOM 2183 N N . LEU A 1 336 ? 55.286 -0.985 -81.075 1.00 87.06 336 LEU A N 1
ATOM 2184 C CA . LEU A 1 336 ? 56.226 -1.674 -81.969 1.00 87.06 336 LEU A CA 1
ATOM 2185 C C . LEU A 1 336 ? 55.625 -1.892 -83.367 1.00 87.06 336 LEU A C 1
ATOM 2187 O O . LEU A 1 336 ? 56.345 -1.772 -84.363 1.00 87.06 336 LEU A O 1
ATOM 2191 N N . LEU A 1 337 ? 54.338 -2.247 -83.417 1.00 85.62 337 LEU A N 1
ATOM 2192 C CA . LEU A 1 337 ? 53.589 -2.585 -84.631 1.00 85.62 337 LEU A CA 1
ATOM 2193 C C . LEU A 1 337 ? 52.861 -1.394 -85.266 1.00 85.62 337 LEU A C 1
ATOM 2195 O O . LEU A 1 337 ? 52.411 -1.518 -86.404 1.00 85.62 337 LEU A O 1
ATOM 2199 N N . ALA A 1 338 ? 52.733 -0.279 -84.549 1.00 85.44 338 ALA A N 1
ATOM 2200 C CA . ALA A 1 338 ? 52.157 0.961 -85.043 1.00 85.44 338 ALA A CA 1
ATOM 2201 C C . ALA A 1 338 ? 52.900 1.427 -86.296 1.00 85.44 338 ALA A C 1
ATOM 2203 O O . ALA A 1 338 ? 54.061 1.075 -86.497 1.00 85.44 338 ALA A O 1
ATOM 2204 N N . GLU A 1 339 ? 52.237 2.234 -87.121 1.00 81.12 339 GLU A N 1
ATOM 2205 C CA . GLU A 1 339 ? 52.777 2.705 -88.402 1.00 81.12 339 GLU A CA 1
ATOM 2206 C C . GLU A 1 339 ? 54.116 3.446 -88.232 1.00 81.12 339 GLU A C 1
ATOM 2208 O O . GLU A 1 339 ? 55.062 3.178 -88.969 1.00 81.12 339 GLU A O 1
ATOM 2213 N N . ASP A 1 340 ? 54.239 4.243 -87.166 1.00 79.44 340 ASP A N 1
ATOM 2214 C CA . ASP A 1 340 ? 55.477 4.932 -86.765 1.00 79.44 340 ASP A CA 1
ATOM 2215 C C . ASP A 1 340 ? 56.400 4.080 -85.865 1.00 79.44 340 ASP A C 1
ATOM 2217 O O . ASP A 1 340 ? 57.467 4.520 -85.425 1.00 79.44 340 ASP A O 1
ATOM 2221 N N . GLY A 1 341 ? 55.979 2.860 -85.537 1.00 80.81 341 GLY A N 1
ATOM 2222 C CA . GLY A 1 341 ? 56.706 1.916 -84.697 1.00 80.81 341 GLY A CA 1
ATOM 2223 C C . GLY A 1 341 ? 57.935 1.339 -85.387 1.00 80.81 341 GLY A C 1
ATOM 2224 O O . GLY A 1 341 ? 58.110 1.448 -86.594 1.00 80.81 341 GLY A O 1
ATOM 2225 N N . LEU A 1 342 ? 58.813 0.661 -84.644 1.00 83.12 342 LEU A N 1
ATOM 2226 C CA . LEU A 1 342 ? 60.042 0.117 -85.239 1.00 83.12 342 LEU A CA 1
ATOM 2227 C C . LEU A 1 342 ? 59.764 -0.944 -86.319 1.00 83.12 342 LEU A C 1
ATOM 2229 O O . LEU A 1 342 ? 60.479 -0.985 -87.318 1.00 83.12 342 LEU A O 1
ATOM 2233 N N . VAL A 1 343 ? 58.735 -1.786 -86.159 1.00 85.19 343 VAL A N 1
ATOM 2234 C CA . VAL A 1 343 ? 58.336 -2.735 -87.215 1.00 85.19 343 VAL A CA 1
ATOM 2235 C C . VAL A 1 343 ? 57.539 -2.020 -88.305 1.00 85.19 343 VAL A C 1
ATOM 2237 O O . VAL A 1 343 ? 57.788 -2.281 -89.482 1.00 85.19 343 VAL A O 1
ATOM 2240 N N . GLY A 1 344 ? 56.642 -1.102 -87.930 1.00 82.75 344 GLY A N 1
ATOM 2241 C CA . GLY A 1 344 ? 55.868 -0.296 -88.875 1.00 82.75 344 GLY A CA 1
ATOM 2242 C C . GLY A 1 344 ? 56.737 0.542 -89.804 1.00 82.75 344 GLY A C 1
ATOM 2243 O O . GLY A 1 344 ? 56.564 0.454 -91.005 1.00 82.75 344 GLY A O 1
ATOM 2244 N N . GLY A 1 345 ? 57.753 1.239 -89.301 1.00 81.06 345 GLY A N 1
ATOM 2245 C CA . GLY A 1 345 ? 58.685 2.031 -90.108 1.00 81.06 345 GLY A CA 1
ATOM 2246 C C . GLY A 1 345 ? 59.681 1.193 -90.920 1.00 81.06 345 GLY A C 1
ATOM 2247 O O . GLY A 1 345 ? 60.119 1.617 -91.989 1.00 81.06 345 GLY A O 1
ATOM 2248 N N . LEU A 1 346 ? 60.028 -0.016 -90.455 1.00 80.06 346 LEU A N 1
ATOM 2249 C CA . LEU A 1 346 ? 60.908 -0.930 -91.197 1.00 80.06 346 LEU A CA 1
ATOM 2250 C C . LEU A 1 346 ? 60.191 -1.584 -92.385 1.00 80.06 346 LEU A C 1
ATOM 2252 O O . LEU A 1 346 ? 60.778 -1.727 -93.458 1.00 80.06 346 LEU A O 1
ATOM 2256 N N . LEU A 1 347 ? 58.947 -2.023 -92.175 1.00 76.56 347 LEU A N 1
ATOM 2257 C CA . LEU A 1 347 ? 58.092 -2.606 -93.216 1.00 76.56 347 LEU A CA 1
ATOM 2258 C C . LEU A 1 347 ? 57.331 -1.545 -94.015 1.00 76.56 347 LEU A C 1
ATOM 2260 O O . LEU A 1 347 ? 56.835 -1.829 -95.105 1.00 76.56 347 LEU A O 1
ATOM 2264 N N . GLY A 1 348 ? 57.221 -0.349 -93.456 1.00 69.81 348 GLY A N 1
ATOM 2265 C CA . GLY A 1 348 ? 56.574 0.806 -94.037 1.00 69.81 348 GLY A CA 1
ATOM 2266 C C . GLY A 1 348 ? 57.393 1.409 -95.162 1.00 69.81 348 GLY A C 1
ATOM 2267 O O . GLY A 1 348 ? 58.495 0.970 -95.510 1.00 69.81 348 GLY A O 1
ATOM 2268 N N . SER A 1 349 ? 56.818 2.437 -95.769 1.00 71.44 349 SER A N 1
ATOM 2269 C CA . SER A 1 349 ? 57.356 3.033 -96.981 1.00 71.44 349 SER A CA 1
ATOM 2270 C C . SER A 1 349 ? 58.747 3.632 -96.813 1.00 71.44 349 SER A C 1
ATOM 2272 O O . SER A 1 349 ? 59.446 3.736 -97.807 1.00 71.44 349 SER A O 1
ATOM 2274 N N . ASP A 1 350 ? 59.188 3.994 -95.612 1.00 77.62 350 ASP A N 1
ATOM 2275 C CA . ASP A 1 350 ? 60.388 4.819 -95.441 1.00 77.62 350 ASP A CA 1
ATOM 2276 C C . ASP A 1 350 ? 61.693 4.064 -95.714 1.00 77.62 350 ASP A C 1
ATOM 2278 O O . ASP A 1 350 ? 62.504 4.504 -96.538 1.00 77.62 350 ASP A O 1
ATOM 2282 N N . LEU A 1 351 ? 61.909 2.895 -95.094 1.00 80.25 351 LEU A N 1
ATOM 2283 C CA . LEU A 1 351 ? 63.101 2.099 -95.404 1.00 80.25 351 LEU A CA 1
ATOM 2284 C C . LEU A 1 351 ? 63.006 1.489 -96.805 1.00 80.25 351 LEU A C 1
ATOM 2286 O O . LEU A 1 351 ? 64.001 1.460 -97.535 1.00 80.25 351 LEU A O 1
ATOM 2290 N N . VAL A 1 352 ? 61.817 1.028 -97.198 1.00 82.50 352 VAL A N 1
ATOM 2291 C CA . VAL A 1 352 ? 61.597 0.467 -98.535 1.00 82.50 352 VAL A CA 1
ATOM 2292 C C . VAL A 1 352 ? 61.870 1.521 -99.612 1.00 82.50 352 VAL A C 1
ATOM 2294 O O . VAL A 1 352 ? 62.551 1.204 -100.582 1.00 82.50 352 VAL A O 1
ATOM 2297 N N . GLN A 1 353 ? 61.454 2.777 -99.429 1.00 82.06 353 GLN A N 1
ATOM 2298 C CA . GLN A 1 353 ? 61.789 3.874 -100.342 1.00 82.06 353 GLN A CA 1
ATOM 2299 C C . GLN A 1 353 ? 63.273 4.246 -100.282 1.00 82.06 353 GLN A C 1
ATOM 2301 O O . GLN A 1 353 ? 63.887 4.457 -101.323 1.00 82.06 353 GLN A O 1
ATOM 2306 N N . THR A 1 354 ? 63.897 4.256 -99.103 1.00 84.50 354 THR A N 1
ATOM 2307 C CA . THR A 1 354 ? 65.336 4.558 -98.989 1.00 84.50 354 THR A CA 1
ATOM 2308 C C . THR A 1 354 ? 66.202 3.525 -99.715 1.00 84.50 354 THR A C 1
ATOM 2310 O O . THR A 1 354 ? 67.238 3.862 -100.287 1.00 84.50 354 THR A O 1
ATOM 2313 N N . VAL A 1 355 ? 65.808 2.250 -99.701 1.00 86.88 355 VAL A N 1
ATOM 2314 C CA . VAL A 1 355 ? 66.568 1.184 -100.368 1.00 86.88 355 VAL A CA 1
ATOM 2315 C C . VAL A 1 355 ? 66.160 1.041 -101.833 1.00 86.88 355 VAL A C 1
ATOM 2317 O O . VAL A 1 355 ? 67.032 1.018 -102.699 1.00 86.88 355 VAL A O 1
ATOM 2320 N N . ALA A 1 356 ? 64.862 0.936 -102.109 1.00 84.44 356 ALA A N 1
ATOM 2321 C CA . ALA A 1 356 ? 64.307 0.527 -103.400 1.00 84.44 356 ALA A CA 1
ATOM 2322 C C . ALA A 1 356 ? 63.376 1.567 -104.051 1.00 84.44 356 ALA A C 1
ATOM 2324 O O . ALA A 1 356 ? 62.812 1.285 -105.106 1.00 84.44 356 ALA A O 1
ATOM 2325 N N . GLY A 1 357 ? 63.188 2.737 -103.438 1.00 84.19 357 GLY A N 1
ATOM 2326 C CA . GLY A 1 357 ? 62.457 3.849 -104.043 1.00 84.19 357 GLY A CA 1
ATOM 2327 C C . GLY A 1 357 ? 63.241 4.498 -105.177 1.00 84.19 357 GLY A C 1
ATOM 2328 O O . GLY A 1 357 ? 64.417 4.197 -105.382 1.00 84.19 357 GLY A O 1
ATOM 2329 N N . ASP A 1 358 ? 62.588 5.396 -105.910 1.00 84.06 358 ASP A N 1
ATOM 2330 C CA . ASP A 1 358 ? 63.133 6.007 -107.130 1.00 84.06 358 ASP A CA 1
ATOM 2331 C C . ASP A 1 358 ? 64.480 6.716 -106.889 1.00 84.06 358 ASP A C 1
ATOM 2333 O O . ASP A 1 358 ? 65.406 6.525 -107.670 1.00 84.06 358 ASP A O 1
ATOM 2337 N N . ASP A 1 359 ? 64.643 7.386 -105.743 1.00 83.12 359 ASP A N 1
ATOM 2338 C CA . ASP A 1 359 ? 65.911 7.999 -105.299 1.00 83.12 359 ASP A CA 1
ATOM 2339 C C . ASP A 1 359 ? 66.715 7.110 -104.322 1.00 83.12 359 ASP A C 1
ATOM 2341 O O . ASP A 1 359 ? 67.655 7.552 -103.655 1.00 83.12 359 ASP A O 1
ATOM 2345 N N . GLY A 1 360 ? 66.312 5.849 -104.172 1.00 85.62 360 GLY A N 1
ATOM 2346 C CA . GLY A 1 360 ? 66.862 4.915 -103.201 1.00 85.62 360 GLY A CA 1
ATOM 2347 C C . GLY A 1 360 ? 68.251 4.398 -103.571 1.00 85.62 360 GLY A C 1
ATOM 2348 O O . GLY A 1 360 ? 68.721 4.522 -104.702 1.00 85.62 360 GLY A O 1
ATOM 2349 N N . LEU A 1 361 ? 68.915 3.749 -102.612 1.00 90.62 361 LEU A N 1
ATOM 2350 C CA . LEU A 1 361 ? 70.272 3.211 -102.770 1.00 90.62 361 LEU A CA 1
ATOM 2351 C C . LEU A 1 361 ? 70.435 2.309 -104.000 1.00 90.62 361 LEU A C 1
ATOM 2353 O O . LEU A 1 361 ? 71.480 2.357 -104.649 1.00 90.62 361 LEU A O 1
ATOM 2357 N N . VAL A 1 362 ? 69.433 1.482 -104.318 1.00 90.69 362 VAL A N 1
ATOM 2358 C CA . VAL A 1 362 ? 69.475 0.600 -105.493 1.00 90.69 362 VAL A CA 1
ATOM 2359 C C . VAL A 1 362 ? 69.508 1.423 -106.778 1.00 90.69 362 VAL A C 1
ATOM 2361 O O . VAL A 1 362 ? 70.388 1.197 -107.606 1.00 90.69 362 VAL A O 1
ATOM 2364 N N . ASN A 1 363 ? 68.610 2.396 -106.926 1.00 87.12 363 ASN A N 1
ATOM 2365 C CA . ASN A 1 363 ? 68.550 3.233 -108.121 1.00 87.12 363 ASN A CA 1
ATOM 2366 C C . ASN A 1 363 ? 69.758 4.173 -108.215 1.00 87.12 363 ASN A C 1
ATOM 2368 O O . ASN A 1 363 ? 70.375 4.252 -109.271 1.00 87.12 363 ASN A O 1
ATOM 2372 N N . GLY A 1 364 ? 70.217 4.754 -107.104 1.00 86.56 364 GLY A N 1
ATOM 2373 C CA . GLY A 1 364 ? 71.449 5.547 -107.079 1.00 86.56 364 GLY A CA 1
ATOM 2374 C C . GLY A 1 364 ? 72.703 4.743 -107.454 1.00 86.56 364 GLY A C 1
ATOM 2375 O O . GLY A 1 364 ? 73.597 5.253 -108.138 1.00 86.56 364 GLY A O 1
ATOM 2376 N N . LEU A 1 365 ? 72.785 3.467 -107.057 1.00 87.06 365 LEU A N 1
ATOM 2377 C CA . LEU A 1 365 ? 73.872 2.584 -107.488 1.00 87.06 365 LEU A CA 1
ATOM 2378 C C . LEU A 1 365 ? 73.750 2.228 -108.975 1.00 87.06 365 LEU A C 1
ATOM 2380 O O . LEU A 1 365 ? 74.768 2.210 -109.670 1.00 87.06 365 LEU A O 1
ATOM 2384 N N . LEU A 1 366 ? 72.534 1.967 -109.464 1.00 86.75 366 LEU A N 1
ATOM 2385 C CA . LEU A 1 366 ? 72.282 1.744 -110.888 1.00 86.75 366 LEU A CA 1
ATOM 2386 C C . LEU A 1 366 ? 72.684 2.970 -111.712 1.00 86.75 366 LEU A C 1
ATOM 2388 O O . LEU A 1 366 ? 73.424 2.803 -112.675 1.00 86.75 366 LEU A O 1
ATOM 2392 N N . ASP A 1 367 ? 72.330 4.183 -111.299 1.00 85.62 367 ASP A N 1
ATOM 2393 C CA . ASP A 1 367 ? 72.744 5.423 -111.965 1.00 85.62 367 ASP A CA 1
ATOM 2394 C C . ASP A 1 367 ? 74.260 5.626 -111.916 1.00 85.62 367 ASP A C 1
ATOM 2396 O O . ASP A 1 367 ? 74.880 6.028 -112.900 1.00 85.62 367 ASP A O 1
ATOM 2400 N N . THR A 1 368 ? 74.906 5.283 -110.802 1.00 85.50 368 THR A N 1
ATOM 2401 C CA . THR A 1 368 ? 76.369 5.373 -110.698 1.00 85.50 368 THR A CA 1
ATOM 2402 C C . THR A 1 368 ? 77.075 4.378 -111.621 1.00 85.50 368 THR A C 1
ATOM 2404 O O . THR A 1 368 ? 78.146 4.687 -112.145 1.00 85.50 368 THR A O 1
ATOM 2407 N N . LEU A 1 369 ? 76.522 3.176 -111.813 1.00 84.56 369 LEU A N 1
ATOM 2408 C CA . LEU A 1 369 ? 77.135 2.146 -112.654 1.00 84.56 369 LEU A CA 1
ATOM 2409 C C . LEU A 1 369 ? 76.765 2.268 -114.130 1.00 84.56 369 LEU A C 1
ATOM 2411 O O . LEU A 1 369 ? 77.620 2.002 -114.963 1.00 84.56 369 LEU A O 1
ATOM 2415 N N . LEU A 1 370 ? 75.513 2.584 -114.447 1.00 82.50 370 LEU A N 1
ATO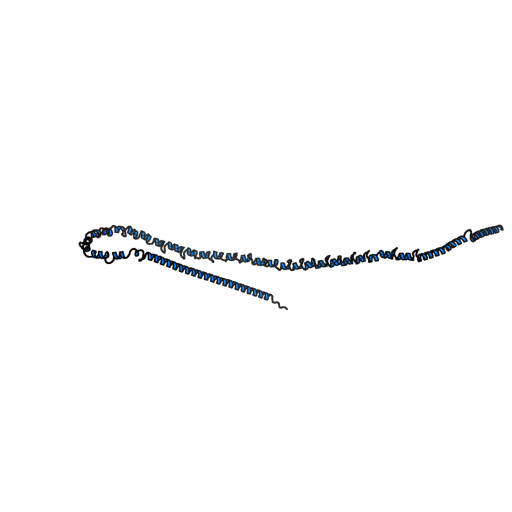M 2416 C CA . LEU A 1 370 ? 74.928 2.522 -115.791 1.00 82.50 370 LEU A CA 1
ATOM 2417 C C . LEU A 1 370 ? 74.515 3.895 -116.321 1.00 82.50 370 LEU A C 1
ATOM 2419 O O . LEU A 1 370 ? 74.230 4.011 -117.510 1.00 82.50 370 LEU A O 1
ATOM 2423 N N . GLY A 1 371 ? 74.494 4.928 -115.477 1.00 81.31 371 GLY A N 1
ATOM 2424 C CA . GLY A 1 371 ? 74.157 6.281 -115.898 1.00 81.31 371 GLY A CA 1
ATOM 2425 C C . GLY A 1 371 ? 75.137 6.794 -116.945 1.00 81.31 371 GLY A C 1
ATOM 2426 O O . GLY A 1 371 ? 76.302 6.394 -116.991 1.00 81.31 371 GLY A O 1
ATOM 2427 N N . GLU A 1 372 ? 74.673 7.704 -117.791 1.00 75.88 372 GLU A N 1
ATOM 2428 C CA . GLU A 1 372 ? 75.382 8.173 -118.992 1.00 75.88 372 GLU A CA 1
ATOM 2429 C C . GLU A 1 372 ? 76.765 8.783 -118.694 1.00 75.88 372 GLU A C 1
ATOM 2431 O O . GLU A 1 372 ? 77.652 8.783 -119.542 1.00 75.88 372 GLU A O 1
ATOM 2436 N N . SER A 1 373 ? 76.973 9.260 -117.462 1.00 76.50 373 SER A N 1
ATOM 2437 C CA . SER A 1 373 ? 78.239 9.837 -116.982 1.00 76.50 373 SER A CA 1
ATOM 2438 C C . SER A 1 373 ? 79.170 8.836 -116.279 1.00 76.50 373 SER A C 1
ATOM 2440 O O . SER A 1 373 ? 80.264 9.204 -115.849 1.00 76.50 373 SER A O 1
ATOM 2442 N N . SER A 1 374 ? 78.748 7.583 -116.110 1.00 84.25 374 SER A N 1
ATOM 2443 C CA . SER A 1 374 ? 79.551 6.530 -115.478 1.00 84.25 374 SER A CA 1
ATOM 2444 C C . SER A 1 374 ? 80.621 5.980 -116.425 1.00 84.25 374 SER A C 1
ATOM 2446 O O . SER A 1 374 ? 80.586 6.214 -117.629 1.00 84.25 374 SER A O 1
ATOM 2448 N N . LEU A 1 375 ? 81.578 5.199 -115.912 1.00 78.38 375 LEU A N 1
ATOM 2449 C CA . LEU A 1 375 ? 82.586 4.564 -116.772 1.00 78.38 375 LEU A CA 1
ATOM 2450 C C . LEU A 1 375 ? 81.962 3.541 -117.735 1.00 78.38 375 LEU A C 1
ATOM 2452 O O . LEU A 1 375 ? 82.382 3.464 -118.887 1.00 78.38 375 LEU A O 1
ATOM 2456 N N . VAL A 1 376 ? 80.975 2.757 -117.280 1.00 84.06 376 VAL A N 1
ATOM 2457 C CA . VAL A 1 376 ? 80.296 1.769 -118.136 1.00 84.06 376 VAL A CA 1
ATOM 2458 C C . VAL A 1 376 ? 79.328 2.469 -119.082 1.00 84.06 376 VAL A C 1
ATOM 2460 O O . VAL A 1 376 ? 79.345 2.156 -120.266 1.00 84.06 376 VAL A O 1
ATOM 2463 N N . GLY A 1 377 ? 78.546 3.441 -118.603 1.00 80.88 377 GLY A N 1
ATOM 2464 C CA . GLY A 1 377 ? 77.670 4.263 -119.441 1.00 80.88 377 GLY A CA 1
ATOM 2465 C C . GLY A 1 377 ? 78.447 5.066 -120.484 1.00 80.88 377 GLY A C 1
ATOM 2466 O O . GLY A 1 377 ? 78.078 5.066 -121.650 1.00 80.88 377 GLY A O 1
ATOM 2467 N N . GLY A 1 378 ? 79.590 5.641 -120.113 1.00 81.06 378 GLY A N 1
ATOM 2468 C CA . GLY A 1 378 ? 80.492 6.350 -121.018 1.00 81.06 378 GLY A CA 1
ATOM 2469 C C . GLY A 1 378 ? 81.218 5.426 -121.995 1.00 81.06 378 GLY A C 1
ATOM 2470 O O . GLY A 1 378 ? 81.371 5.781 -123.161 1.00 81.06 378 GLY A O 1
ATOM 2471 N N . LEU A 1 379 ? 81.627 4.221 -121.578 1.00 82.00 379 LEU A N 1
ATOM 2472 C CA . LEU A 1 379 ? 82.166 3.218 -122.502 1.00 82.00 379 LEU A CA 1
ATOM 2473 C C . LEU A 1 379 ? 81.085 2.736 -123.471 1.00 82.00 379 LEU A C 1
ATOM 2475 O O . LEU A 1 379 ? 81.358 2.620 -124.660 1.00 82.00 379 LEU A O 1
ATOM 2479 N N . LEU A 1 380 ? 79.869 2.481 -122.987 1.00 82.75 380 LEU A N 1
ATOM 2480 C CA . LEU A 1 380 ? 78.739 2.086 -123.820 1.00 82.75 380 LEU A CA 1
ATOM 2481 C C . LEU A 1 380 ? 78.374 3.205 -124.798 1.00 82.75 380 LEU A C 1
ATOM 2483 O O . LEU A 1 380 ? 78.236 2.928 -125.982 1.00 82.75 380 LEU A O 1
ATOM 2487 N N . GLY A 1 381 ? 78.320 4.455 -124.337 1.00 80.81 381 GLY A N 1
ATOM 2488 C CA . GLY A 1 381 ? 78.141 5.640 -125.173 1.00 80.81 381 GLY A CA 1
ATOM 2489 C C . GLY A 1 381 ? 79.247 5.772 -126.216 1.00 80.81 381 GLY A C 1
ATOM 2490 O O . GLY A 1 381 ? 78.954 5.881 -127.394 1.00 80.81 381 GLY A O 1
ATOM 2491 N N . THR A 1 382 ? 80.515 5.616 -125.826 1.00 81.81 382 THR A N 1
ATOM 2492 C CA . THR A 1 382 ? 81.652 5.645 -126.763 1.00 81.81 382 THR A CA 1
ATOM 2493 C C . THR A 1 382 ? 81.570 4.516 -127.786 1.00 81.81 382 THR A C 1
ATOM 2495 O O . THR A 1 382 ? 81.863 4.729 -128.957 1.00 81.81 382 THR A O 1
ATOM 2498 N N . VAL A 1 383 ? 81.197 3.301 -127.374 1.00 83.06 383 VAL A N 1
ATOM 2499 C CA . VAL A 1 383 ? 81.023 2.166 -128.289 1.00 83.06 383 VAL A CA 1
ATOM 2500 C C . VAL A 1 383 ? 79.878 2.446 -129.256 1.00 83.06 383 VAL A C 1
ATOM 2502 O O . VAL A 1 383 ? 80.064 2.241 -130.452 1.00 83.06 383 VAL A O 1
ATOM 2505 N N . VAL A 1 384 ? 78.741 2.949 -128.764 1.00 83.12 384 VAL A N 1
ATOM 2506 C CA . VAL A 1 384 ? 77.583 3.330 -129.582 1.00 83.12 384 VAL A CA 1
ATOM 2507 C C . VAL A 1 384 ? 77.969 4.432 -130.567 1.00 83.12 384 VAL A C 1
ATOM 2509 O O . VAL A 1 384 ? 77.816 4.224 -131.769 1.00 83.12 384 VAL A O 1
ATOM 2512 N N . ASP A 1 385 ? 78.562 5.527 -130.102 1.00 82.38 385 ASP A N 1
ATOM 2513 C CA . ASP A 1 385 ? 79.025 6.637 -130.938 1.00 82.38 385 ASP A CA 1
ATOM 2514 C C . ASP A 1 385 ? 80.059 6.168 -131.957 1.00 82.38 385 ASP A C 1
ATOM 2516 O O . ASP A 1 385 ? 79.930 6.465 -133.134 1.00 82.38 385 ASP A O 1
ATOM 2520 N N . THR A 1 386 ? 81.022 5.330 -131.562 1.00 79.69 386 THR A N 1
ATOM 2521 C CA . THR A 1 386 ? 81.999 4.752 -132.497 1.00 79.69 386 THR A CA 1
ATOM 2522 C C . THR A 1 386 ? 81.308 3.879 -133.544 1.00 79.69 386 THR A C 1
ATOM 2524 O O . THR A 1 386 ? 81.658 3.935 -134.720 1.00 79.69 386 THR A O 1
ATOM 2527 N N . THR A 1 387 ? 80.316 3.066 -133.169 1.00 80.19 387 THR A N 1
ATOM 2528 C CA . THR A 1 387 ? 79.550 2.290 -134.155 1.00 80.19 387 THR A CA 1
ATOM 2529 C C . THR A 1 387 ? 78.712 3.175 -135.078 1.00 80.19 387 THR A C 1
ATOM 2531 O O . THR A 1 387 ? 78.646 2.893 -136.276 1.00 80.19 387 THR A O 1
ATOM 2534 N N . VAL A 1 388 ? 78.114 4.257 -134.573 1.00 79.38 388 VAL A N 1
ATOM 2535 C CA . VAL A 1 388 ? 77.365 5.236 -135.376 1.00 79.38 388 VAL A CA 1
ATOM 2536 C C . VAL A 1 388 ? 78.309 5.994 -136.315 1.00 79.38 388 VAL A C 1
ATOM 2538 O O . VAL A 1 388 ? 78.035 6.094 -137.510 1.00 79.38 388 VAL A O 1
ATOM 2541 N N . ASP A 1 389 ? 79.467 6.433 -135.836 1.00 78.81 389 ASP A N 1
ATOM 2542 C CA . ASP A 1 389 ? 80.477 7.147 -136.617 1.00 78.81 389 ASP A CA 1
ATOM 2543 C C . ASP A 1 389 ? 81.164 6.258 -137.652 1.00 78.81 389 ASP A C 1
ATOM 2545 O O . ASP A 1 389 ? 81.520 6.739 -138.721 1.00 78.81 389 ASP A O 1
ATOM 2549 N N . LEU A 1 390 ? 81.339 4.958 -137.395 1.00 77.00 390 LEU A N 1
ATOM 2550 C CA . LEU A 1 390 ? 81.880 4.023 -138.390 1.00 77.00 390 LEU A CA 1
ATOM 2551 C C . LEU A 1 390 ? 80.849 3.648 -139.461 1.00 77.00 390 LEU A C 1
ATOM 2553 O O . LEU A 1 390 ? 81.223 3.362 -140.599 1.00 77.00 390 LEU A O 1
ATOM 2557 N N . THR A 1 391 ? 79.557 3.648 -139.128 1.00 73.88 391 THR A N 1
ATOM 2558 C CA . THR A 1 391 ? 78.487 3.340 -140.091 1.00 73.88 391 THR A CA 1
ATOM 2559 C C . THR A 1 391 ? 78.057 4.562 -140.905 1.00 73.88 391 THR A C 1
ATOM 2561 O O . THR A 1 391 ? 77.731 4.417 -142.084 1.00 73.88 391 THR A O 1
ATOM 2564 N N . SER A 1 392 ? 78.153 5.770 -140.344 1.00 71.19 392 SER A N 1
ATOM 2565 C CA . SER A 1 392 ? 77.812 7.039 -141.005 1.00 71.19 392 SER A CA 1
ATOM 2566 C C . SER A 1 392 ? 78.529 7.286 -142.348 1.00 71.19 392 SER A C 1
ATOM 2568 O O . SER A 1 392 ? 77.847 7.584 -143.329 1.00 71.19 392 SER A O 1
ATOM 2570 N N . PRO A 1 393 ? 79.861 7.122 -142.490 1.00 69.19 393 PRO A N 1
ATOM 2571 C CA . PRO A 1 393 ? 80.549 7.283 -143.766 1.00 69.19 393 PRO A CA 1
ATOM 2572 C C . PRO A 1 393 ? 80.288 6.118 -144.720 1.00 69.19 393 PRO A C 1
ATOM 2574 O O . PRO A 1 393 ? 80.355 6.328 -145.922 1.00 69.19 393 PRO A O 1
ATOM 2577 N N . VAL A 1 394 ? 79.952 4.910 -144.252 1.00 72.31 394 VAL A N 1
ATOM 2578 C CA . VAL A 1 394 ? 79.534 3.815 -145.151 1.00 72.31 394 VAL A CA 1
ATOM 2579 C C . VAL A 1 394 ? 78.182 4.144 -145.786 1.00 72.31 394 VAL A C 1
ATOM 2581 O O . VAL A 1 394 ? 78.018 3.965 -146.990 1.00 72.31 394 VAL A O 1
ATOM 2584 N N . VAL A 1 395 ? 77.245 4.703 -145.015 1.00 68.25 395 VAL A N 1
ATOM 2585 C CA . VAL A 1 395 ? 75.961 5.194 -145.540 1.00 68.25 395 VAL A CA 1
ATOM 2586 C C . VAL A 1 395 ? 76.173 6.401 -146.463 1.00 68.25 395 VAL A C 1
ATOM 2588 O O . VAL A 1 395 ? 75.659 6.409 -147.577 1.00 68.25 395 VAL A O 1
ATOM 2591 N N . GLY A 1 396 ? 76.991 7.379 -146.062 1.00 64.88 396 GLY A N 1
ATOM 2592 C CA . GLY A 1 396 ? 77.270 8.574 -146.869 1.00 64.88 396 GLY A CA 1
ATOM 2593 C C . GLY A 1 396 ? 78.091 8.310 -148.139 1.00 64.88 396 GLY A C 1
ATOM 2594 O O . GLY A 1 396 ? 77.879 8.962 -149.157 1.00 64.88 396 GLY A O 1
ATOM 2595 N N . THR A 1 397 ? 79.009 7.339 -148.125 1.00 66.38 397 THR A N 1
ATOM 2596 C CA . THR A 1 397 ? 79.752 6.920 -149.328 1.00 66.38 397 THR A CA 1
ATOM 2597 C C . THR A 1 397 ? 78.911 6.040 -150.236 1.00 66.38 397 THR A C 1
ATOM 2599 O O . THR A 1 397 ? 79.051 6.160 -151.447 1.00 66.38 397 THR A O 1
ATOM 2602 N N . ALA A 1 398 ? 78.017 5.201 -149.705 1.00 68.06 398 ALA A N 1
ATOM 2603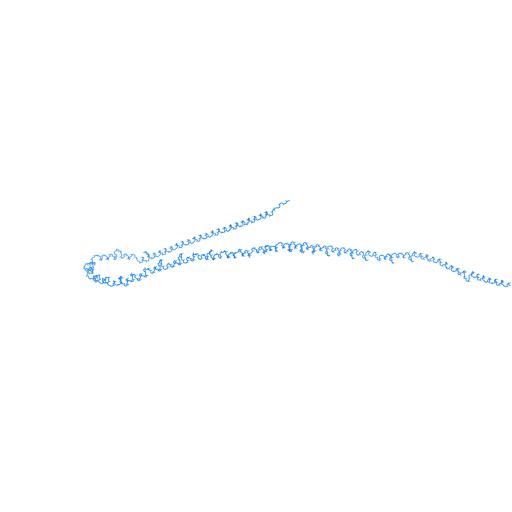 C CA . ALA A 1 398 ? 77.052 4.486 -150.535 1.00 68.06 398 ALA A CA 1
ATOM 2604 C C . ALA A 1 398 ? 76.149 5.472 -151.295 1.00 68.06 398 ALA A C 1
ATOM 2606 O O . ALA A 1 398 ? 75.987 5.325 -152.504 1.00 68.06 398 ALA A O 1
ATOM 2607 N N . ASP A 1 399 ? 75.652 6.509 -150.616 1.00 67.56 399 ASP A N 1
ATOM 2608 C CA . ASP A 1 399 ? 74.842 7.568 -151.229 1.00 67.56 399 ASP A CA 1
ATOM 2609 C C . ASP A 1 399 ? 75.649 8.359 -152.279 1.00 67.56 399 ASP A C 1
ATOM 2611 O O . ASP A 1 399 ? 75.258 8.447 -153.441 1.00 67.56 399 ASP A O 1
ATOM 2615 N N . GLY A 1 400 ? 76.864 8.805 -151.935 1.00 65.88 400 GLY A N 1
ATOM 2616 C CA . GLY A 1 400 ? 77.747 9.530 -152.858 1.00 65.88 400 GLY A CA 1
ATOM 2617 C C . GLY A 1 400 ? 78.281 8.706 -154.042 1.00 65.88 400 GLY A C 1
ATOM 2618 O O . GLY A 1 400 ? 78.551 9.266 -155.104 1.00 65.88 400 GLY A O 1
ATOM 2619 N N . VAL A 1 401 ? 78.431 7.382 -153.908 1.00 71.88 401 VAL A N 1
ATOM 2620 C CA . VAL A 1 401 ? 78.804 6.484 -155.018 1.00 71.88 401 VAL A CA 1
ATOM 2621 C C . VAL A 1 401 ? 77.623 6.268 -155.959 1.00 71.88 401 VAL A C 1
ATOM 2623 O O . VAL A 1 401 ? 77.830 6.247 -157.172 1.00 71.88 401 VAL A O 1
ATOM 2626 N N . VAL A 1 402 ? 76.397 6.138 -155.441 1.00 71.44 402 VAL A N 1
ATOM 2627 C CA . VAL A 1 402 ? 75.190 6.065 -156.280 1.00 71.44 402 VAL A CA 1
ATOM 2628 C C . VAL A 1 402 ? 75.017 7.367 -157.064 1.00 71.44 402 VAL A C 1
ATOM 2630 O O . VAL A 1 402 ? 74.855 7.318 -158.286 1.00 71.44 402 VAL A O 1
ATOM 2633 N N . ASP A 1 403 ? 75.155 8.513 -156.398 1.00 68.88 403 ASP A N 1
ATOM 2634 C CA . ASP A 1 403 ? 75.026 9.834 -157.021 1.00 68.88 403 ASP A CA 1
ATOM 2635 C C . ASP A 1 403 ? 76.169 10.106 -158.023 1.00 68.88 403 ASP A C 1
ATOM 2637 O O . ASP A 1 403 ? 75.957 10.614 -159.124 1.00 68.88 403 ASP A O 1
ATOM 2641 N N . GLY A 1 404 ? 77.390 9.656 -157.714 1.00 67.44 404 GLY A N 1
ATOM 2642 C CA . GLY A 1 404 ? 78.552 9.761 -158.601 1.00 67.44 404 GLY A CA 1
ATOM 2643 C C . GLY A 1 404 ? 78.546 8.810 -159.806 1.00 67.44 404 GLY A C 1
ATOM 2644 O O . GLY A 1 404 ? 79.184 9.117 -160.814 1.00 67.44 404 GLY A O 1
ATOM 2645 N N . LEU A 1 405 ? 77.855 7.665 -159.736 1.00 70.31 405 LEU A N 1
ATOM 2646 C CA . LEU A 1 405 ? 77.775 6.686 -160.831 1.00 70.31 405 LEU A CA 1
ATOM 2647 C C . LEU A 1 405 ? 76.596 6.953 -161.779 1.00 70.31 405 LEU A C 1
ATOM 2649 O O . LEU A 1 405 ? 76.694 6.628 -162.962 1.00 70.31 405 LEU A O 1
ATOM 2653 N N . LEU A 1 406 ? 75.500 7.527 -161.271 1.00 67.31 406 LEU A N 1
ATOM 2654 C CA . LEU A 1 406 ? 74.288 7.822 -162.046 1.00 67.31 406 LEU A CA 1
ATOM 2655 C C . LEU A 1 406 ? 74.119 9.303 -162.399 1.00 67.31 406 LEU A C 1
ATOM 2657 O O . LEU A 1 406 ? 73.337 9.611 -163.294 1.00 67.31 406 LEU A O 1
ATOM 2661 N N . GLY A 1 407 ? 74.838 10.211 -161.737 1.00 65.88 407 GLY A N 1
ATOM 2662 C CA . GLY A 1 407 ? 74.710 11.644 -161.970 1.00 65.88 407 GLY A CA 1
ATOM 2663 C C . GLY A 1 407 ? 75.072 12.052 -163.400 1.00 65.88 407 GLY A C 1
ATOM 2664 O O . GLY A 1 407 ? 75.946 11.456 -164.038 1.00 65.88 407 GLY A O 1
ATOM 2665 N N . ASP A 1 408 ? 74.441 13.124 -163.879 1.00 62.53 408 ASP A N 1
ATOM 2666 C CA . ASP A 1 408 ? 74.530 13.641 -165.257 1.00 62.53 408 ASP A CA 1
ATOM 2667 C C . ASP A 1 408 ? 75.963 13.985 -165.720 1.00 62.53 408 ASP A C 1
ATOM 2669 O O . ASP A 1 408 ? 76.229 14.131 -166.911 1.00 62.53 408 ASP A O 1
ATOM 2673 N N . SER A 1 409 ? 76.898 14.114 -164.772 1.00 65.12 409 SER A N 1
ATOM 2674 C CA . SER A 1 409 ? 78.319 14.431 -165.003 1.00 65.12 409 SER A CA 1
ATOM 2675 C C . SER A 1 409 ? 79.242 13.205 -164.971 1.00 65.12 409 SER A C 1
ATOM 2677 O O . SER A 1 409 ? 80.454 13.336 -165.151 1.00 65.12 409 SER A O 1
ATOM 2679 N N . SER A 1 410 ? 78.706 12.022 -164.667 1.00 71.50 410 SER A N 1
ATOM 2680 C CA . SER A 1 410 ? 79.486 10.798 -164.477 1.00 71.50 410 SER A CA 1
ATOM 2681 C C . SER A 1 410 ? 79.989 10.228 -165.802 1.00 71.50 410 SER A C 1
ATOM 2683 O O . SER A 1 410 ? 79.427 10.484 -166.862 1.00 71.50 410 SER A O 1
ATOM 2685 N N . LEU A 1 411 ? 81.046 9.412 -165.762 1.00 65.69 411 LEU A N 1
ATOM 2686 C CA . LEU A 1 411 ? 81.578 8.763 -166.965 1.00 65.69 411 LEU A CA 1
ATOM 2687 C C . LEU A 1 411 ? 80.578 7.753 -167.547 1.00 65.69 411 LEU A C 1
ATOM 2689 O O . LEU A 1 411 ? 80.542 7.590 -168.758 1.00 65.69 411 LEU A O 1
ATOM 2693 N N . LEU A 1 412 ? 79.739 7.124 -166.712 1.00 69.69 412 LEU A N 1
ATOM 2694 C CA . LEU A 1 412 ? 78.672 6.225 -167.162 1.00 69.69 412 LEU A CA 1
ATOM 2695 C C . LEU A 1 412 ? 77.465 7.005 -167.700 1.00 69.69 412 LEU A C 1
ATOM 2697 O O . LEU A 1 412 ? 76.944 6.633 -168.745 1.00 69.69 412 LEU A O 1
ATOM 2701 N N . GLY A 1 413 ? 77.076 8.112 -167.057 1.00 64.56 413 GLY A N 1
ATOM 2702 C CA . GLY A 1 413 ? 76.066 9.048 -167.564 1.00 64.56 413 GLY A CA 1
ATOM 2703 C C . GLY A 1 413 ? 76.494 9.684 -168.889 1.00 64.56 413 GLY A C 1
ATOM 2704 O O . GLY A 1 413 ? 75.751 9.657 -169.863 1.00 64.56 413 GLY A O 1
ATOM 2705 N N . GLY A 1 414 ? 77.742 10.139 -168.977 1.00 66.12 414 GLY A N 1
ATOM 2706 C CA . GLY A 1 414 ? 78.376 10.655 -170.187 1.00 66.12 414 GLY A CA 1
ATOM 2707 C C . GLY A 1 414 ? 78.593 9.594 -171.268 1.00 66.12 414 GLY A C 1
ATOM 2708 O O . GLY A 1 414 ? 78.448 9.913 -172.442 1.00 66.12 414 GLY A O 1
ATOM 2709 N N . LEU A 1 415 ? 78.876 8.333 -170.913 1.00 68.25 415 LEU A N 1
ATOM 2710 C CA . LEU A 1 415 ? 78.926 7.210 -171.860 1.00 68.25 415 LEU A CA 1
ATOM 2711 C C . LEU A 1 415 ? 77.523 6.820 -172.335 1.00 68.25 415 LEU A C 1
ATOM 2713 O O . LEU A 1 415 ? 77.374 6.485 -173.500 1.00 68.25 415 LEU A O 1
ATOM 2717 N N . LEU A 1 416 ? 76.490 6.891 -171.489 1.00 67.81 416 LEU A N 1
ATOM 2718 C CA . LEU A 1 416 ? 75.098 6.688 -171.904 1.00 67.81 416 LEU A CA 1
ATOM 2719 C C . LEU A 1 416 ? 74.648 7.793 -172.864 1.00 67.81 416 LEU A C 1
ATOM 2721 O O . LEU A 1 416 ? 74.069 7.500 -173.908 1.00 67.81 416 LEU A O 1
ATOM 2725 N N . VAL A 1 417 ? 74.948 9.053 -172.538 1.00 66.06 417 VAL A N 1
ATOM 2726 C CA . VAL A 1 417 ? 74.655 10.219 -173.384 1.00 66.06 417 VAL A CA 1
ATOM 2727 C C . VAL A 1 417 ? 75.465 10.154 -174.682 1.00 66.06 417 VAL A C 1
ATOM 2729 O O . VAL A 1 417 ? 74.905 10.333 -175.760 1.00 66.06 417 VAL A O 1
ATOM 2732 N N . GLY A 1 418 ? 76.756 9.835 -174.601 1.00 67.44 418 GLY A N 1
ATOM 2733 C CA . GLY A 1 418 ? 77.667 9.702 -175.736 1.00 67.44 418 GLY A CA 1
ATOM 2734 C C . GLY A 1 418 ? 77.314 8.528 -176.644 1.00 67.44 418 GLY A C 1
ATOM 2735 O O . GLY A 1 418 ? 77.178 8.726 -177.841 1.00 67.44 418 GLY A O 1
ATOM 2736 N N . ALA A 1 419 ? 77.044 7.341 -176.094 1.00 71.56 419 ALA A N 1
ATOM 2737 C CA . ALA A 1 419 ? 76.557 6.194 -176.860 1.00 71.56 419 ALA A CA 1
ATOM 2738 C C . ALA A 1 419 ? 75.198 6.486 -177.510 1.00 71.56 419 ALA A C 1
ATOM 2740 O O . ALA A 1 419 ? 74.970 6.069 -178.639 1.00 71.56 419 ALA A O 1
ATOM 2741 N N . SER A 1 420 ? 74.313 7.241 -176.850 1.00 66.75 420 SER A N 1
ATOM 2742 C CA . SER A 1 420 ? 73.069 7.744 -177.450 1.00 66.75 420 SER A CA 1
ATOM 2743 C C . SER A 1 420 ? 73.341 8.661 -178.653 1.00 66.75 420 SER A C 1
ATOM 2745 O O . SER A 1 420 ? 72.716 8.507 -179.704 1.00 66.75 420 SER A O 1
ATOM 2747 N N . VAL A 1 421 ? 74.289 9.596 -178.528 1.00 71.00 421 VAL A N 1
ATOM 2748 C CA . VAL A 1 421 ? 74.655 10.550 -179.590 1.00 71.00 421 VAL A CA 1
ATOM 2749 C C . VAL A 1 421 ? 75.382 9.859 -180.747 1.00 71.00 421 VAL A C 1
ATOM 2751 O O . VAL A 1 421 ? 75.026 10.094 -181.900 1.00 71.00 421 VAL A O 1
ATOM 2754 N N . ASP A 1 422 ? 76.335 8.974 -180.462 1.00 74.38 422 ASP A N 1
ATOM 2755 C CA . ASP A 1 422 ? 77.106 8.225 -181.456 1.00 74.38 422 ASP A CA 1
ATOM 2756 C C . ASP A 1 422 ? 76.237 7.190 -182.175 1.00 74.38 422 ASP A C 1
ATOM 2758 O O . ASP A 1 422 ? 76.338 7.053 -183.393 1.00 74.38 422 ASP A O 1
ATOM 2762 N N . LEU A 1 423 ? 75.329 6.502 -181.472 1.00 72.06 423 LEU A N 1
ATOM 2763 C CA . LEU A 1 423 ? 74.358 5.598 -182.095 1.00 72.06 423 LEU A CA 1
ATOM 2764 C C . LEU A 1 423 ? 73.385 6.376 -182.992 1.00 72.06 423 LEU A C 1
ATOM 2766 O O . LEU A 1 423 ? 73.116 5.940 -184.107 1.00 72.06 423 LEU A O 1
ATOM 2770 N N . SER A 1 424 ? 72.917 7.550 -182.549 1.00 66.12 424 SER A N 1
ATOM 2771 C CA . SER A 1 424 ? 72.088 8.456 -183.357 1.00 66.12 424 SER A CA 1
ATOM 2772 C C . SER A 1 424 ? 72.827 8.935 -184.611 1.00 66.12 424 SER A C 1
ATOM 2774 O O . SER A 1 424 ? 72.285 8.862 -185.712 1.00 66.12 424 SER A O 1
ATOM 2776 N N . ALA A 1 425 ? 74.089 9.350 -184.477 1.00 66.31 425 ALA A N 1
ATOM 2777 C CA . ALA A 1 425 ? 74.917 9.809 -185.589 1.00 66.31 425 ALA A CA 1
ATOM 2778 C C . ALA A 1 425 ? 75.264 8.678 -186.571 1.00 66.31 425 ALA A C 1
ATOM 2780 O O . ALA A 1 425 ? 75.211 8.890 -187.784 1.00 66.31 425 ALA A O 1
ATOM 2781 N N . THR A 1 426 ? 75.568 7.480 -186.062 1.00 70.38 426 THR A N 1
ATOM 2782 C CA . THR A 1 426 ? 75.874 6.289 -186.871 1.00 70.38 426 THR A CA 1
ATOM 2783 C C . THR A 1 426 ? 74.639 5.823 -187.638 1.00 70.38 426 THR A C 1
ATOM 2785 O O . THR A 1 426 ? 74.729 5.649 -188.850 1.00 70.38 426 THR A O 1
ATOM 2788 N N . LEU A 1 427 ? 73.465 5.730 -186.992 1.00 68.94 427 LEU A N 1
ATOM 2789 C CA . LEU A 1 427 ? 72.206 5.435 -187.691 1.00 68.94 427 LEU A CA 1
ATOM 2790 C C . LEU A 1 427 ? 71.877 6.496 -188.748 1.00 68.94 427 LEU A C 1
ATOM 2792 O O . LEU A 1 427 ? 71.410 6.152 -189.828 1.00 68.94 427 LEU A O 1
ATOM 2796 N N . SER A 1 428 ? 72.110 7.779 -188.455 1.00 63.16 428 SER A N 1
ATOM 2797 C CA . SER A 1 428 ? 71.827 8.869 -189.398 1.00 63.16 428 SER A CA 1
ATOM 2798 C C . SER A 1 428 ? 72.733 8.809 -190.637 1.00 63.16 428 SER A C 1
ATOM 2800 O O . SER A 1 428 ? 72.267 9.042 -191.752 1.00 63.16 428 SER A O 1
ATOM 2802 N N . GLN A 1 429 ? 74.014 8.452 -190.465 1.00 60.78 429 GLN A N 1
ATOM 2803 C CA . GLN A 1 429 ? 74.950 8.249 -191.578 1.00 60.78 429 GLN A CA 1
ATOM 2804 C C . GLN A 1 429 ? 74.646 6.981 -192.382 1.00 60.78 429 GLN A C 1
ATOM 2806 O O . GLN A 1 429 ? 74.676 7.026 -193.612 1.00 60.78 429 GLN A O 1
ATOM 2811 N N . GLU A 1 430 ? 74.338 5.870 -191.711 1.00 60.91 430 GLU A N 1
ATOM 2812 C CA . GLU A 1 430 ? 73.994 4.602 -192.362 1.00 60.91 430 GLU A CA 1
ATOM 2813 C C . GLU A 1 430 ? 72.690 4.720 -193.171 1.00 60.91 430 GLU A C 1
ATOM 2815 O O . GLU A 1 430 ? 72.594 4.165 -194.263 1.00 60.91 430 GLU A O 1
ATOM 2820 N N . LEU A 1 431 ? 71.726 5.525 -192.706 1.00 57.34 431 LEU A N 1
ATOM 2821 C CA . LEU A 1 431 ? 70.458 5.766 -193.400 1.00 57.34 431 LEU A CA 1
ATOM 2822 C C . LEU A 1 431 ? 70.581 6.668 -194.638 1.00 57.34 431 LEU A C 1
ATOM 2824 O O . LEU A 1 431 ? 69.723 6.600 -195.505 1.00 57.34 431 LEU A O 1
ATOM 2828 N N . ALA A 1 432 ? 71.603 7.519 -194.738 1.00 54.44 432 ALA A N 1
ATOM 2829 C CA . ALA A 1 432 ? 71.731 8.447 -195.869 1.00 54.44 432 ALA A CA 1
ATOM 2830 C C . ALA A 1 432 ? 72.548 7.888 -197.047 1.00 54.44 432 ALA A C 1
ATOM 2832 O O . ALA A 1 432 ? 72.576 8.484 -198.124 1.00 54.44 432 ALA A O 1
ATOM 2833 N N . LEU A 1 433 ? 73.243 6.768 -196.846 1.00 52.44 433 LEU A N 1
ATOM 2834 C CA . LEU A 1 433 ? 73.929 6.031 -197.910 1.00 52.44 433 LEU A CA 1
ATOM 2835 C C . LEU A 1 433 ? 73.036 4.959 -198.572 1.00 52.44 433 LEU A C 1
ATOM 2837 O O . LEU A 1 433 ? 73.464 4.362 -199.562 1.00 52.44 433 LEU A O 1
ATOM 2841 N N . VAL A 1 434 ? 71.814 4.757 -198.060 1.00 51.97 434 VAL A N 1
ATOM 2842 C CA . VAL A 1 434 ? 70.686 4.041 -198.695 1.00 51.97 434 VAL A CA 1
ATOM 2843 C C . VAL A 1 434 ? 69.754 5.065 -199.333 1.00 51.97 434 VAL A C 1
ATOM 2845 O O . VAL A 1 434 ? 69.281 4.796 -200.462 1.00 51.97 434 VAL A O 1
#